Protein AF-A0A938EF85-F1 (afdb_monomer)

Sequence (510 aa):
PAGPTFGSVGAPASASTTLAVGAVDAWQAVPSAHVLLRTGLRVLFSGRQPLGGTGRPGDAVGLTVTAVGPAPKRRVTTRSGLDRLFDERGFSRVAGKAALLPPGPPTPETMRDLAQAGARAVLVDGPVPAGALGVDDSEQVPIIGVPTEAADEVRRVLRTGTAVTLGVGSADRESNAVAARPASFSSDGLAFDGTPKPDIAAPGVGVLTSAPGRGAGGKARYGSVSGSSAAAAVTAGAAALLAQARPDLDAAALRSALVSSARPVSAGPGTTYGVVDPAAAASLELVADPPTLGLGSILLQGSVLGRGFSLRNTSRRIVSAEIVPAGGSGGTSVSVYPTRVSIRPGQAASIGVSVAVKTLPAAPSAVAGAVIVKTKEGQELRVPWIVAVPVRNRPLLQRGVVEPAAFRPSDTSPAVLMFTAGRVDGTLDRPALLPLARLEVKLLRRGRLLGTLIVLRNVLPGRYAVGLTGRGPKGARLGPGPYWLRIVARSVTGDTQDVLTVPFRIAKPS

pLDDT: mean 82.26, std 13.72, range [29.69, 98.06]

Secondary structure (DSSP, 8-state):
--SSPTT---PPP--SSS--EEEE---SEEEEEEEEEEETTEEEEEEEEEBSSS---SS-EEEEEEEPPPPPS---TTTTTTGGGB-TTS-BSSTTSEEEPPSS---HHHHHHHHHTT-SEEEEEB---TTTT--GGGTT--EEEE-HHHHHHHHHHHHTT---EEEE---EEEE-TTTTSBPTTSPP---TTS----SEEEE-SSEEEEEEEE-GGGPEEEEEE-SHHHHHHHHHHHHHHHHHH-TT--HHHHHHHHHHTPEEP--STT---EE--HHHHHH-SEEEESSSEEEEE--STT-EEEEEEEEEE-SSS-EEEEEEEE---TTEEEEEE-SEEEE-TT-EEEEEEEEEESS--SSSEEEEEEEEEEETTS-EEEEEEEEEEPPPS--SEEEEEEESSEE---SSS-EEEEEEESEEEEETTEEEEE-EEEEEEEEEETTEEEEEEEEEEEEPSEEEEEEE-SB-TTSPBPPSEEEEEEEEEEETTSS-EEEEEEEEEEPPP-

Foldseek 3Di:
DFPDAPFDADAFDADPQDQQAFAAAADQKFKKWWKWKDFPPRTLDTDIWGFQELAFDQFKDKFWEDEQDDQDPDPDDDDRLQVSQADPVGQGPQARHEYEYDPGGDALVNLVSNVVSHHQEYEYEAHHHHLSNYDQVPNHYTYTYDYNSSSVVQVVCVVVVTIMMMIIGGIDMDGDPRHLHGDLNTHADDHLLQFGDNLAYEHFGQQKDWDPDADPPRHTTITTHHHSSVRVVVVVVLLVVLCVLCVLDDPQQSSQLQSFQAADRPDDFRDFTHYGDSVLSSPDQKGKVVLEAEQFADDDAFDKTKDKIKIFGQDQAWWKKAKDWFDWPPQKDKDKPPRIDIAHHGGIDIMMIMMHGNDADPDFGKIKTWIWIAIPVGRITTHIYIYGYDDPDDAQKDDWEWVVLEEAQAPVDFIKIKIWGWDWDDDPSDIDTWWFQKKWKFKDDPNDTLGTQDIDGRGTTDMDMDGDNCATNVRHHHAWDKMKIWIWTATSSRPDIHIDIYMGTYDHDD

Structure (mmCIF, N/CA/C/O backbone):
data_AF-A0A938EF85-F1
#
_entry.id   AF-A0A938EF85-F1
#
loop_
_atom_site.group_PDB
_atom_site.id
_atom_site.type_symbol
_atom_site.label_atom_id
_atom_site.label_alt_id
_atom_site.label_comp_id
_atom_site.label_asym_id
_atom_site.label_entity_id
_atom_site.label_seq_id
_atom_site.pdbx_PDB_ins_code
_atom_site.Cartn_x
_atom_site.Cartn_y
_atom_site.Cartn_z
_atom_site.occupancy
_atom_site.B_iso_or_equiv
_atom_site.auth_seq_id
_atom_site.auth_comp_id
_atom_site.auth_asym_id
_atom_site.auth_atom_id
_atom_site.pdbx_PDB_model_num
ATOM 1 N N . PRO A 1 1 ? -6.630 -16.554 6.072 1.00 29.69 1 PRO A N 1
ATOM 2 C CA . PRO A 1 1 ? -7.023 -15.234 6.619 1.00 29.69 1 PRO A CA 1
ATOM 3 C C . PRO A 1 1 ? -6.717 -14.132 5.598 1.00 29.69 1 PRO A C 1
ATOM 5 O O . PRO A 1 1 ? -5.550 -13.859 5.333 1.00 29.69 1 PRO A O 1
ATOM 8 N N . ALA A 1 2 ? -7.755 -13.572 4.970 1.00 33.81 2 ALA A N 1
ATOM 9 C CA . ALA A 1 2 ? -7.602 -12.337 4.206 1.00 33.81 2 ALA A CA 1
ATOM 10 C C . ALA A 1 2 ? -7.157 -11.222 5.168 1.00 33.81 2 ALA A C 1
ATOM 12 O O . ALA A 1 2 ? -7.537 -11.245 6.339 1.00 33.81 2 ALA A O 1
ATOM 13 N N . GLY A 1 3 ? -6.279 -10.343 4.690 1.00 42.25 3 GLY A N 1
ATOM 14 C CA . GLY A 1 3 ? -5.622 -9.284 5.446 1.00 42.25 3 GLY A CA 1
ATOM 15 C C . GLY A 1 3 ? -6.584 -8.192 5.933 1.00 42.25 3 GLY A C 1
ATOM 16 O O . GLY A 1 3 ? -7.741 -8.485 6.220 1.00 42.25 3 GLY A O 1
ATOM 17 N N . PRO A 1 4 ? -6.119 -6.941 6.085 1.00 42.03 4 PRO A N 1
ATOM 18 C CA . PRO A 1 4 ? -6.925 -5.874 6.672 1.00 42.03 4 PRO A CA 1
ATOM 19 C C . PRO A 1 4 ? -8.300 -5.764 5.987 1.00 42.03 4 PRO A C 1
ATOM 21 O O . PRO A 1 4 ? -8.382 -5.530 4.782 1.00 42.03 4 PRO A O 1
ATOM 24 N N . THR A 1 5 ? -9.380 -5.976 6.749 1.00 49.72 5 THR A N 1
ATOM 25 C CA . THR A 1 5 ? -10.762 -5.766 6.293 1.00 49.72 5 THR A CA 1
ATOM 26 C C . THR A 1 5 ? -11.053 -4.271 6.178 1.00 49.72 5 THR A C 1
ATOM 28 O O . THR A 1 5 ? -10.327 -3.443 6.737 1.00 49.72 5 THR A O 1
ATOM 31 N N . PHE A 1 6 ? -12.132 -3.906 5.484 1.00 43.91 6 PHE A N 1
ATOM 32 C CA . PHE A 1 6 ? -12.595 -2.520 5.418 1.00 43.91 6 PHE A CA 1
ATOM 33 C C . PHE A 1 6 ? -12.659 -1.896 6.830 1.00 43.91 6 PHE A C 1
ATOM 35 O O . PHE A 1 6 ? -13.244 -2.493 7.729 1.00 43.91 6 PHE A O 1
ATOM 42 N N . GLY A 1 7 ? -11.993 -0.748 7.022 1.00 42.75 7 GLY A N 1
ATOM 43 C CA . GLY A 1 7 ? -11.867 -0.013 8.294 1.00 42.75 7 GLY A CA 1
ATOM 44 C C . GLY A 1 7 ? -10.863 -0.569 9.323 1.00 42.75 7 GLY A C 1
ATOM 45 O O . GLY A 1 7 ? -10.970 -0.272 10.512 1.00 42.75 7 GLY A O 1
ATOM 46 N N . SER A 1 8 ? -9.869 -1.347 8.886 1.00 45.59 8 SER A N 1
ATOM 47 C CA . SER A 1 8 ? -8.685 -1.691 9.691 1.00 45.59 8 SER A CA 1
ATOM 48 C C . SER A 1 8 ? -7.483 -0.790 9.366 1.00 45.59 8 SER A C 1
ATOM 50 O O . SER A 1 8 ? -7.360 -0.274 8.258 1.00 45.59 8 SER A O 1
ATOM 52 N N . VAL A 1 9 ? -6.594 -0.589 10.346 1.00 47.06 9 VAL A N 1
ATOM 53 C CA . VAL A 1 9 ? -5.356 0.194 10.190 1.00 47.06 9 VAL A CA 1
ATOM 54 C C . VAL A 1 9 ? -4.201 -0.771 9.918 1.00 47.06 9 VAL A C 1
ATOM 56 O O . VAL A 1 9 ? -3.916 -1.635 10.747 1.00 47.06 9 VAL A O 1
ATOM 59 N N . GLY A 1 10 ? -3.548 -0.643 8.761 1.00 55.34 10 GLY A N 1
ATOM 60 C CA . GLY A 1 10 ? -2.397 -1.465 8.372 1.00 55.34 10 GLY A CA 1
ATOM 61 C C . GLY A 1 10 ? -1.079 -0.683 8.378 1.00 55.34 10 GLY A C 1
ATOM 62 O O . GLY A 1 10 ? -1.074 0.528 8.169 1.00 55.34 10 GLY A O 1
ATOM 63 N N . ALA A 1 11 ? 0.040 -1.377 8.597 1.00 60.44 11 ALA A N 1
ATOM 64 C CA . ALA A 1 11 ? 1.384 -0.812 8.473 1.00 60.44 11 ALA A CA 1
ATOM 65 C C . ALA A 1 11 ? 1.956 -1.052 7.059 1.00 60.44 11 ALA A C 1
ATOM 67 O O . ALA A 1 11 ? 1.645 -2.082 6.453 1.00 60.44 11 ALA A O 1
ATOM 68 N N . PRO A 1 12 ? 2.817 -0.155 6.540 1.00 70.12 12 PRO A N 1
ATOM 69 C CA . PRO A 1 12 ? 3.528 -0.390 5.289 1.00 70.12 12 PRO A CA 1
ATOM 70 C C . PRO A 1 12 ? 4.381 -1.658 5.360 1.00 70.12 12 PRO A C 1
ATOM 72 O O . PRO A 1 12 ? 4.897 -2.036 6.417 1.00 70.12 12 PRO A O 1
ATOM 75 N N . ALA A 1 13 ? 4.573 -2.301 4.209 1.00 74.81 13 ALA A N 1
ATOM 76 C CA . ALA A 1 13 ? 5.523 -3.398 4.094 1.00 74.81 13 ALA A CA 1
ATOM 77 C C . ALA A 1 13 ? 6.945 -2.910 4.415 1.00 74.81 13 ALA A C 1
ATOM 79 O O . ALA A 1 13 ? 7.331 -1.810 4.032 1.00 74.81 13 ALA A O 1
ATOM 80 N N . SER A 1 14 ? 7.733 -3.736 5.102 1.00 68.50 14 SER A N 1
ATOM 81 C CA . SER A 1 14 ? 9.091 -3.387 5.549 1.00 68.50 14 SER A CA 1
ATOM 82 C C . SER A 1 14 ? 10.188 -4.276 4.960 1.00 68.50 14 SER A C 1
ATOM 84 O O . SER A 1 14 ? 11.369 -3.999 5.143 1.00 68.50 14 SER A O 1
ATOM 86 N N . ALA A 1 15 ? 9.820 -5.344 4.246 1.00 75.44 15 ALA A N 1
ATOM 87 C CA . ALA A 1 15 ? 10.778 -6.237 3.610 1.00 75.44 15 ALA A CA 1
ATOM 88 C C . ALA A 1 15 ? 11.262 -5.658 2.269 1.00 75.44 15 ALA A C 1
ATOM 90 O O . ALA A 1 15 ? 10.472 -5.400 1.356 1.00 75.44 15 ALA A O 1
ATOM 91 N N . SER A 1 16 ? 12.577 -5.482 2.136 1.00 69.12 16 SER A N 1
ATOM 92 C CA . SER A 1 16 ? 13.219 -4.894 0.951 1.00 69.12 16 SER A CA 1
ATOM 93 C C . SER A 1 16 ? 13.224 -5.828 -0.268 1.00 69.12 16 SER A C 1
ATOM 95 O O . SER A 1 16 ? 13.163 -5.365 -1.412 1.00 69.12 16 SER A O 1
ATOM 97 N N . THR A 1 17 ? 13.262 -7.141 -0.033 1.00 72.69 17 THR A N 1
ATOM 98 C CA . THR A 1 17 ? 13.343 -8.182 -1.073 1.00 72.69 17 THR A CA 1
ATOM 99 C C . THR A 1 17 ? 11.992 -8.788 -1.443 1.00 72.69 17 THR A C 1
ATOM 101 O O . THR A 1 17 ? 11.877 -9.436 -2.479 1.00 72.69 17 THR A O 1
ATOM 104 N N . THR A 1 18 ? 10.953 -8.566 -0.636 1.00 81.38 18 THR A N 1
ATOM 105 C CA . THR A 1 18 ? 9.600 -9.055 -0.916 1.00 81.38 18 THR A CA 1
ATOM 106 C C . THR A 1 18 ? 8.845 -8.064 -1.796 1.00 81.38 18 THR A C 1
ATOM 108 O O . THR A 1 18 ? 8.913 -6.851 -1.577 1.00 81.38 18 THR A O 1
ATOM 111 N N . LEU A 1 19 ? 8.095 -8.588 -2.767 1.00 89.00 19 LEU A N 1
ATOM 112 C CA . LEU A 1 19 ? 7.145 -7.813 -3.558 1.00 89.00 19 LEU A CA 1
ATOM 113 C C . LEU A 1 19 ? 5.905 -7.506 -2.703 1.00 89.00 19 LEU A C 1
ATOM 115 O O . LEU A 1 19 ? 5.081 -8.379 -2.441 1.00 89.00 19 LEU A O 1
ATOM 119 N N . ALA A 1 20 ? 5.795 -6.268 -2.239 1.00 89.94 20 ALA A N 1
ATOM 120 C CA . ALA A 1 20 ? 4.650 -5.756 -1.506 1.00 89.94 20 ALA A CA 1
ATOM 121 C C . ALA A 1 20 ? 3.569 -5.284 -2.477 1.00 89.94 20 ALA A C 1
ATOM 123 O O . ALA A 1 20 ? 3.852 -4.542 -3.420 1.00 89.94 20 ALA A O 1
ATOM 124 N N . VAL A 1 21 ? 2.327 -5.682 -2.205 1.00 91.44 21 VAL A N 1
ATOM 125 C CA . VAL A 1 21 ? 1.190 -5.451 -3.098 1.00 91.44 21 VAL A CA 1
ATOM 126 C C . VAL A 1 21 ? 0.129 -4.598 -2.403 1.00 91.44 21 VAL A C 1
ATOM 128 O O . VAL A 1 21 ? -0.404 -4.984 -1.361 1.00 91.44 21 VAL A O 1
ATOM 131 N N . GLY A 1 22 ? -0.174 -3.442 -2.988 1.00 87.06 22 GLY A N 1
ATOM 132 C CA . GLY A 1 22 ? -1.311 -2.596 -2.633 1.00 87.06 22 GLY A CA 1
ATOM 133 C C . GLY A 1 22 ? -2.605 -3.064 -3.300 1.00 87.06 22 GLY A C 1
ATOM 134 O O . GLY A 1 22 ? -2.587 -3.763 -4.313 1.00 87.06 22 GLY A O 1
ATOM 135 N N . ALA A 1 23 ? -3.744 -2.665 -2.743 1.00 84.62 23 ALA A N 1
ATOM 136 C CA . ALA A 1 23 ? -5.052 -2.950 -3.323 1.00 84.62 23 ALA A CA 1
ATOM 137 C C . ALA A 1 23 ? -5.596 -1.720 -4.053 1.00 84.62 23 ALA A C 1
ATOM 139 O O . ALA A 1 23 ? -5.599 -0.621 -3.499 1.00 84.62 23 ALA A O 1
ATOM 140 N N . VAL A 1 24 ? -6.109 -1.921 -5.265 1.00 84.00 24 VAL A N 1
ATOM 141 C CA . VAL A 1 24 ? -6.899 -0.921 -6.000 1.00 84.00 24 VAL A CA 1
ATOM 142 C C . VAL A 1 24 ? -8.316 -1.423 -6.238 1.00 84.00 24 VAL A C 1
ATOM 144 O O . VAL A 1 24 ? -8.561 -2.636 -6.292 1.00 84.00 24 VAL A O 1
ATOM 147 N N . ASP A 1 25 ? -9.239 -0.482 -6.411 1.00 79.75 25 ASP A N 1
ATOM 148 C CA . ASP A 1 25 ? -10.543 -0.781 -6.989 1.00 79.75 25 ASP A CA 1
ATOM 149 C C . ASP A 1 25 ? -10.415 -0.860 -8.515 1.00 79.75 25 ASP A C 1
ATOM 151 O O . ASP A 1 25 ? -10.115 0.129 -9.179 1.00 79.75 25 ASP A O 1
ATOM 155 N N . ALA A 1 26 ? -10.595 -2.053 -9.077 1.00 77.31 26 ALA A N 1
ATOM 156 C CA . ALA A 1 26 ? -10.465 -2.291 -10.513 1.00 77.31 26 ALA A CA 1
ATOM 157 C C . ALA A 1 26 ? -11.805 -2.246 -11.265 1.00 77.31 26 ALA A C 1
ATOM 159 O O . ALA A 1 26 ? -11.828 -2.410 -12.486 1.00 77.31 26 ALA A O 1
ATOM 160 N N . TRP A 1 27 ? -12.927 -2.045 -10.568 1.00 75.50 27 TRP A N 1
ATOM 161 C CA . TRP A 1 27 ? -14.240 -2.015 -11.201 1.00 75.50 27 TRP A CA 1
ATOM 162 C C . TRP A 1 27 ? -14.400 -0.710 -11.974 1.00 75.50 27 TRP A C 1
ATO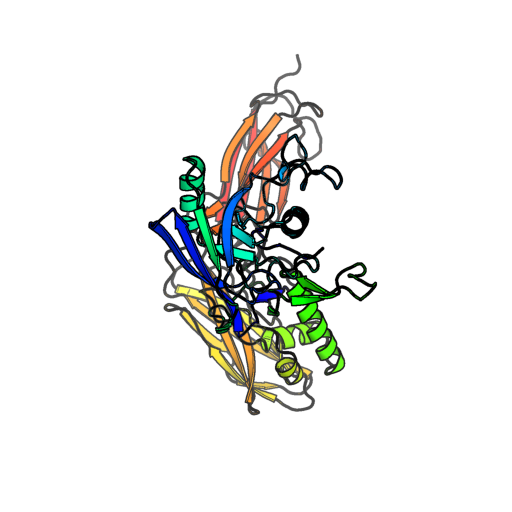M 164 O O . TRP A 1 27 ? -14.414 0.357 -11.375 1.00 75.50 27 TRP A O 1
ATOM 174 N N . GLN A 1 28 ? -14.570 -0.779 -13.296 1.00 77.44 28 GLN A N 1
ATOM 175 C CA . GLN A 1 28 ? -14.878 0.409 -14.109 1.00 77.44 28 GLN A CA 1
ATOM 176 C C . GLN A 1 28 ? -16.306 0.913 -13.881 1.00 77.44 28 GLN A C 1
ATOM 178 O O . GLN A 1 28 ? -16.569 2.108 -13.988 1.00 77.44 28 GLN A O 1
ATOM 183 N N . ALA A 1 29 ? -17.224 0.004 -13.544 1.00 78.25 29 ALA A N 1
ATOM 184 C CA . ALA A 1 29 ? -18.602 0.333 -13.226 1.00 78.25 29 ALA A CA 1
ATOM 185 C C . ALA A 1 29 ? -19.107 -0.493 -12.046 1.00 78.25 29 ALA A C 1
ATOM 187 O O . ALA A 1 29 ? -18.947 -1.720 -12.035 1.00 78.25 29 ALA A O 1
ATOM 188 N N . VAL A 1 30 ? -19.768 0.165 -11.099 1.00 77.19 30 VAL A N 1
ATOM 189 C CA . VAL A 1 30 ? -20.261 -0.427 -9.851 1.00 77.19 30 VAL A CA 1
ATOM 190 C C . VAL A 1 30 ? -21.789 -0.408 -9.786 1.00 77.19 30 VAL A C 1
ATOM 192 O O . VAL A 1 30 ? -22.411 0.475 -10.378 1.00 77.19 30 VAL A O 1
ATOM 195 N N . PRO A 1 31 ? -22.415 -1.390 -9.111 1.00 78.75 31 PRO A N 1
ATOM 196 C CA . PRO A 1 31 ? -23.838 -1.329 -8.809 1.00 78.75 31 PRO A CA 1
ATOM 197 C C . PRO A 1 31 ? -24.116 -0.219 -7.786 1.00 78.75 31 PRO A C 1
ATOM 199 O O . PRO A 1 31 ? -23.507 -0.195 -6.715 1.00 78.75 31 PRO A O 1
ATOM 202 N N . SER A 1 32 ? -25.066 0.656 -8.103 1.00 84.88 32 SER A N 1
ATOM 203 C CA . SER A 1 32 ? -25.486 1.785 -7.272 1.00 84.88 32 SER A CA 1
ATOM 204 C C . SER A 1 32 ? -27.007 1.886 -7.234 1.00 84.88 32 SER A C 1
ATOM 206 O O . SER A 1 32 ? -27.677 1.564 -8.213 1.00 84.88 32 SER A O 1
ATOM 208 N N . ALA A 1 33 ? -27.552 2.384 -6.127 1.00 88.44 33 ALA A N 1
ATOM 209 C CA . ALA A 1 33 ? -28.976 2.679 -5.987 1.00 88.44 33 ALA A CA 1
ATOM 210 C C . ALA A 1 33 ? -29.179 4.087 -5.416 1.00 88.44 33 ALA A C 1
ATOM 212 O O . ALA A 1 33 ? -28.361 4.580 -4.634 1.00 88.44 33 ALA A O 1
ATOM 213 N N . HIS A 1 34 ? -30.278 4.746 -5.792 1.00 91.50 34 HIS A N 1
ATOM 214 C CA . HIS A 1 34 ? -30.673 5.996 -5.146 1.00 91.50 34 HIS A CA 1
ATOM 215 C C . HIS A 1 34 ? -31.239 5.706 -3.753 1.00 91.50 34 HIS A C 1
ATOM 217 O O . HIS A 1 34 ? -32.135 4.876 -3.599 1.00 91.50 34 HIS A O 1
ATOM 223 N N . VAL A 1 35 ? -30.719 6.400 -2.748 1.00 93.12 35 VAL A N 1
ATOM 224 C CA . VAL A 1 35 ? -31.050 6.214 -1.337 1.00 93.12 35 VAL A CA 1
ATOM 225 C C . VAL A 1 35 ? -31.694 7.483 -0.808 1.00 93.12 35 VAL A C 1
ATOM 227 O O . VAL A 1 35 ? -31.143 8.570 -0.960 1.00 93.12 35 VAL A O 1
ATOM 230 N N . LEU A 1 36 ? -32.846 7.333 -0.158 1.00 94.69 36 LEU A N 1
ATOM 231 C CA . LEU A 1 36 ? -33.577 8.404 0.509 1.00 94.69 36 LEU A CA 1
ATOM 232 C C . LEU A 1 36 ? -33.808 8.030 1.975 1.00 94.69 36 LEU A C 1
ATOM 234 O O . LEU A 1 36 ? -34.524 7.079 2.268 1.00 94.69 36 LEU A O 1
ATOM 238 N N . LEU A 1 37 ? -33.251 8.801 2.902 1.00 95.69 37 LEU A N 1
ATOM 239 C CA . LEU A 1 37 ? -33.554 8.714 4.330 1.00 95.69 37 LEU A CA 1
ATOM 240 C C . LEU A 1 37 ? -34.418 9.905 4.725 1.00 95.69 37 LEU A C 1
ATOM 242 O O . LEU A 1 37 ? -34.052 11.052 4.465 1.00 95.69 37 LEU A O 1
ATOM 246 N N . ARG A 1 38 ? -35.554 9.653 5.377 1.00 95.94 38 ARG A N 1
ATOM 247 C CA . ARG A 1 38 ? -36.472 10.715 5.813 1.00 95.94 38 ARG A CA 1
ATOM 248 C C . ARG A 1 38 ? -37.181 10.399 7.122 1.00 95.94 38 ARG A C 1
ATOM 250 O O . ARG A 1 38 ? -37.376 9.238 7.473 1.00 95.94 38 ARG A O 1
ATOM 257 N N . THR A 1 39 ? -37.627 11.449 7.797 1.00 95.06 39 THR A N 1
ATOM 258 C CA . THR A 1 39 ? -38.562 11.394 8.926 1.00 95.06 39 THR A CA 1
ATOM 259 C C . THR A 1 39 ? -39.760 12.283 8.610 1.00 95.06 39 THR A C 1
ATOM 261 O O . THR A 1 39 ? -39.605 13.478 8.355 1.00 95.06 39 THR A O 1
ATOM 264 N N . GLY A 1 40 ? -40.954 11.693 8.510 1.00 89.62 40 GLY A N 1
ATOM 265 C CA . GLY A 1 40 ? -42.113 12.384 7.938 1.00 89.62 40 GLY A CA 1
ATOM 266 C C . GLY A 1 40 ? -41.788 12.965 6.552 1.00 89.62 40 GLY A C 1
ATOM 267 O O . GLY A 1 40 ? -41.410 12.223 5.641 1.00 89.62 40 GLY A O 1
ATOM 268 N N . LEU A 1 41 ? -41.904 14.290 6.419 1.00 88.56 41 LEU A N 1
ATOM 269 C CA . LEU A 1 41 ? -41.567 15.055 5.208 1.00 88.56 41 LEU A CA 1
ATOM 270 C C . LEU A 1 41 ? -40.124 15.592 5.192 1.00 88.56 41 LEU A C 1
ATOM 272 O O . LEU A 1 41 ? -39.661 16.081 4.165 1.00 88.56 41 LEU A O 1
ATOM 276 N N . ARG A 1 42 ? -39.394 15.509 6.310 1.00 94.69 42 ARG A N 1
ATOM 277 C CA . ARG A 1 42 ? -38.020 16.010 6.406 1.00 94.69 42 ARG A CA 1
ATOM 278 C C . ARG A 1 42 ? -37.049 14.989 5.822 1.00 94.69 42 ARG A C 1
ATOM 280 O O . ARG A 1 42 ? -36.915 13.879 6.343 1.00 94.69 42 ARG A O 1
ATOM 287 N N . VAL A 1 43 ? -36.335 15.387 4.773 1.00 95.88 43 VAL A N 1
ATOM 288 C CA . VAL A 1 43 ? -35.241 14.605 4.185 1.00 95.88 43 VAL A CA 1
ATOM 289 C C . VAL A 1 43 ? -34.007 14.718 5.079 1.00 95.88 43 VAL A C 1
ATOM 291 O O . VAL A 1 43 ? -33.559 15.816 5.395 1.00 95.88 43 VAL A O 1
ATOM 294 N N . LEU A 1 44 ? -33.482 13.571 5.505 1.00 93.81 44 LEU A N 1
ATOM 295 C CA . LEU A 1 44 ? -32.232 13.461 6.260 1.00 93.81 44 LEU A CA 1
ATOM 296 C C . LEU A 1 44 ? -31.046 13.239 5.317 1.00 93.81 44 LEU A C 1
ATOM 298 O O . LEU A 1 44 ? -29.955 13.736 5.569 1.00 93.81 44 LEU A O 1
ATOM 302 N N . PHE A 1 45 ? -31.267 12.500 4.227 1.00 95.75 45 PHE A N 1
ATOM 303 C CA . PHE A 1 45 ? -30.280 12.267 3.178 1.00 95.75 45 PHE A CA 1
ATOM 304 C C . PHE A 1 45 ? -30.970 11.844 1.879 1.00 95.75 45 PHE A C 1
ATOM 306 O O . PHE A 1 45 ? -31.935 11.084 1.920 1.00 95.75 45 PHE A O 1
ATOM 313 N N . SER A 1 46 ? -30.462 12.305 0.737 1.00 94.62 46 SER A N 1
ATOM 314 C CA . SER A 1 46 ? -30.889 11.858 -0.589 1.00 94.62 46 SER A CA 1
ATOM 315 C C . SER A 1 46 ? -29.687 11.833 -1.521 1.00 94.62 46 SER A C 1
ATOM 317 O O . SER A 1 46 ? -29.024 12.854 -1.691 1.00 94.62 46 SER A O 1
ATOM 319 N N . GLY A 1 47 ? -29.403 10.690 -2.132 1.00 90.56 47 GLY A N 1
ATOM 320 C CA . GLY A 1 47 ? -28.307 10.582 -3.086 1.00 90.56 47 GLY A CA 1
ATOM 321 C C . GLY A 1 47 ? -28.060 9.158 -3.556 1.00 90.56 47 GLY A C 1
ATOM 322 O O . GLY A 1 47 ? -28.552 8.193 -2.974 1.00 90.56 47 GLY A O 1
ATOM 323 N N . ARG A 1 48 ? -27.274 9.018 -4.623 1.00 88.00 48 ARG A N 1
ATOM 324 C CA . ARG A 1 48 ? -26.865 7.706 -5.135 1.00 88.00 48 ARG A CA 1
ATOM 325 C C . ARG A 1 48 ? -25.736 7.132 -4.291 1.00 88.00 48 ARG A C 1
ATOM 327 O O . ARG A 1 48 ? -24.801 7.855 -3.951 1.00 88.00 48 ARG A O 1
ATOM 334 N N . GLN A 1 49 ? -25.849 5.856 -3.933 1.00 86.62 49 GLN A N 1
ATOM 335 C CA . GLN A 1 49 ? -24.867 5.143 -3.121 1.00 86.62 49 GLN A CA 1
ATOM 336 C C . GLN A 1 49 ? -24.465 3.820 -3.783 1.00 86.62 49 GLN A C 1
ATOM 338 O O . GLN A 1 49 ? -25.342 3.105 -4.284 1.00 86.62 49 GLN A O 1
ATOM 343 N N . PRO A 1 50 ? -23.166 3.470 -3.771 1.00 80.06 50 PRO A N 1
ATOM 344 C CA . PRO A 1 50 ? -22.707 2.158 -4.206 1.00 80.06 50 PRO A CA 1
ATOM 345 C C . PRO A 1 50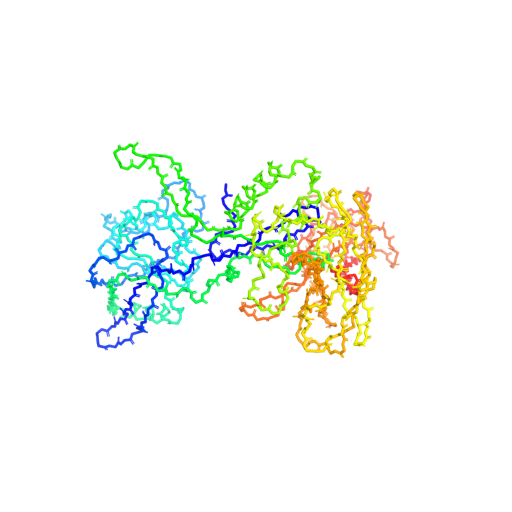 ? -23.236 1.061 -3.274 1.00 80.06 50 PRO A C 1
ATOM 347 O O . PRO A 1 50 ? -23.332 1.236 -2.056 1.00 80.06 50 PRO A O 1
ATOM 350 N N . LEU A 1 51 ? -23.555 -0.098 -3.849 1.00 79.44 51 LEU A N 1
ATOM 351 C CA . LEU A 1 51 ? -24.010 -1.268 -3.102 1.00 79.44 51 LEU A CA 1
ATOM 352 C C . LEU A 1 51 ? -22.809 -2.098 -2.635 1.00 79.44 51 LEU A C 1
ATOM 354 O O . LEU A 1 51 ? -22.108 -2.725 -3.428 1.00 79.44 51 LEU A O 1
ATOM 358 N N . GLY A 1 52 ? -22.581 -2.124 -1.322 1.00 70.44 52 GLY A N 1
ATOM 359 C CA . GLY A 1 52 ? -21.447 -2.796 -0.681 1.00 70.44 52 GLY A CA 1
ATOM 360 C C . GLY A 1 52 ? -21.508 -4.328 -0.690 1.00 70.44 52 GLY A C 1
ATOM 361 O O . GLY A 1 52 ? -20.509 -4.980 -0.384 1.00 70.44 52 GLY A O 1
ATOM 362 N N . GLY A 1 53 ? -22.657 -4.908 -1.041 1.00 68.44 53 GLY A N 1
ATOM 363 C CA . GLY A 1 53 ? -22.889 -6.351 -1.131 1.00 68.44 53 GLY A CA 1
ATOM 364 C C . GLY A 1 53 ? -23.323 -6.797 -2.529 1.00 68.44 53 GLY A C 1
ATOM 365 O O . GLY A 1 53 ? -23.444 -5.992 -3.450 1.00 68.44 53 GLY A O 1
ATOM 366 N N . THR A 1 54 ? -23.568 -8.098 -2.689 1.00 62.03 54 THR A N 1
ATOM 367 C CA . THR A 1 54 ? -24.090 -8.686 -3.936 1.00 62.03 54 THR A CA 1
ATOM 368 C C . THR A 1 54 ? -25.601 -8.498 -4.097 1.00 62.03 54 THR A C 1
ATOM 370 O O . THR A 1 54 ? -26.085 -8.531 -5.227 1.00 62.03 54 THR A O 1
ATOM 373 N N . GLY A 1 55 ? -26.330 -8.251 -3.001 1.00 65.12 55 GLY A N 1
ATOM 374 C CA . GLY A 1 55 ? -27.773 -8.019 -3.012 1.00 65.12 55 GLY A CA 1
ATOM 375 C C . GLY A 1 55 ? -28.158 -6.721 -3.716 1.00 65.12 55 GLY A C 1
ATOM 376 O O . GLY A 1 55 ? -27.693 -5.638 -3.351 1.00 65.12 55 GLY A O 1
ATOM 377 N N . ARG A 1 56 ? -29.021 -6.838 -4.731 1.00 70.31 56 ARG A N 1
ATOM 378 C CA . ARG A 1 56 ? -29.502 -5.725 -5.560 1.00 70.31 56 ARG A CA 1
ATOM 379 C C . ARG A 1 56 ? -31.023 -5.612 -5.447 1.00 70.31 56 ARG A C 1
ATOM 381 O O . ARG A 1 56 ? -31.702 -6.601 -5.718 1.00 70.31 56 ARG A O 1
ATOM 388 N N . PRO A 1 57 ? -31.571 -4.441 -5.080 1.00 66.94 57 PRO A N 1
ATOM 389 C CA . PRO A 1 57 ? -33.007 -4.213 -5.165 1.00 66.94 57 PRO A CA 1
ATOM 390 C C . PRO A 1 57 ? -33.454 -4.293 -6.631 1.00 66.94 57 PRO A C 1
ATOM 392 O O . PRO A 1 57 ? -32.935 -3.555 -7.471 1.00 66.94 57 PRO A O 1
ATOM 395 N N . GLY A 1 58 ? -34.387 -5.202 -6.928 1.00 64.94 58 GLY A N 1
ATOM 396 C CA . GLY A 1 58 ? -35.062 -5.263 -8.230 1.00 64.94 58 GLY A CA 1
ATOM 397 C C . GLY A 1 58 ? -36.102 -4.151 -8.387 1.00 64.94 58 GLY A C 1
ATOM 398 O O . GLY A 1 58 ? -36.146 -3.506 -9.426 1.00 64.94 58 GLY A O 1
ATOM 399 N N . ASP A 1 59 ? -36.840 -3.866 -7.310 1.00 69.62 59 ASP A N 1
ATOM 400 C CA . ASP A 1 59 ? -37.848 -2.807 -7.225 1.00 69.62 59 ASP A CA 1
ATOM 401 C C . ASP A 1 59 ? -37.507 -1.807 -6.118 1.00 69.62 59 ASP A C 1
ATOM 403 O O . ASP A 1 59 ? -36.714 -2.097 -5.215 1.00 69.62 59 ASP A O 1
ATOM 407 N N . ALA A 1 60 ? -38.140 -0.632 -6.157 1.00 73.50 60 ALA A N 1
ATOM 408 C CA . ALA A 1 60 ? -38.006 0.349 -5.092 1.00 73.50 60 ALA A CA 1
ATOM 409 C C . ALA A 1 60 ? -38.603 -0.182 -3.774 1.00 73.50 60 ALA A C 1
ATOM 411 O O . ALA A 1 60 ? -39.760 -0.600 -3.730 1.00 73.50 60 ALA A O 1
ATOM 412 N N . VAL A 1 61 ? -37.835 -0.136 -2.680 1.00 80.56 61 VAL A N 1
ATOM 413 C CA . VAL A 1 61 ? -38.262 -0.648 -1.365 1.00 80.56 61 VAL A CA 1
ATOM 414 C C . VAL A 1 61 ? -38.265 0.467 -0.323 1.00 80.56 61 VAL A C 1
ATOM 416 O O . VAL A 1 61 ? -37.282 1.194 -0.176 1.00 80.56 61 VAL A O 1
ATOM 419 N N . GLY A 1 62 ? -39.366 0.573 0.430 1.00 85.75 62 GLY A N 1
ATOM 420 C CA . GLY A 1 62 ? -39.490 1.410 1.623 1.00 85.75 62 GLY A CA 1
ATOM 421 C C . GLY A 1 62 ? -39.358 0.582 2.904 1.00 85.75 62 GLY A C 1
ATOM 422 O O . GLY A 1 62 ? -40.117 -0.364 3.096 1.00 85.75 62 GLY A O 1
ATOM 423 N N . LEU A 1 63 ? -38.419 0.926 3.787 1.00 91.31 63 LEU A N 1
ATOM 424 C CA . LEU A 1 63 ? -38.142 0.203 5.034 1.00 91.31 63 LEU A CA 1
ATOM 425 C C . LEU A 1 63 ? -38.081 1.159 6.225 1.00 91.31 63 LEU A C 1
ATOM 427 O O . LEU A 1 63 ? -37.489 2.233 6.138 1.00 91.31 63 LEU A O 1
ATOM 431 N N . THR A 1 64 ? -38.614 0.757 7.376 1.00 94.88 64 THR A N 1
ATOM 432 C CA . THR A 1 64 ? -38.340 1.471 8.631 1.00 94.88 64 THR A CA 1
ATOM 433 C C . THR A 1 64 ? -36.902 1.207 9.067 1.00 94.88 64 THR A C 1
ATOM 435 O O . THR A 1 64 ? -36.434 0.069 9.019 1.00 94.88 64 THR A O 1
ATOM 438 N N . VAL A 1 65 ? -36.200 2.248 9.508 1.00 95.31 65 VAL A N 1
ATOM 439 C CA . VAL A 1 65 ? -34.820 2.147 9.991 1.00 95.31 65 VAL A CA 1
ATOM 440 C C . VAL A 1 65 ? -34.804 1.865 11.490 1.00 95.31 65 VAL A C 1
ATOM 442 O O . VAL A 1 65 ? -35.549 2.468 12.260 1.00 95.31 65 VAL A O 1
ATOM 445 N N . THR A 1 66 ? -33.922 0.966 11.917 1.00 94.12 66 THR A N 1
ATOM 446 C CA . THR A 1 66 ? -33.630 0.705 13.328 1.00 94.12 66 THR A CA 1
ATOM 447 C C . THR A 1 66 ? -32.124 0.736 13.569 1.00 94.12 66 THR A C 1
ATOM 449 O O . THR A 1 66 ? -31.354 0.265 12.736 1.00 94.12 66 THR A O 1
ATOM 452 N N . ALA A 1 67 ? -31.688 1.315 14.687 1.00 90.56 67 ALA A N 1
ATOM 453 C CA . ALA A 1 67 ? -30.274 1.376 15.041 1.00 90.56 67 ALA A CA 1
ATOM 454 C C . ALA A 1 67 ? -29.864 0.140 15.851 1.00 90.56 67 ALA A C 1
ATOM 456 O O . ALA A 1 67 ? -30.540 -0.242 16.806 1.00 90.56 67 ALA A O 1
ATOM 457 N N . VAL A 1 68 ? -28.727 -0.453 15.492 1.00 86.62 68 VAL A N 1
ATOM 458 C CA . VAL A 1 68 ? -28.136 -1.597 16.192 1.00 86.62 68 VAL A CA 1
ATOM 459 C C . VAL A 1 68 ? -27.040 -1.099 17.139 1.00 86.62 68 VAL A C 1
ATOM 461 O O . VAL A 1 68 ? -26.200 -0.284 16.761 1.00 86.62 68 VAL A O 1
ATOM 464 N N . GLY A 1 69 ? -27.030 -1.585 18.383 1.00 75.88 69 GLY A N 1
ATOM 465 C CA . GLY A 1 69 ? -25.983 -1.256 19.359 1.00 75.88 69 GLY A CA 1
ATOM 466 C C . GLY A 1 69 ? -24.622 -1.903 19.035 1.00 75.88 69 GLY A C 1
ATOM 467 O O . GLY A 1 69 ? -24.565 -2.864 18.263 1.00 75.88 69 GLY A O 1
ATOM 468 N N . PRO A 1 70 ? -23.508 -1.425 19.625 1.00 65.38 70 PRO A N 1
ATOM 469 C CA . PRO A 1 70 ? -22.181 -2.022 19.446 1.00 65.38 70 PRO A CA 1
ATOM 470 C C . PRO A 1 70 ? -22.140 -3.496 19.870 1.00 65.38 70 PRO A C 1
ATOM 472 O O . PRO A 1 70 ? -22.821 -3.907 20.808 1.00 65.38 70 PRO A O 1
ATOM 475 N N . ALA A 1 71 ? -21.337 -4.306 19.172 1.00 59.88 71 ALA A N 1
ATOM 476 C CA . ALA A 1 71 ? -21.131 -5.705 19.543 1.00 59.88 71 ALA A CA 1
ATOM 477 C C . ALA A 1 71 ? -20.335 -5.800 20.864 1.00 59.88 71 ALA A C 1
ATOM 479 O O . ALA A 1 71 ? -19.411 -5.004 21.076 1.00 59.88 71 ALA A O 1
ATOM 480 N N . PRO A 1 72 ? -20.644 -6.754 21.763 1.00 55.75 72 PRO A N 1
ATOM 481 C CA . PRO A 1 72 ? -19.886 -6.936 22.997 1.00 55.75 72 PRO A CA 1
ATOM 482 C C . PRO A 1 72 ? -18.423 -7.309 22.694 1.00 55.75 72 PRO A C 1
ATOM 484 O O . PRO A 1 72 ? -18.146 -8.180 21.875 1.00 55.75 72 PRO A O 1
ATOM 487 N N . LYS A 1 73 ? -17.460 -6.685 23.391 1.00 49.25 73 LYS A N 1
ATOM 488 C CA . LYS A 1 73 ? -16.002 -6.854 23.163 1.00 49.25 73 LYS A CA 1
ATOM 489 C C . LYS A 1 73 ? -15.446 -8.258 23.481 1.00 49.25 73 LYS A C 1
ATOM 491 O O . LYS A 1 73 ? -14.238 -8.471 23.393 1.00 49.25 73 LYS A O 1
ATOM 496 N N . ARG A 1 74 ? -16.280 -9.220 23.887 1.00 42.50 74 ARG 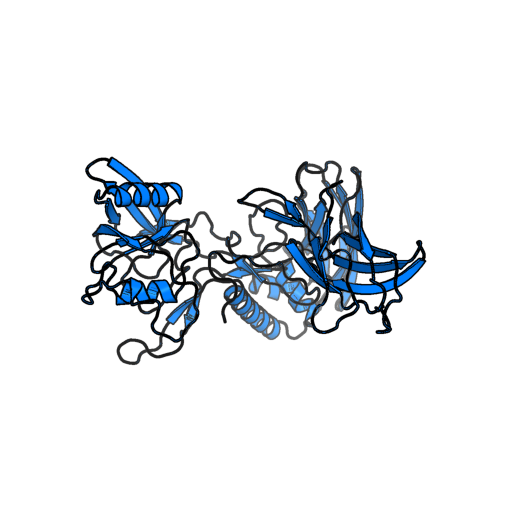A N 1
ATOM 497 C CA . ARG A 1 74 ? -15.844 -10.543 24.355 1.00 42.50 74 ARG A CA 1
ATOM 498 C C . ARG A 1 74 ? -15.883 -11.555 23.204 1.00 42.50 74 ARG A C 1
ATOM 500 O O . ARG A 1 74 ? -16.955 -11.982 22.789 1.00 42.50 74 ARG A O 1
ATOM 507 N N . ARG A 1 75 ? -14.706 -11.977 22.720 1.00 43.50 75 ARG A N 1
ATOM 508 C CA . ARG A 1 75 ? -14.557 -13.200 21.910 1.00 43.50 75 ARG A CA 1
ATOM 509 C C . ARG A 1 75 ? -14.903 -14.401 22.791 1.00 43.50 75 ARG A C 1
ATOM 511 O O . ARG A 1 75 ? -14.067 -14.843 23.571 1.00 43.50 75 ARG A O 1
ATOM 518 N N . VAL A 1 76 ? -16.125 -14.907 22.678 1.00 38.16 76 VAL A N 1
ATOM 519 C CA . VAL A 1 76 ? -16.523 -16.218 23.203 1.00 38.16 76 VAL A CA 1
ATOM 520 C C . VAL A 1 76 ? -17.354 -16.917 22.125 1.00 38.16 76 VAL A C 1
ATOM 522 O O . VAL A 1 76 ? -18.188 -16.293 21.477 1.00 38.16 76 VAL A O 1
ATOM 525 N N . THR A 1 77 ? -17.017 -18.185 21.900 1.00 40.47 77 THR A N 1
ATOM 526 C CA . THR A 1 77 ? -17.646 -19.214 21.054 1.00 40.47 77 THR A CA 1
ATOM 527 C C . THR A 1 77 ? -18.999 -18.859 20.412 1.00 40.47 77 THR A C 1
ATOM 529 O O . THR A 1 77 ? -20.016 -18.809 21.094 1.00 40.47 77 THR A O 1
ATOM 532 N N . THR A 1 78 ? -18.982 -18.658 19.088 1.00 43.50 78 THR A N 1
ATOM 533 C CA . THR A 1 78 ? -20.015 -18.985 18.071 1.00 43.50 78 THR A CA 1
ATOM 534 C C . THR A 1 78 ? -21.496 -18.593 18.258 1.00 43.50 78 THR A C 1
ATOM 536 O O . THR A 1 78 ? -22.263 -18.850 17.337 1.00 43.50 78 THR A O 1
ATOM 539 N N . ARG A 1 79 ? -21.932 -17.960 19.358 1.00 48.03 79 ARG A N 1
ATOM 540 C CA . ARG A 1 79 ? -23.354 -17.609 19.600 1.00 48.03 79 ARG A CA 1
ATOM 541 C C . ARG A 1 79 ? -23.643 -16.142 19.960 1.00 48.03 79 ARG A C 1
ATOM 543 O O . ARG A 1 79 ? -24.785 -15.729 19.868 1.00 48.03 79 ARG A O 1
ATOM 550 N N . SER A 1 80 ? -22.647 -15.323 20.310 1.00 56.19 80 SER A N 1
ATOM 551 C CA . SER A 1 80 ? -22.906 -14.040 21.000 1.00 56.19 80 SER A CA 1
ATOM 552 C C . SER A 1 80 ? -23.280 -12.830 20.121 1.00 56.19 80 SER A C 1
ATOM 554 O O . SER A 1 80 ? -23.637 -11.781 20.659 1.00 56.19 80 SER A O 1
ATOM 556 N N . GLY A 1 81 ? -23.184 -12.930 18.790 1.00 62.00 81 GLY A N 1
ATOM 557 C CA . GLY A 1 81 ? -23.470 -11.818 17.868 1.00 62.00 81 GLY A CA 1
ATOM 558 C C . GLY A 1 81 ? -24.949 -11.662 17.502 1.00 62.00 81 GLY A C 1
ATOM 559 O O . GLY A 1 81 ? -25.425 -10.531 17.369 1.00 62.00 81 GLY A O 1
ATOM 560 N N . LEU A 1 82 ? -25.663 -12.788 17.406 1.00 73.94 82 LEU A N 1
ATOM 561 C CA . LEU A 1 82 ? -27.077 -12.880 17.035 1.00 73.94 82 LEU A CA 1
ATOM 562 C C . LEU A 1 82 ? -28.013 -12.475 18.173 1.00 73.94 82 LEU A C 1
ATOM 564 O O . LEU A 1 82 ? -28.952 -11.731 17.919 1.00 73.94 82 LEU A O 1
ATOM 568 N N . ASP A 1 83 ? -27.735 -12.877 19.416 1.00 75.56 83 ASP A N 1
ATOM 569 C CA . ASP A 1 83 ? -28.636 -12.663 20.563 1.00 75.56 83 ASP A CA 1
ATOM 570 C C . ASP A 1 83 ? -29.031 -11.187 20.755 1.00 75.56 83 ASP A C 1
ATOM 572 O O . ASP A 1 83 ? -30.174 -10.873 21.079 1.00 75.56 83 ASP A O 1
ATOM 576 N N . ARG A 1 84 ? -28.119 -10.244 20.466 1.00 80.50 84 ARG A N 1
ATOM 577 C CA . ARG A 1 84 ? -28.388 -8.793 20.573 1.00 80.50 84 ARG A CA 1
ATOM 578 C C . ARG A 1 84 ? -29.429 -8.277 19.571 1.00 80.50 84 ARG A C 1
ATOM 580 O O . ARG A 1 84 ? -29.913 -7.154 19.715 1.00 80.50 84 ARG A O 1
ATOM 587 N N . LEU A 1 85 ? -29.693 -9.041 18.512 1.00 86.75 85 LEU A N 1
ATOM 588 C CA . LEU A 1 85 ? -30.653 -8.703 17.465 1.00 86.75 85 LEU A CA 1
ATOM 589 C C . LEU A 1 85 ? -32.071 -9.157 17.825 1.00 86.75 85 LEU A C 1
ATOM 591 O O . LEU A 1 85 ? -33.003 -8.773 17.122 1.00 86.75 85 LEU A O 1
ATOM 595 N N . PHE A 1 86 ? -32.248 -9.903 18.918 1.00 87.38 86 PHE A N 1
ATOM 596 C CA . PHE A 1 86 ? -33.540 -10.378 19.405 1.00 87.38 86 PHE A CA 1
ATOM 597 C C . PHE A 1 86 ? -33.921 -9.686 20.727 1.00 87.38 86 PHE A C 1
ATOM 599 O O . PHE A 1 86 ? -33.076 -9.153 21.448 1.00 87.38 86 PHE A O 1
ATOM 606 N N . ASP A 1 87 ? -35.217 -9.573 21.014 1.00 85.25 87 ASP A N 1
ATOM 607 C CA . ASP A 1 87 ? -35.715 -9.140 22.321 1.00 85.25 87 ASP A CA 1
ATOM 608 C C . ASP A 1 87 ? -35.720 -10.296 23.340 1.00 85.25 87 ASP A C 1
ATOM 610 O O . ASP A 1 87 ? -35.416 -11.439 23.005 1.00 85.25 87 ASP A O 1
ATOM 614 N N . GLU A 1 88 ? -36.054 -10.004 24.600 1.00 83.00 88 GLU A N 1
ATOM 615 C CA . GLU A 1 88 ? -36.079 -11.001 25.688 1.00 83.00 88 GLU A CA 1
ATOM 616 C C . GLU A 1 88 ? -37.083 -12.141 25.447 1.00 83.00 88 GLU A C 1
ATOM 618 O O . GLU A 1 88 ? -37.000 -13.189 26.080 1.00 83.00 88 GLU A O 1
ATOM 623 N N . ARG A 1 89 ? -38.021 -11.949 24.514 1.00 84.38 89 ARG A N 1
ATOM 624 C CA . ARG A 1 89 ? -39.026 -12.936 24.109 1.00 84.38 89 ARG A CA 1
ATOM 625 C C . ARG A 1 89 ? -38.623 -13.681 22.830 1.00 84.38 89 ARG A C 1
ATOM 627 O O . ARG A 1 89 ? -39.396 -14.499 22.342 1.00 84.38 89 ARG A O 1
ATOM 634 N N . GLY A 1 90 ? -37.436 -13.407 22.283 1.00 81.62 90 GLY A N 1
ATOM 635 C CA . GLY A 1 90 ? -36.913 -14.046 21.078 1.00 81.62 90 GLY A CA 1
ATOM 636 C C . GLY A 1 90 ? -37.426 -13.456 19.761 1.00 81.62 90 GLY A C 1
ATOM 637 O O . GLY A 1 90 ? -37.219 -14.066 18.714 1.00 81.62 90 GLY A O 1
ATOM 638 N N . PHE A 1 91 ? -38.070 -12.283 19.760 1.00 86.75 91 PHE A N 1
ATOM 639 C CA . PHE A 1 91 ? -38.474 -11.605 18.524 1.00 86.75 91 PHE A CA 1
ATOM 640 C C . PHE A 1 91 ? -37.331 -10.781 17.941 1.00 86.75 91 PHE A C 1
ATOM 642 O O . PHE A 1 91 ? -36.682 -10.007 18.645 1.00 86.75 91 PHE A O 1
ATOM 649 N N . SER A 1 92 ? -37.109 -10.894 16.630 1.00 89.94 92 SER A N 1
ATOM 650 C CA . SER A 1 92 ? -36.088 -10.094 15.952 1.00 89.94 92 SER A CA 1
ATOM 651 C C . SER A 1 92 ? -36.451 -8.609 15.957 1.00 89.94 92 SER A C 1
ATOM 653 O O . SER A 1 92 ? -37.528 -8.192 15.527 1.00 89.94 92 SER A O 1
ATOM 655 N N . ARG A 1 93 ? -35.499 -7.784 16.389 1.00 90.19 93 ARG A N 1
ATOM 656 C CA . ARG A 1 93 ? -35.597 -6.321 16.406 1.00 90.19 93 ARG A CA 1
ATOM 657 C C . ARG A 1 93 ? -35.442 -5.716 15.009 1.00 90.19 93 ARG A C 1
ATOM 659 O O . ARG A 1 93 ? -35.924 -4.603 14.773 1.00 90.19 93 ARG A O 1
ATOM 666 N N . VAL A 1 94 ? -34.791 -6.445 14.097 1.00 91.88 94 VAL A N 1
ATOM 667 C CA . VAL A 1 94 ? -34.409 -5.996 12.746 1.00 91.88 94 VAL A CA 1
ATOM 668 C C . VAL A 1 94 ? -35.231 -6.640 11.625 1.00 91.88 94 VAL A C 1
ATOM 670 O O . VAL A 1 94 ? -35.104 -6.218 10.477 1.00 91.88 94 VAL A O 1
ATOM 673 N N . ALA A 1 95 ? -36.089 -7.617 11.935 1.00 91.94 95 ALA A N 1
ATOM 674 C CA . ALA A 1 95 ? -36.904 -8.311 10.941 1.00 91.94 95 ALA A CA 1
ATOM 675 C C . ALA A 1 95 ? -37.749 -7.335 10.104 1.00 91.94 95 ALA A C 1
ATOM 677 O O . ALA A 1 95 ? -38.484 -6.507 10.645 1.00 91.94 95 ALA A O 1
ATOM 678 N N . GLY A 1 96 ? -37.614 -7.422 8.776 1.00 89.81 96 GLY A N 1
ATOM 679 C CA . GLY A 1 96 ? -38.324 -6.577 7.811 1.00 89.81 96 GLY A CA 1
ATOM 680 C C . GLY A 1 96 ? -37.883 -5.108 7.785 1.00 89.81 96 GLY A C 1
ATOM 681 O O . GLY A 1 96 ? -38.501 -4.304 7.092 1.00 89.81 96 GLY A O 1
ATOM 682 N N . LYS A 1 97 ? -36.830 -4.738 8.523 1.00 93.12 97 LYS A N 1
ATOM 683 C CA . LYS A 1 97 ? -36.355 -3.356 8.678 1.00 93.12 97 LYS A CA 1
ATOM 684 C C . LYS A 1 97 ? -34.993 -3.145 8.023 1.00 93.12 97 LYS A C 1
ATOM 686 O O . LYS A 1 97 ? -34.292 -4.096 7.672 1.00 93.12 97 LYS A O 1
ATOM 691 N N . ALA A 1 98 ? -34.612 -1.878 7.890 1.00 93.69 98 ALA A N 1
ATOM 692 C CA . ALA A 1 98 ? -33.251 -1.473 7.573 1.00 93.69 98 ALA A CA 1
ATOM 693 C C . ALA A 1 98 ? -32.445 -1.302 8.869 1.00 93.69 98 ALA A C 1
ATOM 695 O O . ALA A 1 98 ? -32.805 -0.493 9.725 1.00 93.69 98 ALA A O 1
ATOM 696 N N . ALA A 1 99 ? -31.360 -2.056 9.027 1.00 93.69 99 ALA A N 1
ATOM 697 C CA . ALA A 1 99 ? -30.517 -2.004 10.216 1.00 93.69 99 ALA A CA 1
ATOM 698 C C . ALA A 1 99 ? -29.363 -1.008 10.027 1.00 93.69 99 ALA A C 1
ATOM 700 O O . ALA A 1 99 ? -28.503 -1.218 9.175 1.00 93.69 99 ALA A O 1
ATOM 701 N N . LEU A 1 100 ? -29.320 0.059 10.829 1.00 93.75 100 LEU A N 1
ATOM 702 C CA . LEU A 1 100 ? -28.197 0.995 10.889 1.00 93.75 100 LEU A CA 1
ATOM 703 C C . LEU A 1 100 ? -27.148 0.499 11.880 1.00 93.75 100 LEU A C 1
ATOM 705 O O . LEU A 1 100 ? -27.420 0.366 13.076 1.00 93.75 100 LEU A O 1
ATOM 709 N N . LEU A 1 101 ? -25.943 0.249 11.376 1.00 89.88 101 LEU A N 1
ATOM 710 C CA . LEU A 1 101 ? -24.816 -0.188 12.185 1.00 89.88 101 LEU A CA 1
ATOM 711 C C . LEU A 1 101 ? -24.276 0.931 13.094 1.00 89.88 101 LEU A C 1
ATOM 713 O O . LEU A 1 101 ? -24.395 2.122 12.780 1.00 89.88 101 LEU A O 1
ATOM 717 N N . PRO A 1 102 ? -23.655 0.566 14.228 1.00 85.19 102 PRO A N 1
ATOM 718 C CA . PRO A 1 102 ? -22.868 1.504 15.020 1.00 85.19 102 PRO A CA 1
ATOM 719 C C . PRO A 1 102 ? -21.637 1.988 14.225 1.00 85.19 102 PRO A C 1
ATOM 721 O O . PRO A 1 102 ? -21.221 1.302 13.288 1.00 85.19 102 PRO A O 1
ATOM 724 N N . PRO A 1 103 ? -21.024 3.125 14.607 1.00 79.06 103 PRO A N 1
ATOM 725 C CA . PRO A 1 103 ? -19.779 3.578 13.994 1.00 79.06 103 PRO A CA 1
ATOM 726 C C . PRO A 1 103 ? -18.690 2.506 14.095 1.00 79.06 103 PRO A C 1
ATOM 728 O O . PRO A 1 103 ? -18.482 1.917 15.161 1.00 79.06 103 PRO A O 1
ATOM 731 N N . GLY A 1 104 ? -17.981 2.276 12.992 1.00 67.38 104 GLY A N 1
ATOM 732 C CA . GLY A 1 104 ? -16.882 1.319 12.918 1.00 67.38 104 GLY A CA 1
ATOM 733 C C . GLY A 1 104 ? -16.971 0.373 11.718 1.00 67.38 104 GLY A C 1
ATOM 734 O O . GLY A 1 104 ? -17.966 0.364 10.994 1.00 67.38 104 GLY A O 1
ATOM 735 N N . PRO A 1 105 ? -15.917 -0.428 11.493 1.00 64.31 105 PRO A N 1
ATOM 736 C CA . PRO A 1 105 ? -15.838 -1.320 10.348 1.00 64.31 105 PRO A CA 1
ATOM 737 C C . PRO A 1 105 ? -16.911 -2.421 10.399 1.00 64.31 105 PRO A C 1
ATOM 739 O O . PRO A 1 105 ? -16.951 -3.181 11.373 1.00 64.31 105 PRO A O 1
ATOM 742 N N . PRO A 1 106 ? -17.750 -2.574 9.360 1.00 71.50 106 PRO A N 1
ATOM 743 C CA . PRO A 1 106 ? -18.605 -3.746 9.223 1.00 71.50 106 PRO A CA 1
ATOM 744 C C . PRO A 1 106 ? -17.783 -5.037 9.094 1.00 71.50 106 PRO A C 1
ATOM 746 O O . PRO A 1 106 ? -16.750 -5.064 8.425 1.00 71.50 106 PRO A O 1
ATOM 749 N N . THR A 1 107 ? -18.276 -6.131 9.683 1.00 71.50 107 THR A N 1
ATOM 750 C CA . THR A 1 107 ? -17.668 -7.466 9.546 1.00 71.50 107 THR A CA 1
ATOM 751 C C . THR A 1 107 ? -18.575 -8.427 8.772 1.00 71.50 107 THR A C 1
ATOM 753 O O . THR A 1 107 ? -19.802 -8.330 8.891 1.00 71.50 107 THR A O 1
ATOM 756 N N . PRO A 1 108 ? -18.010 -9.398 8.028 1.00 70.31 108 PRO A N 1
ATOM 757 C CA . PRO A 1 108 ? -18.776 -10.469 7.385 1.00 70.31 108 PRO A CA 1
ATOM 758 C C . PRO A 1 108 ? -19.697 -11.237 8.344 1.00 70.31 108 PRO A C 1
ATOM 760 O O . PRO A 1 108 ? -20.774 -11.687 7.960 1.00 70.31 108 PRO A O 1
ATOM 763 N N . GLU A 1 109 ? -19.286 -11.407 9.601 1.00 72.56 109 GLU A N 1
ATOM 764 C CA . GLU A 1 109 ? -20.092 -12.049 10.645 1.00 72.56 109 GLU A CA 1
ATOM 765 C C . GLU A 1 109 ? -21.312 -11.192 10.991 1.00 72.56 109 GLU A C 1
ATOM 767 O O . GLU A 1 109 ? -22.428 -11.694 10.995 1.00 72.56 109 GLU A O 1
ATOM 772 N N . THR A 1 110 ? -21.124 -9.880 11.166 1.00 79.06 110 THR A N 1
ATOM 773 C CA . THR A 1 110 ? -22.227 -8.954 11.465 1.00 79.06 110 THR A CA 1
ATOM 774 C C . THR A 1 110 ? -23.267 -8.939 10.344 1.00 79.06 110 THR A C 1
ATOM 776 O O . THR A 1 110 ? -24.463 -8.874 10.618 1.00 79.06 110 THR A O 1
ATOM 779 N N . MET A 1 111 ? -22.826 -9.016 9.085 1.00 79.50 111 MET A N 1
ATOM 780 C CA . MET A 1 111 ? -23.736 -9.065 7.935 1.00 79.50 111 MET A CA 1
ATOM 781 C C . MET A 1 111 ? -24.546 -10.360 7.900 1.00 79.50 111 MET A C 1
ATOM 783 O O . MET A 1 111 ? -25.753 -10.317 7.668 1.00 79.50 111 MET A O 1
ATOM 787 N N . ARG A 1 112 ? -23.901 -11.499 8.184 1.00 76.94 112 ARG A N 1
ATOM 788 C CA . ARG A 1 112 ? -24.583 -12.795 8.299 1.00 76.94 112 ARG A CA 1
ATOM 789 C C . ARG A 1 112 ? -25.615 -12.792 9.419 1.00 76.94 112 ARG A C 1
ATOM 791 O O . ARG A 1 112 ? -26.748 -13.190 9.174 1.00 76.94 112 ARG A O 1
ATOM 798 N N . ASP A 1 113 ? -25.254 -12.287 10.595 1.00 82.31 113 ASP A N 1
ATOM 799 C CA . ASP A 1 113 ? -26.156 -12.212 11.747 1.00 82.31 113 ASP A CA 1
ATOM 800 C C . ASP A 1 113 ? -27.392 -11.348 11.435 1.00 82.31 113 ASP A C 1
ATOM 802 O O . ASP A 1 113 ? -28.517 -11.730 11.748 1.00 82.31 113 ASP A O 1
ATOM 806 N N . LEU A 1 114 ? -27.205 -10.200 10.770 1.00 86.31 114 LEU A N 1
ATOM 807 C CA . LEU A 1 114 ? -28.305 -9.313 10.374 1.00 86.31 114 LEU A CA 1
ATOM 808 C C . LEU A 1 114 ? -29.225 -9.940 9.326 1.00 86.31 114 LEU A C 1
ATOM 810 O O . LEU A 1 114 ? -30.446 -9.827 9.447 1.00 86.31 114 LEU A O 1
ATOM 814 N N . ALA A 1 115 ? -28.653 -10.608 8.323 1.00 82.12 115 ALA A N 1
ATOM 815 C CA . ALA A 1 115 ? -29.426 -11.329 7.320 1.00 82.12 115 ALA A CA 1
ATOM 816 C C . ALA A 1 115 ? -30.232 -12.473 7.962 1.00 82.12 115 ALA A C 1
ATOM 818 O O . ALA A 1 115 ? -31.431 -12.587 7.719 1.00 82.12 115 ALA A O 1
ATOM 819 N N . GLN A 1 116 ? -29.615 -13.260 8.851 1.00 83.25 116 GLN A N 1
ATOM 820 C CA . GLN A 1 116 ? -30.286 -14.336 9.593 1.00 83.25 116 GLN A CA 1
ATOM 821 C C . GLN A 1 116 ? -31.375 -13.818 10.540 1.00 83.25 116 GLN A C 1
ATOM 823 O O . GLN A 1 116 ? -32.407 -14.464 10.701 1.00 83.25 116 GLN A O 1
ATOM 828 N N . ALA A 1 117 ? -31.194 -12.632 11.123 1.00 87.31 117 ALA A N 1
ATOM 829 C CA . ALA A 1 117 ? -32.218 -11.962 11.919 1.00 87.31 117 ALA A CA 1
ATOM 830 C C . ALA A 1 117 ? -33.337 -11.320 11.065 1.00 87.31 117 ALA A C 1
ATOM 832 O O . ALA A 1 117 ? -34.256 -10.710 11.615 1.00 87.31 117 ALA A O 1
ATOM 833 N N . GLY A 1 118 ? -33.295 -11.444 9.735 1.00 88.06 118 GLY A N 1
ATOM 834 C CA . GLY A 1 118 ? -34.354 -11.001 8.826 1.00 88.06 118 GLY A CA 1
ATOM 835 C C . GLY A 1 118 ? -34.296 -9.522 8.438 1.00 88.06 118 GLY A C 1
ATOM 836 O O . GLY A 1 118 ? -35.315 -8.968 8.017 1.00 88.06 118 GLY A O 1
ATOM 837 N N . ALA A 1 119 ? -33.145 -8.858 8.592 1.00 89.50 119 ALA A N 1
ATOM 838 C CA . ALA A 1 119 ? -32.964 -7.501 8.081 1.00 89.50 119 ALA A CA 1
ATOM 839 C C . ALA A 1 119 ? -33.152 -7.471 6.556 1.00 89.50 119 ALA A C 1
ATOM 841 O O . ALA A 1 119 ? -32.650 -8.337 5.843 1.00 89.50 119 ALA A O 1
ATOM 842 N N . ARG A 1 120 ? -33.854 -6.451 6.049 1.00 88.69 120 ARG A N 1
ATOM 843 C CA . ARG A 1 120 ? -34.141 -6.288 4.611 1.00 88.69 120 ARG A CA 1
ATOM 844 C C . ARG A 1 120 ? -33.253 -5.245 3.929 1.00 88.69 120 ARG A C 1
ATOM 846 O O . ARG A 1 120 ? -33.274 -5.137 2.712 1.00 88.69 120 ARG A O 1
ATOM 853 N N . ALA A 1 121 ? -32.460 -4.509 4.706 1.00 89.88 121 ALA A N 1
ATOM 854 C CA . ALA A 1 121 ? -31.327 -3.704 4.252 1.00 89.88 121 ALA A CA 1
ATOM 855 C C . ALA A 1 121 ? -30.356 -3.464 5.419 1.00 89.88 121 ALA A C 1
ATOM 857 O O . ALA A 1 121 ? -30.763 -3.498 6.585 1.00 89.88 121 ALA A O 1
ATOM 858 N N . VAL A 1 122 ? -29.094 -3.164 5.116 1.00 90.31 122 VAL A N 1
ATOM 859 C CA . VAL A 1 122 ? -28.093 -2.757 6.112 1.00 90.31 122 VAL A CA 1
ATOM 860 C C . VAL A 1 122 ? -27.495 -1.411 5.721 1.00 90.31 122 VAL A C 1
ATOM 862 O O . VAL A 1 122 ? -26.994 -1.249 4.611 1.00 90.31 122 VAL A O 1
ATOM 865 N N . LEU A 1 123 ? -27.531 -0.455 6.648 1.00 91.38 123 LEU A N 1
ATOM 866 C CA . LEU A 1 123 ? -26.902 0.854 6.516 1.00 91.38 123 LEU A C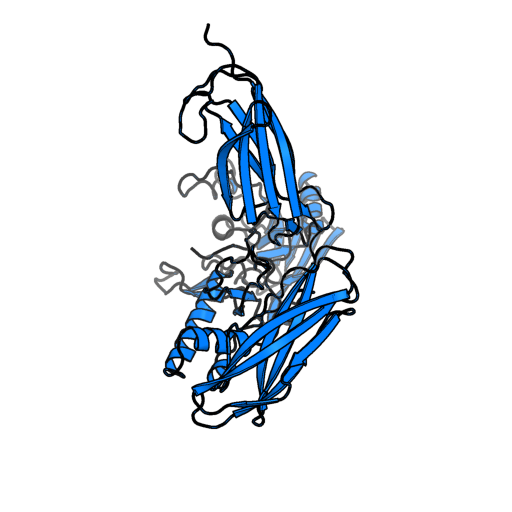A 1
ATOM 867 C C . LEU A 1 123 ? -25.575 0.853 7.279 1.00 91.38 123 LEU A C 1
ATOM 869 O O . LEU A 1 123 ? -25.537 0.593 8.486 1.00 91.38 123 LEU A O 1
ATOM 873 N N . VAL A 1 124 ? -24.492 1.143 6.567 1.00 88.31 124 VAL A N 1
ATOM 874 C CA . VAL A 1 124 ? -23.142 1.276 7.114 1.00 88.31 124 VAL A CA 1
ATOM 875 C C . VAL A 1 124 ? -22.821 2.755 7.270 1.00 88.31 124 VAL A C 1
ATOM 877 O O . VAL A 1 124 ? -23.068 3.551 6.369 1.00 88.31 124 VAL A O 1
ATOM 880 N N . ASP A 1 125 ? -22.265 3.110 8.420 1.00 85.44 125 ASP A N 1
ATOM 881 C CA . ASP A 1 125 ? -21.751 4.448 8.680 1.00 85.44 125 ASP A CA 1
ATOM 882 C C . ASP A 1 125 ? -20.425 4.659 7.945 1.00 85.44 125 ASP A C 1
ATOM 884 O O . ASP A 1 125 ? -19.419 4.017 8.260 1.00 85.44 125 ASP A O 1
ATOM 888 N N . GLY A 1 126 ? -20.452 5.536 6.947 1.00 77.75 126 GLY A N 1
ATOM 889 C CA . GLY A 1 126 ? -19.329 5.853 6.083 1.00 77.75 126 GLY A CA 1
ATOM 890 C C . GLY A 1 126 ? -19.434 5.226 4.687 1.00 77.75 126 GLY A C 1
ATOM 891 O O . GLY A 1 126 ? -20.291 4.378 4.412 1.00 77.75 126 GLY A O 1
ATOM 892 N N . PRO A 1 127 ? -18.556 5.656 3.765 1.00 72.50 127 PRO A N 1
ATOM 893 C CA . PRO A 1 127 ? -18.554 5.172 2.390 1.00 72.50 127 PRO A CA 1
ATOM 894 C C . PRO A 1 127 ? -18.162 3.694 2.334 1.00 72.50 127 PRO A C 1
ATOM 896 O O . PRO A 1 127 ? -17.171 3.299 2.933 1.00 72.50 127 PRO A O 1
ATOM 899 N N . VAL A 1 128 ? -18.883 2.881 1.561 1.00 72.50 128 VAL A N 1
ATOM 900 C CA . VAL A 1 128 ? -18.567 1.457 1.362 1.00 72.50 128 VAL A CA 1
ATOM 901 C C . VAL A 1 128 ? -18.311 1.205 -0.123 1.00 72.50 128 VAL A C 1
ATOM 903 O O . VAL A 1 128 ? -19.213 1.445 -0.925 1.00 72.50 128 VAL A O 1
ATOM 906 N N . PRO A 1 129 ? -17.121 0.719 -0.528 1.00 66.62 129 PRO A N 1
ATOM 907 C CA . PRO A 1 129 ? -16.881 0.345 -1.916 1.00 66.62 129 PRO A CA 1
ATOM 908 C C . PRO A 1 129 ? -17.811 -0.791 -2.343 1.00 66.62 129 PRO A C 1
ATOM 910 O O .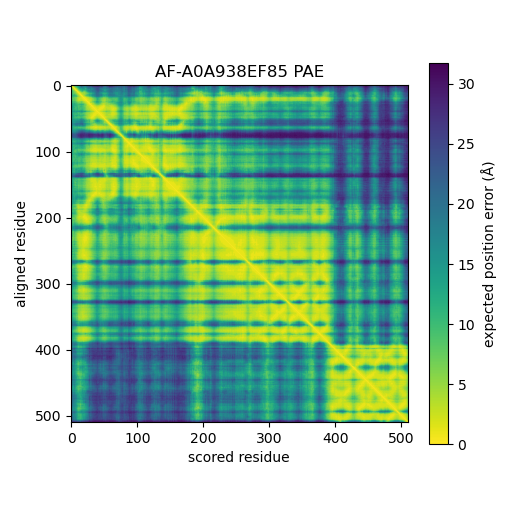 PRO A 1 129 ? -18.162 -1.661 -1.539 1.00 66.62 129 PRO A O 1
ATOM 913 N N . ALA A 1 130 ? -18.199 -0.809 -3.614 1.00 64.38 130 ALA A N 1
ATOM 914 C CA . ALA A 1 130 ? -19.141 -1.809 -4.084 1.00 64.38 130 ALA A CA 1
ATOM 915 C C . ALA A 1 130 ? -18.579 -3.233 -3.959 1.00 64.38 130 ALA A C 1
ATOM 917 O O . ALA A 1 130 ? -17.399 -3.481 -4.209 1.00 64.38 130 ALA A O 1
ATOM 918 N N . GLY A 1 131 ? -19.424 -4.175 -3.534 1.00 62.88 131 GLY A N 1
ATOM 919 C CA . GLY A 1 131 ? -19.031 -5.573 -3.326 1.00 62.88 131 GLY A CA 1
ATOM 920 C C . GLY A 1 131 ? -17.987 -5.810 -2.222 1.00 62.88 131 GLY A C 1
ATOM 921 O O . GLY A 1 131 ? -17.502 -6.938 -2.092 1.00 62.88 131 GLY A O 1
ATOM 922 N N . ALA A 1 132 ? -17.638 -4.792 -1.421 1.00 61.78 132 ALA A N 1
ATOM 923 C CA . ALA A 1 132 ? -16.577 -4.891 -0.422 1.00 61.78 132 ALA A CA 1
ATOM 924 C C . ALA A 1 132 ? -16.886 -5.840 0.748 1.00 61.78 132 ALA A C 1
ATOM 926 O O . ALA A 1 132 ? -15.960 -6.278 1.432 1.00 61.78 132 ALA A O 1
ATOM 927 N N . LEU A 1 133 ? -18.164 -6.155 0.975 1.00 65.75 133 LEU A N 1
ATOM 928 C CA . LEU A 1 133 ? -18.663 -6.860 2.160 1.00 65.75 133 LEU A CA 1
ATOM 929 C C . LEU A 1 133 ? -19.413 -8.155 1.813 1.00 65.75 133 LEU A C 1
ATOM 931 O O . LEU A 1 133 ? -20.205 -8.644 2.616 1.00 65.75 133 LEU A O 1
ATOM 935 N N . GLY A 1 134 ? -19.183 -8.703 0.616 1.00 56.59 134 GLY A N 1
ATOM 936 C CA . GLY A 1 134 ? -19.952 -9.829 0.088 1.00 56.59 134 GLY A CA 1
ATOM 937 C C . GLY A 1 134 ? -19.777 -11.123 0.882 1.00 56.59 134 GLY A C 1
ATOM 938 O O . GLY A 1 134 ? -18.728 -11.764 0.831 1.00 56.59 134 GLY A O 1
ATOM 939 N N . VAL A 1 135 ? -20.849 -11.548 1.553 1.00 51.06 135 VAL A N 1
ATOM 940 C CA . VAL A 1 135 ? -20.994 -12.900 2.096 1.00 51.06 135 VAL A CA 1
ATOM 941 C C . VAL A 1 135 ? -22.135 -13.592 1.367 1.00 51.06 135 VAL A C 1
ATOM 943 O O . VAL A 1 135 ? -23.232 -13.056 1.284 1.00 51.06 135 VAL A O 1
ATOM 946 N N . ASP A 1 136 ? -21.866 -14.792 0.863 1.00 51.44 136 ASP A N 1
ATOM 947 C CA . ASP A 1 136 ? -22.739 -15.531 -0.065 1.00 51.44 136 ASP A CA 1
ATOM 948 C C . ASP A 1 136 ? -24.153 -15.861 0.465 1.00 51.44 136 ASP A C 1
ATOM 950 O O . ASP A 1 136 ? -25.030 -16.225 -0.298 1.00 51.44 136 ASP A O 1
ATOM 954 N N . ASP A 1 137 ? -24.421 -15.716 1.769 1.00 48.62 137 ASP A N 1
ATOM 955 C CA . ASP A 1 137 ? -25.751 -16.028 2.329 1.00 48.62 137 ASP A CA 1
ATOM 956 C C . ASP A 1 137 ? -26.679 -14.794 2.396 1.00 48.62 137 ASP A C 1
ATOM 958 O O . ASP A 1 137 ? -27.820 -14.901 2.841 1.00 48.62 137 ASP A O 1
ATOM 962 N N . SER A 1 138 ? -26.210 -13.610 1.974 1.00 50.72 138 SER A N 1
ATOM 963 C CA . SER A 1 138 ? -26.976 -12.354 1.998 1.00 50.72 138 SER A CA 1
ATOM 964 C C . SER A 1 138 ? -27.375 -11.857 0.606 1.00 50.72 138 SER A C 1
ATOM 966 O O . SER A 1 138 ? -27.556 -10.652 0.430 1.00 50.72 138 SER A O 1
ATOM 968 N N . GLU A 1 139 ? -27.513 -12.751 -0.381 1.00 52.06 139 GLU A N 1
ATOM 969 C CA . GLU A 1 139 ? -27.836 -12.431 -1.789 1.00 52.06 139 GLU A CA 1
ATOM 970 C C . GLU A 1 139 ? -29.064 -11.513 -1.979 1.00 52.06 139 GLU A C 1
ATOM 972 O O . GLU A 1 139 ? -29.243 -10.948 -3.053 1.00 52.06 139 GLU A O 1
ATOM 977 N N . GLN A 1 140 ? -29.888 -11.302 -0.946 1.00 60.72 140 GLN A N 1
ATOM 978 C CA . GLN A 1 140 ? -31.086 -10.456 -0.996 1.00 60.72 140 GLN A CA 1
ATOM 979 C C . GLN A 1 140 ? -31.026 -9.185 -0.134 1.00 60.72 140 GLN A C 1
ATOM 981 O O . GLN A 1 140 ? -31.924 -8.352 -0.243 1.00 60.72 140 GLN A O 1
ATOM 986 N N . VAL A 1 141 ? -30.009 -9.004 0.719 1.00 79.56 141 VAL A N 1
ATOM 987 C CA . VAL A 1 141 ? -29.957 -7.856 1.642 1.00 79.56 141 VAL A CA 1
ATOM 988 C C . VAL A 1 141 ? -28.993 -6.794 1.102 1.00 79.56 141 VAL A C 1
ATOM 990 O O . VAL A 1 141 ? -27.777 -6.995 1.155 1.00 79.56 141 VAL A O 1
ATOM 993 N N . PRO A 1 142 ? -29.487 -5.654 0.583 1.00 82.38 142 PRO A N 1
ATOM 994 C CA . PRO A 1 142 ? -28.629 -4.573 0.119 1.00 82.38 142 PRO A CA 1
ATOM 995 C C . PRO A 1 142 ? -27.855 -3.961 1.292 1.00 82.38 142 PRO A C 1
ATOM 997 O O . PRO A 1 142 ? -28.434 -3.583 2.315 1.00 82.38 142 PRO A O 1
ATOM 1000 N N . ILE A 1 143 ? -26.538 -3.845 1.115 1.00 84.62 143 ILE A N 1
ATOM 1001 C CA . ILE A 1 143 ? -25.635 -3.155 2.040 1.00 84.62 143 ILE A CA 1
ATOM 1002 C C . ILE A 1 143 ? -25.305 -1.796 1.437 1.00 84.62 143 ILE A C 1
ATOM 1004 O O . ILE A 1 143 ? -24.807 -1.720 0.315 1.00 84.62 143 ILE A O 1
ATOM 1008 N N . ILE A 1 144 ? -25.584 -0.731 2.177 1.00 87.56 144 ILE A N 1
ATOM 1009 C CA . ILE A 1 144 ? -25.538 0.642 1.680 1.00 87.56 144 ILE A CA 1
ATOM 1010 C C . ILE A 1 144 ? -24.673 1.464 2.633 1.00 87.56 144 ILE A C 1
ATOM 1012 O O . ILE A 1 144 ? -24.997 1.585 3.815 1.00 87.56 144 ILE A O 1
ATOM 1016 N N . GLY A 1 145 ? -23.578 2.029 2.124 1.00 86.31 145 GLY A N 1
ATOM 1017 C CA . GLY A 1 145 ? -22.846 3.071 2.842 1.00 86.31 145 GLY A CA 1
ATOM 1018 C C . GLY A 1 145 ? -23.647 4.369 2.838 1.00 86.31 145 GLY A C 1
ATOM 1019 O O . GLY A 1 145 ? -24.239 4.722 1.822 1.00 86.31 145 GLY A O 1
ATOM 1020 N N . VAL A 1 146 ? -23.695 5.069 3.967 1.00 89.44 146 VAL A N 1
ATOM 1021 C CA . VAL A 1 146 ? -24.275 6.415 4.067 1.00 89.44 146 VAL A CA 1
ATOM 1022 C C . VAL A 1 146 ? -23.251 7.368 4.683 1.00 89.44 146 VAL A C 1
ATOM 1024 O O . VAL A 1 146 ? -22.465 6.931 5.525 1.00 89.44 146 VAL A O 1
ATOM 1027 N N . PRO A 1 147 ? -23.231 8.660 4.300 1.00 89.12 147 PRO A N 1
ATOM 1028 C CA . PRO A 1 147 ? -22.341 9.639 4.923 1.00 89.12 147 PRO A CA 1
ATOM 1029 C C . PRO A 1 147 ? -22.502 9.663 6.446 1.00 89.12 147 PRO A C 1
ATOM 1031 O O . PRO A 1 147 ? -23.620 9.527 6.955 1.00 89.12 147 PRO A O 1
ATOM 1034 N N . THR A 1 148 ? -21.401 9.845 7.173 1.00 88.00 148 THR A N 1
ATOM 1035 C CA . THR A 1 148 ? -21.394 9.800 8.643 1.00 88.00 148 THR A CA 1
ATOM 1036 C C . THR A 1 148 ? -22.320 10.853 9.245 1.00 88.00 148 THR A C 1
ATOM 1038 O O . THR A 1 148 ? -23.049 10.568 10.192 1.00 88.00 148 THR A O 1
ATOM 1041 N N . GLU A 1 149 ? -22.410 12.028 8.626 1.00 90.19 149 GLU A N 1
ATOM 1042 C CA . GLU A 1 149 ? -23.317 13.100 9.036 1.00 90.19 149 GLU A CA 1
ATOM 1043 C C . GLU A 1 149 ? -24.784 12.651 8.961 1.00 90.19 149 GLU A C 1
ATOM 1045 O O . GLU A 1 149 ? -25.577 12.917 9.867 1.00 90.19 149 GLU A O 1
ATOM 1050 N N . ALA A 1 150 ? -25.142 11.915 7.903 1.00 93.19 150 ALA A N 1
ATOM 1051 C CA . ALA A 1 150 ? -26.479 11.357 7.734 1.00 93.19 150 ALA A CA 1
ATOM 1052 C C . ALA A 1 150 ? -26.751 10.232 8.743 1.00 93.19 150 ALA A C 1
ATOM 1054 O O . ALA A 1 150 ? -27.835 10.178 9.327 1.00 93.19 150 ALA A O 1
ATOM 1055 N N . ALA A 1 151 ? -25.777 9.349 8.985 1.00 92.69 151 ALA A N 1
ATOM 1056 C CA . ALA A 1 151 ? -25.897 8.288 9.985 1.00 92.69 151 ALA A CA 1
ATOM 1057 C C . ALA A 1 151 ? -26.115 8.861 11.398 1.00 92.69 151 ALA A C 1
ATOM 1059 O O . ALA A 1 151 ? -26.985 8.390 12.137 1.00 92.69 151 ALA A O 1
ATOM 1060 N N . ASP A 1 152 ? -25.380 9.912 11.757 1.00 93.31 152 ASP A N 1
ATOM 1061 C CA . ASP A 1 152 ? -25.502 10.592 13.046 1.00 93.31 152 ASP A CA 1
ATOM 1062 C C . ASP A 1 152 ? -26.835 11.322 13.207 1.00 93.31 152 ASP A C 1
ATOM 1064 O O . ASP A 1 152 ? -27.453 11.259 14.278 1.00 93.31 152 ASP A O 1
ATOM 1068 N N . GLU A 1 153 ? -27.326 11.959 12.142 1.00 94.06 153 GLU A N 1
ATOM 1069 C CA . GLU A 1 153 ? -28.667 12.542 12.107 1.00 94.06 153 GLU A CA 1
ATOM 1070 C C . GLU A 1 153 ? -29.739 11.476 12.357 1.00 94.06 153 GLU A C 1
ATOM 1072 O O . GLU A 1 153 ? -30.584 11.644 13.240 1.00 94.06 153 GLU A O 1
ATOM 1077 N N . VAL A 1 154 ? -29.673 10.343 11.646 1.00 95.12 154 VAL A N 1
ATOM 1078 C CA . VAL A 1 154 ? -30.615 9.227 11.817 1.00 95.12 154 VAL A CA 1
ATOM 1079 C C . VAL A 1 154 ? -30.601 8.716 13.256 1.00 95.12 154 VAL A C 1
ATOM 1081 O O . VAL A 1 154 ? -31.662 8.566 13.861 1.00 95.12 154 VAL A O 1
ATOM 1084 N N . ARG A 1 155 ? -29.424 8.505 13.860 1.00 94.06 155 ARG A N 1
ATOM 1085 C CA . ARG A 1 155 ? -29.320 8.079 15.270 1.00 94.06 155 ARG A CA 1
ATOM 1086 C C . ARG A 1 155 ? -29.920 9.100 16.229 1.00 94.06 155 ARG A C 1
ATOM 1088 O O . ARG A 1 155 ? -30.521 8.718 17.232 1.00 94.06 155 ARG A O 1
ATOM 1095 N N . ARG A 1 156 ? -29.745 10.397 15.966 1.00 93.44 156 ARG A N 1
ATOM 1096 C CA . ARG A 1 156 ? -30.309 11.462 16.804 1.00 93.44 156 ARG A CA 1
ATOM 1097 C C . ARG A 1 156 ? -31.833 11.480 16.735 1.00 93.44 156 ARG A C 1
ATOM 1099 O O . ARG A 1 156 ? -32.456 11.563 17.785 1.00 93.44 156 ARG A O 1
ATOM 1106 N N . VAL A 1 157 ? -32.409 11.319 15.544 1.00 94.94 157 VAL A N 1
ATOM 1107 C CA . VAL A 1 157 ? -33.865 11.229 15.340 1.00 94.94 157 VAL A CA 1
ATOM 1108 C C . VAL A 1 157 ? -34.447 9.960 15.972 1.00 94.94 157 VAL A C 1
ATOM 1110 O O . VAL A 1 157 ? -35.456 10.022 16.664 1.00 94.94 157 VAL A O 1
ATOM 1113 N N . LEU A 1 158 ? -33.792 8.807 15.821 1.00 94.00 158 LEU A N 1
ATOM 1114 C CA . LEU A 1 158 ? -34.270 7.560 16.430 1.00 94.00 158 LEU A CA 1
ATOM 1115 C C . LEU A 1 158 ? -34.283 7.624 17.968 1.00 94.00 158 LEU A C 1
ATOM 1117 O O . LEU A 1 158 ? -35.175 7.059 18.597 1.00 94.00 158 LEU A O 1
ATOM 1121 N N . ARG A 1 159 ? -33.339 8.349 18.591 1.00 93.31 159 ARG A N 1
ATOM 1122 C CA . ARG A 1 159 ? -33.305 8.552 20.053 1.00 93.31 159 ARG A CA 1
ATOM 1123 C C . ARG A 1 159 ? -34.478 9.370 20.593 1.00 93.31 159 ARG A C 1
ATOM 1125 O O . ARG A 1 159 ? -34.778 9.242 21.774 1.00 93.31 159 ARG A O 1
ATOM 1132 N N . THR A 1 160 ? -35.142 10.182 19.769 1.00 93.50 160 THR A N 1
ATOM 1133 C CA . THR A 1 160 ? -36.345 10.925 20.183 1.00 93.50 160 THR A CA 1
ATOM 1134 C C . THR A 1 160 ? -37.627 10.100 20.032 1.00 93.50 160 THR A C 1
ATOM 1136 O O . THR A 1 160 ? -38.717 10.630 20.218 1.00 93.50 160 THR A O 1
ATOM 1139 N N . GLY A 1 161 ? -37.522 8.817 19.661 1.00 91.00 161 GLY A N 1
ATOM 1140 C CA . GLY A 1 161 ? -38.671 7.950 19.386 1.00 91.00 161 GLY A CA 1
ATOM 1141 C C . GLY A 1 161 ? -39.329 8.210 18.028 1.00 91.00 161 GLY A C 1
ATOM 1142 O O . GLY A 1 161 ? -40.373 7.635 17.732 1.00 91.00 161 GLY A O 1
ATOM 1143 N N . THR A 1 162 ? -38.732 9.057 17.183 1.00 93.88 162 THR A N 1
ATOM 1144 C CA . THR A 1 162 ? -39.289 9.387 15.869 1.00 93.88 162 THR A CA 1
ATOM 1145 C C . THR A 1 162 ? -38.852 8.361 14.822 1.00 93.88 162 THR A C 1
ATOM 1147 O O . THR A 1 162 ? -37.667 8.049 14.696 1.00 93.88 162 THR A O 1
ATOM 1150 N N . ALA A 1 163 ? -39.801 7.853 14.033 1.00 93.69 163 ALA A N 1
ATOM 1151 C CA . ALA A 1 163 ? -39.520 6.872 12.990 1.00 93.69 163 ALA A CA 1
ATOM 1152 C C . ALA A 1 163 ? -38.742 7.480 11.810 1.00 93.69 163 ALA A C 1
ATOM 1154 O O . ALA A 1 163 ? -39.049 8.572 11.326 1.00 93.69 163 ALA A O 1
ATOM 1155 N N . VAL A 1 164 ? -37.764 6.728 11.304 1.00 96.56 164 VAL A N 1
ATOM 1156 C CA . VAL A 1 164 ? -37.022 7.042 10.076 1.00 96.56 164 VAL A CA 1
ATOM 1157 C C . VAL A 1 164 ? -37.352 5.991 9.023 1.00 96.56 164 VAL A C 1
ATOM 1159 O O . VAL A 1 164 ? -37.432 4.802 9.329 1.00 96.56 164 VAL A O 1
ATOM 1162 N N . THR A 1 165 ? -37.541 6.428 7.780 1.00 95.56 165 THR A N 1
ATOM 1163 C CA . THR A 1 165 ? -37.808 5.557 6.630 1.00 95.56 165 THR A CA 1
ATOM 1164 C C . THR A 1 165 ? -36.653 5.640 5.638 1.00 95.56 165 THR A C 1
ATOM 1166 O O . THR A 1 165 ? -36.184 6.734 5.326 1.00 95.56 165 THR A O 1
ATOM 1169 N N . LEU A 1 166 ? -36.225 4.484 5.143 1.00 94.69 166 LEU A N 1
ATOM 1170 C CA . LEU A 1 166 ? -35.292 4.296 4.042 1.00 94.69 166 LEU A CA 1
ATOM 1171 C C . LEU A 1 166 ? -36.086 3.970 2.775 1.00 94.69 166 LEU A C 1
ATOM 1173 O O . LEU A 1 166 ? -36.835 3.000 2.763 1.00 94.69 166 LEU A O 1
ATOM 1177 N N . GLY A 1 167 ? -35.898 4.748 1.717 1.00 92.12 167 GLY A N 1
ATOM 1178 C CA . GLY A 1 167 ? -36.245 4.383 0.349 1.00 92.12 167 GLY A CA 1
ATOM 1179 C C . GLY A 1 167 ? -34.983 3.984 -0.407 1.00 92.12 167 GLY A C 1
ATOM 1180 O O . GLY A 1 167 ? -34.010 4.738 -0.400 1.00 92.12 167 GLY A O 1
ATOM 1181 N N . VAL A 1 168 ? -34.997 2.823 -1.054 1.00 88.75 168 VAL A N 1
ATOM 1182 C CA . VAL A 1 168 ? -33.925 2.374 -1.954 1.00 88.75 168 VAL A CA 1
ATOM 1183 C C . VAL A 1 168 ? -34.530 2.158 -3.331 1.00 88.75 168 VAL A C 1
ATOM 1185 O O . VAL A 1 168 ? -35.494 1.409 -3.442 1.00 88.75 168 VAL A O 1
ATOM 1188 N N . GLY A 1 169 ? -34.004 2.830 -4.354 1.00 86.50 169 GLY A N 1
ATOM 1189 C CA . GLY A 1 169 ? -34.399 2.617 -5.749 1.00 86.50 169 GLY A CA 1
ATOM 1190 C C . GLY A 1 169 ? -33.838 1.319 -6.339 1.00 86.50 169 GLY A C 1
ATOM 1191 O O . GLY A 1 169 ? -33.080 0.603 -5.681 1.00 86.50 169 GLY A O 1
ATOM 1192 N N . SER A 1 170 ? -34.179 1.042 -7.599 1.00 84.31 170 SER A N 1
ATOM 1193 C CA . SER A 1 170 ? -33.583 -0.055 -8.367 1.00 84.31 170 SER A CA 1
ATOM 1194 C C . SER A 1 170 ? -32.067 0.116 -8.499 1.00 84.31 170 SER A C 1
ATOM 1196 O O . SER A 1 170 ? -31.545 1.237 -8.525 1.00 84.31 170 SER A O 1
ATOM 1198 N N . ALA A 1 171 ? -31.349 -1.005 -8.558 1.00 82.31 171 ALA A N 1
ATOM 1199 C CA . ALA A 1 171 ? -29.911 -0.985 -8.791 1.00 82.31 171 ALA A CA 1
ATOM 1200 C C . ALA A 1 171 ? -29.585 -0.770 -10.275 1.00 82.31 171 ALA A C 1
ATOM 1202 O O . ALA A 1 171 ? -29.969 -1.585 -11.110 1.00 82.31 171 ALA A O 1
ATOM 1203 N N . ASP A 1 172 ? -28.758 0.233 -10.567 1.00 82.06 172 ASP A N 1
ATOM 1204 C CA . ASP A 1 172 ? -28.171 0.456 -11.892 1.00 82.06 172 ASP A CA 1
ATOM 1205 C C . ASP A 1 172 ? -26.646 0.343 -11.836 1.00 82.06 172 ASP A C 1
ATOM 1207 O O . ASP A 1 172 ? -26.036 0.400 -10.764 1.00 82.06 172 ASP A O 1
ATOM 1211 N N . ARG A 1 173 ? -26.005 0.205 -13.001 1.00 81.50 173 ARG A N 1
ATOM 1212 C CA . ARG A 1 173 ? -24.544 0.301 -13.107 1.00 81.50 173 ARG A CA 1
ATOM 1213 C C . ARG A 1 173 ? -24.136 1.723 -13.443 1.00 81.50 173 ARG A C 1
ATOM 1215 O O . ARG A 1 173 ? -24.598 2.283 -14.428 1.00 81.50 173 ARG A O 1
ATOM 1222 N N . GLU A 1 174 ? -23.201 2.257 -12.672 1.00 79.38 174 GLU A N 1
ATOM 1223 C CA . GLU A 1 174 ? -22.625 3.578 -12.913 1.00 79.38 174 GLU A CA 1
ATOM 1224 C C . GLU A 1 174 ? -21.113 3.517 -13.004 1.00 79.38 174 GLU A C 1
ATOM 1226 O O . GLU A 1 174 ? -20.482 2.622 -12.439 1.00 79.38 174 GLU A O 1
ATOM 1231 N N . SER A 1 175 ? -20.537 4.499 -13.698 1.00 77.44 175 SER A N 1
ATOM 1232 C CA . SER A 1 175 ? -19.091 4.687 -13.754 1.00 77.44 175 SER A CA 1
ATOM 1233 C C . SER A 1 175 ? -18.523 4.822 -12.345 1.00 77.44 175 SER A C 1
ATOM 1235 O O . SER A 1 175 ? -18.985 5.632 -11.539 1.00 77.44 175 SER A O 1
ATOM 1237 N N . ASN A 1 176 ? -17.488 4.046 -12.050 1.00 72.56 176 ASN A N 1
ATOM 1238 C CA . ASN A 1 176 ? -16.840 4.085 -10.754 1.00 72.56 176 ASN A CA 1
ATOM 1239 C C . ASN A 1 176 ? -15.835 5.241 -10.704 1.00 72.56 176 ASN A C 1
ATOM 1241 O O . ASN A 1 176 ? -14.733 5.154 -11.244 1.00 72.56 176 ASN A O 1
ATOM 1245 N N . ALA A 1 177 ? -16.202 6.328 -10.026 1.00 66.38 177 ALA A N 1
ATOM 1246 C CA . ALA A 1 177 ? -15.356 7.515 -9.890 1.00 66.38 177 ALA A CA 1
ATOM 1247 C C . ALA A 1 177 ? -14.026 7.254 -9.151 1.00 66.38 177 ALA A C 1
ATOM 1249 O O . ALA A 1 177 ? -13.104 8.070 -9.230 1.00 66.38 177 ALA A O 1
ATOM 1250 N N . VAL A 1 178 ? -13.916 6.131 -8.430 1.00 64.56 178 VAL A N 1
ATOM 1251 C CA . VAL A 1 178 ? -12.689 5.712 -7.738 1.00 64.56 178 VAL A CA 1
ATOM 1252 C C . VAL A 1 178 ? -11.981 4.537 -8.419 1.00 64.56 178 VAL A C 1
ATOM 1254 O O . VAL A 1 178 ? -11.049 3.977 -7.843 1.00 64.56 178 VAL A O 1
ATOM 1257 N N . ALA A 1 179 ? -12.361 4.197 -9.656 1.00 69.62 179 ALA A N 1
ATOM 1258 C CA . ALA A 1 179 ? -11.672 3.182 -10.444 1.00 69.62 179 ALA A CA 1
ATOM 1259 C C . ALA A 1 179 ? -10.173 3.485 -10.567 1.00 69.62 179 ALA A C 1
ATOM 1261 O O . ALA A 1 179 ? -9.752 4.631 -10.740 1.00 69.62 179 ALA A O 1
ATOM 1262 N N . ALA A 1 180 ? -9.373 2.426 -10.476 1.00 65.50 180 ALA A N 1
ATOM 1263 C CA . ALA A 1 180 ? -7.919 2.444 -10.491 1.00 65.50 180 ALA A CA 1
ATOM 1264 C C . ALA A 1 180 ? -7.273 3.333 -9.413 1.00 65.50 180 ALA A C 1
ATOM 1266 O O . ALA A 1 180 ? -6.083 3.617 -9.518 1.00 65.50 180 ALA A O 1
ATOM 1267 N N . ARG A 1 181 ? -8.005 3.747 -8.366 1.00 74.75 181 ARG A N 1
ATOM 1268 C CA . ARG A 1 181 ? -7.428 4.416 -7.191 1.00 74.75 181 ARG A CA 1
ATOM 1269 C C . ARG A 1 181 ? -7.059 3.399 -6.105 1.00 74.75 181 ARG A C 1
ATOM 1271 O O . ARG A 1 181 ? -7.690 2.339 -6.025 1.00 74.75 181 ARG A O 1
ATOM 1278 N N . PRO A 1 182 ? -6.065 3.702 -5.248 1.00 78.50 182 PRO A N 1
ATOM 1279 C CA . PRO A 1 182 ? -5.762 2.871 -4.092 1.00 78.50 182 PRO A CA 1
ATOM 1280 C C . PRO A 1 182 ? -6.990 2.765 -3.186 1.00 78.50 182 PRO A C 1
ATOM 1282 O O . PRO A 1 182 ? -7.675 3.758 -2.933 1.00 78.50 182 PRO A O 1
ATOM 1285 N N . ALA A 1 183 ? -7.276 1.557 -2.706 1.00 73.94 183 ALA A N 1
ATOM 1286 C CA . ALA A 1 183 ? -8.365 1.327 -1.768 1.00 73.94 183 ALA A CA 1
ATOM 1287 C C . ALA A 1 183 ? -8.072 2.025 -0.431 1.00 73.94 183 ALA A C 1
ATOM 1289 O O . ALA A 1 183 ? -6.925 2.059 0.009 1.00 73.94 183 ALA A O 1
ATOM 1290 N N . SER A 1 184 ? -9.101 2.516 0.264 1.00 69.44 184 SER A N 1
ATOM 1291 C CA . SER A 1 184 ? -8.934 3.245 1.534 1.00 69.44 184 SER A CA 1
ATOM 1292 C C . SER A 1 184 ? -8.274 2.423 2.649 1.00 69.44 184 SER A C 1
ATOM 1294 O O . SER A 1 184 ? -7.621 2.984 3.521 1.00 69.44 184 SER A O 1
ATOM 1296 N N . PHE A 1 185 ? -8.423 1.095 2.620 1.00 67.31 185 PHE A N 1
ATOM 1297 C CA . PHE A 1 185 ? -7.762 0.170 3.547 1.00 67.31 185 PHE A CA 1
ATOM 1298 C C . PHE A 1 185 ? -6.350 -0.238 3.094 1.00 67.31 185 PHE A C 1
ATOM 1300 O O . PHE A 1 185 ? -5.650 -0.940 3.826 1.00 67.31 185 PHE A O 1
ATOM 1307 N N . SER A 1 186 ? -5.945 0.109 1.867 1.00 72.75 186 SER A N 1
ATOM 1308 C CA . SER A 1 186 ? -4.624 -0.241 1.358 1.00 72.75 186 SER A CA 1
ATOM 1309 C C . SER A 1 186 ? -3.586 0.594 2.090 1.00 72.75 186 SER A C 1
ATOM 1311 O O . SER A 1 186 ? -3.588 1.818 1.995 1.00 72.75 186 SER A O 1
ATOM 1313 N N . SER A 1 187 ? -2.681 -0.069 2.807 1.00 74.88 187 SER A N 1
ATOM 1314 C CA . SER A 1 187 ? -1.546 0.612 3.421 1.00 74.88 187 SER A CA 1
ATOM 1315 C C . SER A 1 187 ? -0.690 1.276 2.350 1.00 74.88 187 SER A C 1
ATOM 1317 O O . SER A 1 187 ? -0.347 0.648 1.345 1.00 74.88 187 SER A O 1
ATOM 1319 N N . ASP A 1 188 ? -0.335 2.529 2.602 1.00 73.31 188 ASP A N 1
ATOM 1320 C CA . ASP A 1 188 ? 0.609 3.280 1.789 1.00 73.31 188 ASP A CA 1
ATOM 1321 C C . ASP A 1 188 ? 1.974 3.346 2.480 1.00 73.31 188 ASP A C 1
ATOM 1323 O O . ASP A 1 188 ? 2.110 3.035 3.668 1.00 73.31 188 ASP A O 1
ATOM 1327 N N . GLY A 1 189 ? 2.991 3.711 1.713 1.00 72.69 189 GLY A N 1
ATOM 1328 C CA . GLY A 1 189 ? 4.348 3.910 2.192 1.00 72.69 189 GLY A CA 1
ATOM 1329 C C . GLY A 1 189 ? 4.548 5.220 2.956 1.00 72.69 189 GLY A C 1
ATOM 1330 O O . GLY A 1 189 ? 3.629 5.996 3.194 1.00 72.69 189 GLY A O 1
ATOM 1331 N N . LEU A 1 190 ? 5.782 5.531 3.341 1.00 76.56 190 LEU A N 1
ATOM 1332 C CA . LEU A 1 190 ? 7.013 4.769 3.087 1.00 76.56 190 LEU A CA 1
ATOM 1333 C C . LEU A 1 190 ? 7.200 3.613 4.079 1.00 76.56 190 LEU A C 1
ATOM 1335 O O . LEU A 1 190 ? 6.638 3.619 5.172 1.00 76.56 190 LEU A O 1
ATOM 1339 N N . ALA A 1 191 ? 8.036 2.638 3.723 1.00 75.12 191 ALA A N 1
ATOM 1340 C CA . ALA A 1 191 ? 8.538 1.670 4.693 1.00 75.12 191 ALA A CA 1
ATOM 1341 C C . ALA A 1 191 ? 9.309 2.366 5.835 1.00 75.12 191 ALA A C 1
ATOM 1343 O O . ALA A 1 191 ? 9.749 3.512 5.714 1.00 75.12 191 ALA A O 1
ATOM 1344 N N . PHE A 1 192 ? 9.541 1.649 6.941 1.00 68.38 192 PHE A N 1
ATOM 1345 C CA . PHE A 1 192 ? 10.288 2.153 8.107 1.00 68.38 192 PHE A CA 1
ATOM 1346 C C . PHE A 1 192 ? 11.759 2.499 7.843 1.00 68.38 192 PHE A C 1
ATOM 1348 O O . PHE A 1 192 ? 12.445 2.911 8.767 1.00 68.38 192 PHE A O 1
ATOM 1355 N N . ASP A 1 193 ? 12.279 2.299 6.640 1.00 67.75 193 ASP A N 1
ATOM 1356 C CA . ASP A 1 193 ? 13.619 2.719 6.221 1.00 67.75 193 ASP A CA 1
ATOM 1357 C C . ASP A 1 193 ? 13.567 3.833 5.156 1.00 67.75 193 ASP A C 1
ATOM 1359 O O . ASP A 1 193 ? 14.589 4.198 4.581 1.00 67.75 193 ASP A O 1
ATOM 1363 N N . GLY A 1 194 ? 12.375 4.378 4.881 1.00 70.44 194 GLY A N 1
ATOM 1364 C CA . GLY A 1 194 ? 12.149 5.389 3.851 1.00 70.44 194 GLY A CA 1
ATOM 1365 C C . GLY A 1 194 ? 12.065 4.828 2.430 1.00 70.44 194 GLY A C 1
ATOM 1366 O O . GLY A 1 194 ? 12.000 5.609 1.480 1.00 70.44 194 GLY A O 1
ATOM 1367 N N . THR A 1 195 ? 12.061 3.502 2.246 1.00 74.44 195 THR A N 1
ATOM 1368 C CA . THR A 1 195 ? 11.889 2.912 0.914 1.00 74.44 195 THR A CA 1
ATOM 1369 C C . THR A 1 195 ? 10.433 2.999 0.431 1.00 74.44 195 THR A C 1
ATOM 1371 O O . THR A 1 195 ? 9.497 2.858 1.227 1.00 74.44 195 THR A O 1
ATOM 1374 N N . PRO A 1 196 ? 10.210 3.255 -0.874 1.00 78.44 196 PRO A N 1
ATOM 1375 C CA . PRO A 1 196 ? 8.871 3.271 -1.453 1.00 78.44 196 PRO A CA 1
ATOM 1376 C C . PRO A 1 196 ? 8.227 1.889 -1.369 1.00 78.44 196 PRO A C 1
ATOM 1378 O O . PRO A 1 196 ? 8.775 0.901 -1.859 1.00 78.44 196 PRO A O 1
ATOM 1381 N N . LYS A 1 197 ? 7.051 1.848 -0.743 1.00 84.00 197 LYS A N 1
ATOM 1382 C CA . LYS A 1 197 ? 6.165 0.689 -0.644 1.00 84.00 197 LYS A CA 1
ATOM 1383 C C . LYS A 1 197 ? 4.708 1.167 -0.739 1.00 84.00 197 LYS A C 1
ATOM 1385 O O . LYS A 1 197 ? 4.460 2.313 -0.380 1.00 84.00 197 LYS A O 1
ATOM 1390 N N . PRO A 1 198 ? 3.756 0.317 -1.159 1.00 87.31 198 PRO A N 1
ATOM 1391 C CA . PRO A 1 198 ? 3.969 -0.983 -1.807 1.00 87.31 198 PRO A CA 1
ATOM 1392 C C . PRO A 1 198 ? 4.754 -0.859 -3.127 1.00 87.31 198 PRO A C 1
ATOM 1394 O O . PRO A 1 198 ? 4.938 0.239 -3.642 1.00 87.31 198 PRO A O 1
ATOM 1397 N N . ASP A 1 199 ? 5.273 -1.975 -3.648 1.00 90.06 199 ASP A N 1
ATOM 1398 C CA . ASP A 1 199 ? 6.034 -1.972 -4.909 1.00 90.06 199 ASP A CA 1
ATOM 1399 C C . ASP A 1 199 ? 5.100 -1.921 -6.128 1.00 90.06 199 ASP A C 1
ATOM 1401 O O . ASP A 1 199 ? 5.418 -1.309 -7.143 1.00 90.06 199 ASP A O 1
ATOM 1405 N N . ILE A 1 200 ? 3.945 -2.580 -6.023 1.00 92.69 200 ILE A N 1
ATOM 1406 C CA . ILE A 1 200 ? 2.943 -2.718 -7.083 1.00 92.69 200 ILE A CA 1
ATOM 1407 C C . ILE A 1 200 ? 1.546 -2.746 -6.458 1.00 92.69 200 ILE A C 1
ATOM 1409 O O . ILE A 1 200 ? 1.403 -2.956 -5.255 1.00 92.69 200 ILE A O 1
ATOM 1413 N N . ALA A 1 201 ? 0.505 -2.570 -7.257 1.00 91.62 201 ALA A N 1
ATOM 1414 C CA . ALA A 1 201 ? -0.875 -2.771 -6.858 1.00 91.62 201 ALA A CA 1
ATOM 1415 C C . ALA A 1 201 ? -1.590 -3.764 -7.775 1.00 91.62 201 ALA A C 1
ATOM 1417 O O . ALA A 1 201 ? -1.182 -4.008 -8.908 1.00 91.62 201 ALA A O 1
ATOM 1418 N N . ALA A 1 202 ? -2.682 -4.331 -7.282 1.00 92.44 202 ALA A N 1
ATOM 1419 C CA . ALA A 1 202 ? -3.545 -5.215 -8.052 1.00 92.44 202 ALA A CA 1
ATOM 1420 C C . ALA A 1 202 ? -5.007 -5.080 -7.593 1.00 92.44 202 ALA A C 1
ATOM 1422 O O . ALA A 1 202 ? -5.262 -4.522 -6.516 1.00 92.44 202 ALA A O 1
ATOM 1423 N N . PRO A 1 203 ? -5.972 -5.570 -8.394 1.00 89.31 203 PRO A N 1
ATOM 1424 C CA . PRO A 1 203 ? -7.368 -5.657 -7.985 1.00 89.31 203 PRO A CA 1
ATOM 1425 C C . PRO A 1 203 ? -7.505 -6.315 -6.609 1.00 89.31 203 PRO A C 1
ATOM 1427 O O . PRO A 1 203 ? -7.110 -7.463 -6.415 1.00 89.31 203 PRO A O 1
ATOM 1430 N N . GLY A 1 204 ? -8.043 -5.570 -5.645 1.00 82.94 204 GLY A N 1
ATOM 1431 C CA . GLY A 1 204 ? -8.177 -6.036 -4.263 1.00 82.94 204 GLY A CA 1
ATOM 1432 C C . GLY A 1 204 ? -9.476 -5.618 -3.589 1.00 82.94 204 GLY A C 1
ATOM 1433 O O . GLY A 1 204 ? -9.619 -5.834 -2.390 1.00 82.94 204 GLY A O 1
ATOM 1434 N N . VAL A 1 205 ? -10.405 -5.010 -4.327 1.00 78.25 205 VAL A N 1
ATOM 1435 C CA . VAL A 1 205 ? -11.733 -4.618 -3.845 1.00 78.25 205 VAL A CA 1
ATOM 1436 C C . VAL A 1 205 ? -12.771 -5.468 -4.558 1.00 78.25 205 VAL A C 1
ATOM 1438 O O . VAL A 1 205 ? -12.804 -5.517 -5.787 1.00 78.25 205 VAL A O 1
ATOM 1441 N N . GLY A 1 206 ? -13.609 -6.145 -3.778 1.00 74.06 206 GLY A N 1
ATOM 1442 C CA . GLY A 1 206 ? -14.735 -6.898 -4.310 1.00 74.06 206 GLY A CA 1
ATOM 1443 C C . GLY A 1 206 ? -14.340 -8.037 -5.262 1.00 74.06 206 GLY A C 1
ATOM 1444 O O . GLY A 1 206 ? -14.984 -8.227 -6.292 1.00 74.06 206 GLY A O 1
ATOM 1445 N N . VAL A 1 207 ? -13.240 -8.745 -4.984 1.00 78.81 207 VAL A N 1
ATOM 1446 C CA . VAL A 1 207 ? -12.732 -9.822 -5.847 1.00 78.81 207 VAL A CA 1
ATOM 1447 C C . VAL A 1 207 ? -13.565 -11.083 -5.630 1.00 78.81 207 VAL A C 1
ATOM 1449 O O . VAL A 1 207 ? -13.598 -11.620 -4.522 1.00 78.81 207 VAL A O 1
ATOM 1452 N N . LEU A 1 208 ? -14.214 -11.574 -6.688 1.00 79.06 208 LEU A N 1
ATOM 1453 C CA . LEU A 1 208 ? -14.989 -12.815 -6.646 1.00 79.06 208 LEU A CA 1
ATOM 1454 C C . LEU A 1 208 ? -14.063 -14.028 -6.490 1.00 79.06 208 LEU A C 1
ATOM 1456 O O . LEU A 1 208 ? -13.067 -14.158 -7.200 1.00 79.06 208 LEU A O 1
ATOM 1460 N N . THR A 1 209 ? -14.385 -14.920 -5.559 1.00 79.00 209 THR A N 1
ATOM 1461 C CA . THR A 1 209 ? -13.576 -16.101 -5.238 1.00 79.00 209 THR A CA 1
ATOM 1462 C C . THR A 1 209 ? -14.439 -17.249 -4.724 1.00 79.00 209 THR A C 1
ATOM 1464 O O . THR A 1 209 ? -15.578 -17.044 -4.323 1.00 79.00 209 THR A O 1
ATOM 1467 N N . SER A 1 210 ? -13.914 -18.471 -4.705 1.00 81.69 210 SER A N 1
ATOM 1468 C CA . SER A 1 210 ? -14.571 -19.598 -4.036 1.00 81.69 210 SER A CA 1
ATOM 1469 C C . SER A 1 210 ? -14.612 -19.388 -2.520 1.00 81.69 210 SER A C 1
ATOM 1471 O O . SER A 1 210 ? -13.616 -18.973 -1.921 1.00 81.69 210 SER A O 1
ATOM 1473 N N . ALA A 1 211 ? -15.724 -19.742 -1.883 1.00 73.00 211 ALA A N 1
ATOM 1474 C CA . ALA A 1 211 ? -15.875 -19.727 -0.433 1.00 73.00 211 ALA A CA 1
ATOM 1475 C C . ALA A 1 211 ? -15.963 -21.161 0.132 1.00 73.00 211 ALA A C 1
ATOM 1477 O O . ALA A 1 211 ? -16.480 -22.054 -0.541 1.00 73.00 211 ALA A O 1
ATOM 1478 N N . PRO A 1 212 ? -15.481 -21.417 1.365 1.00 69.12 212 PRO A N 1
ATOM 1479 C CA . PRO A 1 212 ? -15.597 -22.735 1.986 1.00 69.12 212 PRO A CA 1
ATOM 1480 C C . PRO A 1 212 ? -17.055 -23.155 2.220 1.00 69.12 212 PRO A C 1
ATOM 1482 O O . PRO A 1 212 ? -17.889 -22.335 2.607 1.00 69.12 212 PRO A O 1
ATOM 1485 N N . GLY A 1 213 ? -17.333 -24.453 2.082 1.00 72.56 213 GLY A N 1
ATOM 1486 C CA . GLY A 1 213 ? -18.652 -25.048 2.321 1.00 72.56 213 GLY A CA 1
ATOM 1487 C C . GLY A 1 213 ? -19.464 -25.273 1.042 1.00 72.56 213 GLY A C 1
ATOM 1488 O O . GLY A 1 213 ? -18.952 -25.151 -0.068 1.00 72.56 213 GLY A O 1
ATOM 1489 N N . ARG A 1 214 ? -20.736 -25.645 1.211 1.00 72.38 214 ARG A N 1
ATOM 1490 C CA . ARG A 1 214 ? -21.703 -25.812 0.117 1.00 72.38 214 ARG A CA 1
ATOM 1491 C C . ARG A 1 214 ? -22.847 -24.819 0.291 1.00 72.38 214 ARG A C 1
ATOM 1493 O O . ARG A 1 214 ? -23.295 -24.604 1.415 1.00 72.38 214 ARG A O 1
ATOM 1500 N N . GLY A 1 215 ? -23.286 -24.221 -0.811 1.00 64.56 215 GLY A N 1
ATOM 1501 C CA . GLY A 1 215 ? -24.481 -23.384 -0.862 1.00 64.56 215 GLY A CA 1
ATOM 1502 C C . GLY A 1 215 ? -25.767 -24.214 -0.844 1.00 64.56 215 GLY A C 1
ATOM 1503 O O . GLY A 1 215 ? -25.740 -25.449 -0.759 1.00 64.56 215 GLY A O 1
ATOM 1504 N N . ALA A 1 216 ? -26.907 -23.530 -0.962 1.00 61.38 216 ALA A N 1
ATOM 1505 C CA . ALA A 1 216 ? -28.217 -24.170 -1.052 1.00 61.38 216 ALA A CA 1
ATOM 1506 C C . ALA A 1 216 ? -28.245 -25.233 -2.171 1.00 61.38 216 ALA A C 1
ATOM 1508 O O . ALA A 1 216 ? -27.740 -25.022 -3.276 1.00 61.38 216 ALA A O 1
ATOM 1509 N N . GLY A 1 217 ? -28.800 -26.410 -1.867 1.00 68.94 217 GLY A N 1
ATOM 1510 C CA . GLY A 1 217 ? -28.843 -27.535 -2.809 1.00 68.94 217 GLY A CA 1
ATOM 1511 C C . GLY A 1 217 ? -27.485 -28.197 -3.086 1.00 68.94 217 GLY A C 1
ATOM 1512 O O . GLY A 1 217 ? -27.344 -28.898 -4.082 1.00 68.94 217 GLY A O 1
ATOM 1513 N N . GLY A 1 218 ? -26.471 -27.977 -2.239 1.00 75.19 218 GLY A N 1
ATOM 1514 C CA . GLY A 1 218 ? -25.182 -28.671 -2.329 1.00 75.19 218 GLY A CA 1
ATOM 1515 C C . GLY A 1 218 ? -24.205 -28.108 -3.369 1.00 75.19 218 GLY A C 1
ATOM 1516 O O . GLY A 1 218 ? -23.177 -28.747 -3.621 1.00 75.19 218 GLY A O 1
ATOM 1517 N N . LYS A 1 219 ? -24.507 -26.941 -3.956 1.00 76.25 219 LYS A N 1
ATOM 1518 C CA . LYS A 1 219 ? -23.688 -26.263 -4.975 1.00 76.25 219 LYS A CA 1
ATOM 1519 C C . LYS A 1 219 ? -22.403 -25.662 -4.393 1.00 76.25 219 LYS A C 1
ATOM 1521 O O . LYS A 1 219 ? -22.308 -25.420 -3.188 1.00 76.25 219 LYS A O 1
ATOM 1526 N N . ALA A 1 220 ? -21.416 -25.424 -5.259 1.00 75.44 220 ALA A N 1
ATOM 1527 C CA . ALA A 1 220 ? -20.210 -24.681 -4.903 1.00 75.44 220 ALA A CA 1
ATOM 1528 C C . ALA A 1 220 ? -20.570 -23.260 -4.441 1.00 75.44 220 ALA A C 1
ATOM 1530 O O . ALA A 1 220 ? -21.492 -22.648 -4.977 1.00 75.44 220 ALA A O 1
ATOM 1531 N N . ARG A 1 221 ? -19.846 -22.772 -3.432 1.00 73.69 221 ARG A N 1
ATOM 1532 C CA . ARG A 1 221 ? -20.068 -21.474 -2.791 1.00 73.69 221 ARG A CA 1
ATOM 1533 C C . ARG A 1 221 ? -19.052 -20.454 -3.321 1.00 73.69 221 ARG A C 1
ATOM 1535 O O . ARG A 1 221 ? -17.870 -20.787 -3.445 1.00 73.69 221 ARG A O 1
ATOM 1542 N N . TYR A 1 222 ? -19.478 -19.225 -3.596 1.00 72.88 222 TYR A N 1
ATOM 1543 C CA . TYR A 1 222 ? -18.640 -18.153 -4.140 1.00 72.88 222 TYR A CA 1
ATOM 1544 C C . TYR A 1 222 ? -18.833 -16.853 -3.354 1.00 72.88 222 TYR A C 1
ATOM 1546 O O . TYR A 1 222 ? -19.929 -16.382 -3.149 1.00 72.88 222 TYR A O 1
ATOM 1554 N N . GLY A 1 223 ? -17.763 -16.219 -2.900 1.00 71.00 223 GLY A N 1
ATOM 1555 C CA . GLY A 1 223 ? -17.832 -14.955 -2.172 1.00 71.00 223 GLY A CA 1
ATOM 1556 C C . GLY A 1 223 ? -17.178 -13.811 -2.923 1.00 71.00 223 GLY A C 1
ATOM 1557 O O . GLY A 1 223 ? -16.525 -14.000 -3.946 1.00 71.00 223 GLY A O 1
ATOM 1558 N N . SER A 1 224 ? -17.289 -12.622 -2.342 1.00 73.25 224 SER A N 1
ATOM 1559 C CA . SER A 1 224 ? -16.476 -11.470 -2.711 1.00 73.25 224 SER A CA 1
ATOM 1560 C C . SER A 1 224 ? -15.546 -11.134 -1.551 1.00 73.25 224 SER A C 1
ATOM 1562 O O . SER A 1 224 ? -15.985 -11.064 -0.403 1.00 73.25 224 SER A O 1
ATOM 1564 N N . VAL A 1 225 ? -14.259 -10.933 -1.823 1.00 73.88 225 VAL A N 1
ATOM 1565 C CA . VAL A 1 225 ? -13.267 -10.571 -0.805 1.00 73.88 225 VAL A CA 1
ATOM 1566 C C . VAL A 1 225 ? -12.60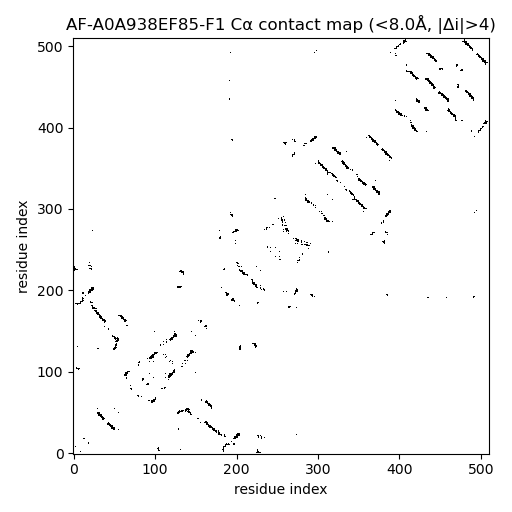3 -9.243 -1.135 1.00 73.88 225 VAL A C 1
ATOM 1568 O O . VAL A 1 225 ? -12.297 -8.946 -2.288 1.00 73.88 225 VAL A O 1
ATOM 1571 N N . SER A 1 226 ? -12.340 -8.454 -0.096 1.00 74.19 226 SER A N 1
ATOM 1572 C CA . SER A 1 226 ? -11.554 -7.224 -0.195 1.00 74.19 226 SER A CA 1
ATOM 1573 C C . SER A 1 226 ? -10.340 -7.295 0.717 1.00 74.19 226 SER A C 1
ATOM 1575 O O . SER A 1 226 ? -10.431 -7.791 1.839 1.00 74.19 226 SER A O 1
ATOM 1577 N N . GLY A 1 227 ? -9.204 -6.800 0.238 1.00 74.06 227 GLY A N 1
ATOM 1578 C CA . GLY A 1 227 ? -7.968 -6.723 1.003 1.00 74.06 227 GLY A CA 1
ATOM 1579 C C . GLY A 1 227 ? -6.725 -6.795 0.122 1.00 74.06 227 GLY A C 1
ATOM 1580 O O . GLY A 1 227 ? -6.745 -7.349 -0.979 1.00 74.06 227 GLY A O 1
ATOM 1581 N N . SER A 1 228 ? -5.597 -6.319 0.652 1.00 79.69 228 SER A N 1
ATOM 1582 C CA . SER A 1 228 ? -4.282 -6.505 0.018 1.00 79.69 228 SER A CA 1
ATOM 1583 C C . SER A 1 228 ? -3.908 -7.983 -0.151 1.00 79.69 228 SER A C 1
ATOM 1585 O O . SER A 1 228 ? -3.137 -8.312 -1.043 1.00 79.69 228 SER A O 1
ATOM 1587 N N . SER A 1 229 ? -4.500 -8.904 0.623 1.00 83.94 229 SER A N 1
ATOM 1588 C CA . SER A 1 229 ? -4.351 -10.350 0.393 1.00 83.94 229 SER A CA 1
ATOM 1589 C C . SER A 1 229 ? -4.980 -10.830 -0.914 1.00 83.94 229 SER A C 1
ATOM 1591 O O . SER A 1 229 ? -4.414 -11.709 -1.556 1.00 83.94 229 SER A O 1
ATOM 1593 N N . ALA A 1 230 ? -6.124 -10.265 -1.317 1.00 85.06 230 ALA A N 1
ATOM 1594 C CA . ALA A 1 230 ?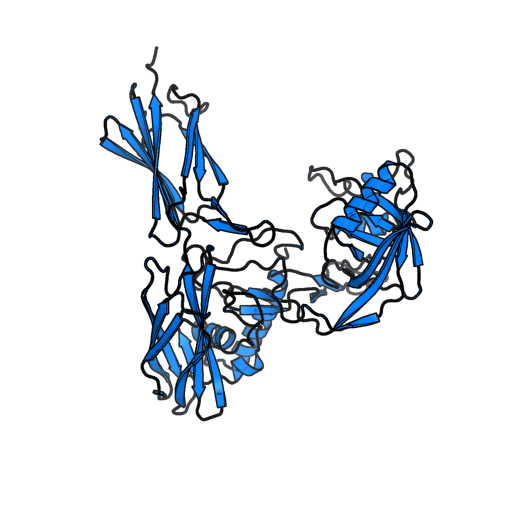 -6.733 -10.584 -2.607 1.00 85.06 230 ALA A CA 1
ATOM 1595 C C . ALA A 1 230 ? -5.862 -10.040 -3.747 1.00 85.06 230 ALA A C 1
ATOM 1597 O O . ALA A 1 230 ? -5.523 -10.779 -4.668 1.00 85.06 230 ALA A O 1
ATOM 1598 N N . ALA A 1 231 ? -5.391 -8.797 -3.611 1.00 89.25 231 ALA A N 1
ATOM 1599 C CA . ALA A 1 231 ? -4.440 -8.200 -4.546 1.00 89.25 231 ALA A CA 1
ATOM 1600 C C . ALA A 1 231 ? -3.143 -9.025 -4.658 1.00 89.25 231 ALA A C 1
ATOM 1602 O O . ALA A 1 231 ? -2.671 -9.293 -5.758 1.00 89.25 231 ALA A O 1
ATOM 1603 N N . ALA A 1 232 ? -2.595 -9.501 -3.535 1.00 91.94 232 ALA A N 1
ATOM 1604 C CA . ALA A 1 232 ? -1.413 -10.358 -3.523 1.00 91.94 232 ALA A CA 1
ATOM 1605 C C . ALA A 1 232 ? -1.639 -11.683 -4.268 1.00 91.94 232 ALA A C 1
ATOM 1607 O O . ALA A 1 232 ? -0.755 -12.111 -5.005 1.00 91.94 232 ALA A O 1
ATOM 1608 N N . ALA A 1 233 ? -2.814 -12.309 -4.126 1.00 92.81 233 ALA A N 1
ATOM 1609 C CA . ALA A 1 233 ? -3.159 -13.521 -4.870 1.00 92.81 233 ALA A CA 1
ATOM 1610 C C . ALA A 1 233 ? -3.235 -13.263 -6.386 1.00 92.81 233 ALA A C 1
ATOM 1612 O O . ALA A 1 233 ? -2.698 -14.049 -7.166 1.00 92.81 233 ALA A O 1
ATOM 1613 N N . VAL A 1 234 ? -3.827 -12.137 -6.804 1.00 94.62 234 VAL A N 1
ATOM 1614 C CA . VAL A 1 234 ? -3.862 -11.724 -8.219 1.00 94.62 234 VAL A CA 1
ATOM 1615 C C . VAL A 1 234 ? -2.447 -11.505 -8.761 1.00 94.62 234 VAL A C 1
ATOM 1617 O O . VAL A 1 234 ? -2.097 -12.045 -9.810 1.00 94.62 234 VAL A O 1
ATOM 1620 N N . THR A 1 235 ? -1.598 -10.781 -8.027 1.00 96.31 235 THR A N 1
ATOM 1621 C CA . THR A 1 235 ? -0.196 -10.564 -8.412 1.00 96.31 235 THR A CA 1
ATOM 1622 C C . THR A 1 235 ? 0.600 -11.867 -8.454 1.00 96.31 235 THR A C 1
ATOM 1624 O O . THR A 1 235 ? 1.427 -12.034 -9.344 1.00 96.31 235 THR A O 1
ATOM 1627 N N . ALA A 1 236 ? 0.351 -12.813 -7.543 1.00 95.44 236 ALA A N 1
ATOM 1628 C CA . ALA A 1 236 ? 1.000 -14.124 -7.565 1.00 95.44 236 ALA A CA 1
ATOM 1629 C C . ALA A 1 236 ? 0.622 -14.928 -8.820 1.00 95.44 236 ALA A C 1
ATOM 1631 O O . ALA A 1 236 ? 1.495 -15.530 -9.442 1.00 95.44 236 ALA A O 1
ATOM 1632 N N . GLY A 1 237 ? -0.648 -14.884 -9.240 1.00 96.12 237 GLY A N 1
ATOM 1633 C CA . GLY A 1 237 ? -1.086 -15.465 -10.512 1.00 96.12 237 GLY A CA 1
ATOM 1634 C C . GLY A 1 237 ? -0.403 -14.809 -11.716 1.00 96.12 237 GLY A C 1
ATOM 1635 O O . GLY A 1 237 ? 0.124 -15.505 -12.580 1.00 96.12 237 GLY A O 1
ATOM 1636 N N . ALA A 1 238 ? -0.327 -13.474 -11.740 1.00 96.56 238 ALA A N 1
ATOM 1637 C CA . ALA A 1 238 ? 0.397 -12.736 -12.777 1.00 96.56 238 ALA A CA 1
ATOM 1638 C C . ALA A 1 238 ? 1.895 -13.094 -12.813 1.00 96.56 238 ALA A C 1
ATOM 1640 O O . ALA A 1 238 ? 2.457 -13.292 -13.888 1.00 96.56 238 ALA A O 1
ATOM 1641 N N . ALA A 1 239 ? 2.532 -13.232 -11.648 1.00 96.12 239 ALA A N 1
ATOM 1642 C CA . ALA A 1 239 ? 3.923 -13.651 -11.526 1.00 96.12 239 ALA A CA 1
ATOM 1643 C C . ALA A 1 239 ? 4.144 -15.083 -12.037 1.00 96.12 239 ALA A C 1
ATOM 1645 O O . ALA A 1 239 ? 5.133 -15.331 -12.719 1.00 96.12 239 ALA A O 1
ATOM 1646 N N . ALA A 1 240 ? 3.222 -16.009 -11.758 1.00 96.81 240 ALA A N 1
ATOM 1647 C CA . ALA A 1 240 ? 3.289 -17.379 -12.263 1.00 96.81 240 ALA A CA 1
ATOM 1648 C C . ALA A 1 240 ? 3.157 -17.435 -13.795 1.00 96.81 240 ALA A C 1
ATOM 1650 O O . ALA A 1 240 ? 3.950 -18.107 -14.452 1.00 96.81 240 ALA A O 1
ATOM 1651 N N . LEU A 1 241 ? 2.213 -16.679 -14.370 1.00 97.00 241 LEU A N 1
ATOM 1652 C CA . LEU A 1 241 ? 2.068 -16.554 -15.825 1.00 97.00 241 LEU A CA 1
ATOM 1653 C C . LEU A 1 241 ? 3.322 -15.954 -16.467 1.00 97.00 241 LEU A C 1
ATOM 1655 O O . LEU A 1 241 ? 3.781 -16.438 -17.499 1.00 97.00 241 LEU A O 1
ATOM 1659 N N . LEU A 1 242 ? 3.908 -14.932 -15.839 1.00 96.69 242 LEU A N 1
ATOM 1660 C CA . LEU A 1 242 ? 5.152 -14.336 -16.311 1.00 96.69 242 LEU A CA 1
ATOM 1661 C C . LEU A 1 242 ? 6.324 -15.322 -16.228 1.00 96.69 242 LEU A C 1
ATOM 1663 O O . LEU A 1 242 ? 7.078 -15.423 -17.187 1.00 96.69 242 LEU A O 1
ATOM 1667 N N . ALA A 1 243 ? 6.452 -16.086 -15.139 1.00 96.56 243 ALA A N 1
ATOM 1668 C CA . ALA A 1 243 ? 7.480 -17.121 -15.001 1.00 96.56 243 ALA A CA 1
ATOM 1669 C C . ALA A 1 243 ? 7.351 -18.205 -16.082 1.00 96.56 243 ALA A C 1
ATOM 1671 O O . ALA A 1 243 ? 8.355 -18.681 -16.606 1.00 96.56 243 ALA A O 1
ATOM 1672 N N . GLN A 1 244 ? 6.117 -18.571 -16.443 1.00 96.62 244 GLN A N 1
ATOM 1673 C CA . GLN A 1 244 ? 5.853 -19.514 -17.526 1.00 96.62 244 GLN A CA 1
ATOM 1674 C C . GLN A 1 244 ? 6.212 -18.928 -18.899 1.00 96.62 244 GLN A C 1
ATOM 1676 O O . GLN A 1 244 ? 6.804 -19.620 -19.724 1.00 96.62 244 GLN A O 1
ATOM 1681 N N . ALA A 1 245 ? 5.855 -17.667 -19.155 1.00 95.94 245 ALA A N 1
ATOM 1682 C CA . ALA A 1 245 ? 6.120 -17.000 -20.430 1.00 95.94 245 ALA A CA 1
ATOM 1683 C C . ALA A 1 245 ? 7.601 -16.628 -20.622 1.00 95.94 245 ALA A C 1
ATOM 1685 O O . ALA A 1 245 ? 8.080 -16.546 -21.753 1.00 95.94 245 ALA A O 1
ATOM 1686 N N . ARG A 1 246 ? 8.319 -16.383 -19.523 1.00 95.12 246 ARG A N 1
ATOM 1687 C CA . ARG A 1 246 ? 9.706 -15.906 -19.486 1.00 95.12 246 ARG A CA 1
ATOM 1688 C C . ARG A 1 246 ? 10.553 -16.743 -18.515 1.00 95.12 246 ARG A C 1
ATOM 1690 O O . ARG A 1 246 ? 11.013 -16.225 -17.495 1.00 95.12 246 ARG A O 1
ATOM 1697 N N . PRO A 1 247 ? 10.779 -18.037 -18.820 1.00 95.00 247 PRO A N 1
ATOM 1698 C CA . PRO A 1 247 ? 11.529 -18.946 -17.947 1.00 95.00 247 PRO A CA 1
ATOM 1699 C C . PRO A 1 247 ? 13.021 -18.587 -17.834 1.00 95.00 247 PRO A C 1
ATOM 1701 O O . PRO A 1 247 ? 13.729 -19.142 -16.999 1.00 95.00 247 PRO A O 1
ATOM 1704 N N . ASP A 1 248 ? 13.505 -17.671 -18.676 1.00 90.88 248 ASP A N 1
ATOM 1705 C CA . ASP A 1 248 ? 14.851 -17.100 -18.647 1.00 90.88 248 ASP A CA 1
ATOM 1706 C C . ASP A 1 248 ? 15.073 -16.098 -17.502 1.00 90.88 248 ASP A C 1
ATOM 1708 O O . ASP A 1 248 ? 16.221 -15.796 -17.168 1.00 90.88 248 ASP A O 1
ATOM 1712 N N . LEU A 1 249 ? 14.003 -15.564 -16.904 1.00 94.38 249 LEU A N 1
ATOM 1713 C CA . LEU A 1 249 ? 14.109 -14.546 -15.863 1.00 94.38 249 LEU A CA 1
ATOM 1714 C C . LEU A 1 249 ? 14.326 -15.165 -14.481 1.00 94.38 249 LEU A C 1
ATOM 1716 O O . LEU A 1 249 ? 13.551 -15.996 -14.011 1.00 94.38 249 LEU A O 1
ATOM 1720 N N . ASP A 1 250 ? 15.346 -14.674 -13.777 1.00 92.88 250 ASP A N 1
ATOM 1721 C CA . ASP A 1 250 ? 15.487 -14.902 -12.340 1.00 92.88 250 ASP A CA 1
ATOM 1722 C C . ASP A 1 250 ? 14.413 -14.135 -11.536 1.00 92.88 250 ASP A C 1
ATOM 1724 O O . ASP A 1 250 ? 13.710 -13.256 -12.044 1.00 92.88 250 ASP A O 1
ATOM 1728 N N . ALA A 1 251 ? 14.284 -14.448 -10.242 1.00 91.56 251 ALA A N 1
ATOM 1729 C CA . ALA A 1 251 ? 13.269 -13.838 -9.380 1.00 91.56 251 ALA A CA 1
ATOM 1730 C C . ALA A 1 251 ? 13.375 -12.299 -9.297 1.00 91.56 251 ALA A C 1
ATOM 1732 O O . ALA A 1 251 ? 12.356 -11.615 -9.172 1.00 91.56 251 ALA A O 1
ATOM 1733 N N . ALA A 1 252 ? 14.590 -11.743 -9.380 1.00 91.62 252 ALA A N 1
ATOM 1734 C CA . ALA A 1 252 ? 14.815 -10.300 -9.339 1.00 91.62 252 ALA A CA 1
ATOM 1735 C C . ALA A 1 252 ? 14.360 -9.622 -10.641 1.00 91.62 252 ALA A C 1
ATOM 1737 O O . ALA A 1 252 ? 13.654 -8.613 -10.586 1.00 91.62 252 ALA A O 1
ATOM 1738 N N . ALA A 1 253 ? 14.681 -10.201 -11.802 1.00 94.62 253 ALA A N 1
ATOM 1739 C CA . ALA A 1 253 ? 14.169 -9.752 -13.093 1.00 94.62 253 ALA A CA 1
ATOM 1740 C C . ALA A 1 253 ? 12.654 -9.877 -13.186 1.00 94.62 253 ALA A C 1
ATOM 1742 O O . ALA A 1 253 ? 12.014 -8.961 -13.689 1.00 94.62 253 ALA A O 1
ATOM 1743 N N . LEU A 1 254 ? 12.073 -10.970 -12.691 1.00 95.25 254 LEU A N 1
ATOM 1744 C CA . LEU A 1 254 ? 10.627 -11.164 -12.714 1.00 95.25 254 LEU A CA 1
ATOM 1745 C C . LEU A 1 254 ? 9.918 -10.096 -11.870 1.00 95.25 254 LEU A C 1
ATOM 1747 O O . LEU A 1 254 ? 8.977 -9.455 -12.340 1.00 95.25 254 LEU A O 1
ATOM 1751 N N . ARG A 1 255 ? 10.416 -9.835 -10.651 1.00 94.81 255 ARG A N 1
ATOM 1752 C CA . ARG A 1 255 ? 9.948 -8.718 -9.812 1.00 94.81 255 ARG A CA 1
ATOM 1753 C C . ARG A 1 255 ? 10.071 -7.388 -10.552 1.00 94.81 255 ARG A C 1
ATOM 1755 O O . ARG A 1 255 ? 9.137 -6.591 -10.524 1.00 94.81 255 ARG A O 1
ATOM 1762 N N . SER A 1 256 ? 11.217 -7.151 -11.179 1.00 95.56 256 SER A N 1
ATOM 1763 C CA . SER A 1 256 ? 11.490 -5.916 -11.904 1.00 95.56 256 SER A CA 1
ATOM 1764 C C . SER A 1 256 ? 10.526 -5.719 -13.068 1.00 95.56 256 SER A C 1
ATOM 1766 O O . SER A 1 256 ? 9.876 -4.683 -13.144 1.00 95.56 256 SER A O 1
ATOM 1768 N N . ALA A 1 257 ? 10.333 -6.742 -13.900 1.00 96.38 257 ALA A N 1
ATOM 1769 C CA . ALA A 1 257 ? 9.416 -6.701 -15.027 1.00 96.38 257 ALA A CA 1
ATOM 1770 C C . ALA A 1 257 ? 7.981 -6.381 -14.585 1.00 96.38 257 ALA A C 1
ATOM 1772 O O . ALA A 1 257 ? 7.337 -5.538 -15.202 1.00 96.38 257 ALA A O 1
ATOM 1773 N N . LEU A 1 258 ? 7.494 -6.975 -13.488 1.00 96.50 258 LEU A N 1
ATOM 1774 C CA . LEU A 1 258 ? 6.165 -6.668 -12.942 1.00 96.50 258 LEU A CA 1
ATOM 1775 C C . LEU A 1 258 ? 6.051 -5.222 -12.444 1.00 96.50 258 LEU A C 1
ATOM 1777 O O . LEU A 1 258 ? 5.090 -4.534 -12.773 1.00 96.50 258 LEU A O 1
ATOM 1781 N N . VAL A 1 259 ? 7.011 -4.761 -11.639 1.00 95.44 259 VAL A N 1
ATOM 1782 C CA . VAL A 1 259 ? 6.972 -3.419 -11.031 1.00 95.44 259 VAL A CA 1
ATOM 1783 C C . VAL A 1 259 ? 7.133 -2.332 -12.089 1.00 95.44 259 VAL A C 1
ATOM 1785 O O . VAL A 1 259 ? 6.407 -1.340 -12.083 1.00 95.44 259 VAL A O 1
ATOM 1788 N N . SER A 1 260 ? 8.069 -2.524 -13.012 1.00 95.12 260 SER A N 1
ATOM 1789 C CA . SER A 1 260 ? 8.453 -1.508 -13.981 1.00 95.12 260 SER A CA 1
ATOM 1790 C C . SER A 1 260 ? 7.524 -1.390 -15.187 1.00 95.12 260 SER A C 1
ATOM 1792 O O . SER A 1 260 ? 7.546 -0.357 -15.854 1.00 95.12 260 SER A O 1
ATOM 1794 N N . SER A 1 261 ? 6.706 -2.408 -15.462 1.00 95.12 261 SER A N 1
ATOM 1795 C CA . SER A 1 261 ? 5.650 -2.358 -16.488 1.00 95.12 261 SER A CA 1
ATOM 1796 C C . SER A 1 261 ? 4.284 -1.944 -15.931 1.00 95.12 261 SER A C 1
ATOM 1798 O O . SER A 1 261 ? 3.324 -1.797 -16.687 1.00 95.12 261 SER A O 1
ATOM 1800 N N . ALA A 1 262 ? 4.171 -1.778 -14.609 1.00 94.06 262 ALA A N 1
ATOM 1801 C CA . ALA A 1 262 ? 2.899 -1.523 -13.955 1.00 94.06 262 ALA A CA 1
ATOM 1802 C C . ALA A 1 262 ? 2.264 -0.209 -14.435 1.00 94.06 262 ALA A C 1
ATOM 1804 O O . ALA A 1 262 ? 2.911 0.842 -14.489 1.00 94.06 262 ALA A O 1
ATOM 1805 N N . ARG A 1 263 ? 0.958 -0.250 -14.717 1.00 91.25 263 ARG A N 1
ATOM 1806 C CA . ARG A 1 263 ? 0.194 0.917 -15.176 1.00 91.25 263 ARG A CA 1
ATOM 1807 C C . ARG A 1 263 ? 0.067 1.932 -14.042 1.00 91.25 263 ARG A C 1
ATOM 1809 O O . ARG A 1 263 ? -0.478 1.574 -12.998 1.00 91.25 263 ARG A O 1
ATOM 1816 N N . PRO A 1 264 ? 0.529 3.183 -14.202 1.00 86.56 264 PRO A N 1
ATOM 1817 C CA . PRO A 1 264 ? 0.486 4.163 -13.126 1.00 86.56 264 PRO A CA 1
ATOM 1818 C C . PRO A 1 264 ? -0.924 4.353 -12.566 1.00 86.56 264 PRO A C 1
ATOM 1820 O O . PRO A 1 264 ? -1.896 4.475 -13.308 1.00 86.56 264 PRO A O 1
ATOM 1823 N N . VAL A 1 265 ? -1.018 4.406 -11.242 1.00 77.94 265 VAL A N 1
ATOM 1824 C CA . VAL A 1 265 ? -2.252 4.745 -10.537 1.00 77.94 265 VAL A CA 1
ATOM 1825 C C . VAL A 1 265 ? -2.307 6.260 -10.355 1.00 77.94 265 VAL A C 1
ATOM 1827 O O . VAL A 1 265 ? -1.363 6.861 -9.841 1.00 77.94 265 VAL A O 1
ATOM 1830 N N . SER A 1 266 ? -3.413 6.895 -10.747 1.00 66.62 266 SER A N 1
ATOM 1831 C CA . SER A 1 266 ? -3.654 8.307 -10.434 1.00 66.62 266 SER A CA 1
ATOM 1832 C C . SER A 1 266 ? -4.059 8.453 -8.967 1.00 66.62 266 SER A C 1
ATOM 1834 O O . SER A 1 266 ? -5.236 8.365 -8.615 1.00 66.62 266 SER A O 1
ATOM 1836 N N . ALA A 1 267 ? -3.070 8.681 -8.108 1.00 61.66 267 ALA A N 1
ATOM 1837 C CA . ALA A 1 267 ? -3.252 8.947 -6.685 1.00 61.66 267 ALA A CA 1
ATOM 1838 C C . ALA A 1 267 ? -2.487 10.206 -6.249 1.00 61.66 267 ALA A C 1
ATOM 1840 O O . ALA A 1 267 ? -1.815 10.852 -7.052 1.00 61.66 267 ALA A O 1
ATOM 1841 N N . GLY A 1 268 ? -2.684 10.607 -4.990 1.00 59.81 268 GLY A N 1
ATOM 1842 C CA . GLY A 1 268 ? -2.118 11.834 -4.429 1.00 59.81 268 GLY A CA 1
ATOM 1843 C C . GLY A 1 268 ? -0.578 11.875 -4.410 1.00 59.81 268 GLY A C 1
ATOM 1844 O O . GLY A 1 268 ? 0.094 10.946 -4.858 1.00 59.81 268 GLY A O 1
ATOM 1845 N N . PRO A 1 269 ? 0.007 12.962 -3.876 1.00 53.56 269 PRO A N 1
ATOM 1846 C CA . PRO A 1 269 ? 1.458 13.111 -3.771 1.00 53.56 269 PRO A CA 1
ATOM 1847 C C . PRO A 1 269 ? 2.100 11.922 -3.038 1.00 53.56 269 PRO A C 1
ATOM 1849 O O . PRO A 1 269 ? 1.651 11.569 -1.951 1.00 53.56 269 PRO A O 1
ATOM 1852 N N . GLY A 1 270 ? 3.147 11.322 -3.616 1.00 62.56 270 GLY A N 1
ATOM 1853 C CA . GLY A 1 270 ? 3.906 10.224 -2.996 1.00 62.56 270 GLY A CA 1
ATOM 1854 C C . GLY A 1 270 ? 3.590 8.815 -3.517 1.00 62.56 270 GLY A C 1
ATOM 1855 O O . GLY A 1 270 ? 4.382 7.903 -3.281 1.00 62.56 270 GLY A O 1
ATOM 1856 N N . THR A 1 271 ? 2.512 8.618 -4.285 1.00 74.25 271 THR A N 1
ATOM 1857 C CA . THR A 1 271 ? 2.239 7.311 -4.902 1.00 74.25 271 THR A CA 1
ATOM 1858 C C . THR A 1 271 ? 3.230 7.019 -6.029 1.00 74.25 271 THR A C 1
ATOM 1860 O O . THR A 1 271 ? 3.326 7.749 -7.016 1.00 74.25 271 THR A O 1
ATOM 1863 N N . THR A 1 272 ? 3.981 5.929 -5.880 1.00 80.44 272 THR A N 1
ATOM 1864 C CA . THR A 1 272 ? 5.051 5.532 -6.811 1.00 80.44 272 THR A CA 1
ATOM 1865 C C . THR A 1 272 ? 4.744 4.260 -7.593 1.00 80.44 272 THR A C 1
ATOM 1867 O O . THR A 1 272 ? 5.328 4.050 -8.654 1.00 80.44 272 THR A O 1
ATOM 1870 N N . TYR A 1 273 ? 3.805 3.446 -7.121 1.00 86.81 273 TYR A N 1
ATOM 1871 C CA . TYR A 1 273 ? 3.446 2.154 -7.699 1.00 86.81 273 TYR A CA 1
ATOM 1872 C C . TYR A 1 273 ? 2.332 2.258 -8.754 1.00 86.81 273 TYR A C 1
ATOM 1874 O O . TYR A 1 273 ? 1.665 3.284 -8.899 1.00 86.81 273 TYR A O 1
ATOM 1882 N N . GLY A 1 274 ? 2.144 1.172 -9.504 1.00 90.31 274 GLY A N 1
ATOM 1883 C CA . GLY A 1 274 ? 1.103 1.026 -10.521 1.00 90.31 274 GLY A CA 1
ATOM 1884 C C . GLY A 1 274 ? 0.340 -0.292 -10.391 1.00 90.31 274 GLY A C 1
ATOM 1885 O O . GLY A 1 274 ? 0.726 -1.156 -9.606 1.00 90.31 274 GLY A O 1
ATOM 1886 N N . VAL A 1 275 ? -0.729 -0.456 -11.168 1.00 92.81 275 VAL A N 1
ATOM 1887 C CA . VAL A 1 275 ? -1.492 -1.706 -11.277 1.00 92.81 275 VAL A CA 1
ATOM 1888 C C . VAL A 1 275 ? -0.733 -2.706 -12.146 1.00 92.81 275 VAL A C 1
ATOM 1890 O O . VAL A 1 275 ? -0.249 -2.350 -13.220 1.00 92.81 275 VAL A O 1
ATOM 1893 N N . VAL A 1 276 ? -0.647 -3.955 -11.691 1.00 95.19 276 VAL A N 1
ATOM 1894 C CA . VAL A 1 276 ? -0.006 -5.059 -12.414 1.00 95.19 276 VAL A CA 1
ATOM 1895 C C . VAL A 1 276 ? -0.550 -5.217 -13.838 1.00 95.19 276 VAL A C 1
ATOM 1897 O O . VAL A 1 276 ? -1.761 -5.227 -14.055 1.00 95.19 276 VAL A O 1
ATOM 1900 N N . ASP A 1 277 ? 0.363 -5.369 -14.800 1.00 94.69 277 ASP A N 1
ATOM 1901 C CA . ASP A 1 277 ? 0.064 -5.651 -16.206 1.00 94.69 277 ASP A CA 1
ATOM 1902 C C . ASP A 1 277 ? 0.971 -6.792 -16.707 1.00 94.69 277 ASP A C 1
ATOM 1904 O O . ASP A 1 277 ? 2.110 -6.551 -17.112 1.00 94.69 277 ASP A O 1
ATOM 1908 N N . PRO A 1 278 ? 0.508 -8.056 -16.655 1.00 93.75 278 PRO A N 1
ATOM 1909 C CA . PRO A 1 278 ? 1.335 -9.197 -17.038 1.00 93.75 278 PRO A CA 1
ATOM 1910 C C . PRO A 1 278 ? 1.691 -9.206 -18.529 1.00 93.75 278 PRO A C 1
ATOM 1912 O O . PRO A 1 278 ? 2.740 -9.736 -18.890 1.00 93.75 278 PRO A O 1
ATOM 1915 N N . ALA A 1 279 ? 0.858 -8.615 -19.394 1.00 93.75 279 ALA A N 1
ATOM 1916 C CA . ALA A 1 279 ? 1.129 -8.557 -20.827 1.00 93.75 279 ALA A CA 1
ATOM 1917 C C . ALA A 1 279 ? 2.281 -7.587 -21.120 1.00 93.75 279 ALA A C 1
ATOM 1919 O O . ALA A 1 279 ? 3.229 -7.945 -21.822 1.00 93.75 279 ALA A O 1
ATOM 1920 N N . ALA A 1 280 ? 2.242 -6.396 -20.514 1.00 94.31 280 ALA A N 1
ATOM 1921 C CA . ALA A 1 280 ? 3.349 -5.450 -20.598 1.00 94.31 280 ALA A CA 1
ATOM 1922 C C . ALA A 1 280 ? 4.631 -6.048 -19.991 1.00 94.31 280 ALA A C 1
ATOM 1924 O O . ALA A 1 280 ? 5.683 -6.010 -20.633 1.00 94.31 280 ALA A O 1
ATOM 1925 N N . ALA A 1 281 ? 4.538 -6.694 -18.822 1.00 95.88 281 ALA A N 1
ATOM 1926 C CA . ALA A 1 281 ? 5.678 -7.329 -18.158 1.00 95.88 281 ALA A CA 1
ATOM 1927 C C . ALA A 1 281 ? 6.349 -8.414 -19.016 1.00 95.88 281 ALA A C 1
ATOM 1929 O O . ALA A 1 281 ? 7.575 -8.460 -19.093 1.00 95.88 281 ALA A O 1
ATOM 1930 N N . ALA A 1 282 ? 5.563 -9.266 -19.683 1.00 95.19 282 ALA A N 1
ATOM 1931 C CA . ALA A 1 282 ? 6.084 -10.335 -20.536 1.00 95.19 282 ALA A CA 1
ATOM 1932 C C . ALA A 1 282 ? 6.869 -9.802 -21.742 1.00 95.19 282 ALA A C 1
ATOM 1934 O O . ALA A 1 282 ? 7.826 -10.442 -22.188 1.00 95.19 282 ALA A O 1
ATOM 1935 N N . SER A 1 283 ? 6.486 -8.623 -22.240 1.00 92.75 283 SER A N 1
ATOM 1936 C CA . SER A 1 283 ? 7.123 -8.002 -23.399 1.00 92.75 283 SER A CA 1
ATOM 1937 C C . SER A 1 283 ? 8.464 -7.336 -23.088 1.00 92.75 283 SER A C 1
ATOM 1939 O O . SER A 1 283 ? 9.270 -7.194 -24.001 1.00 92.75 283 SER A O 1
ATOM 1941 N N . LEU A 1 284 ? 8.741 -6.963 -21.831 1.00 94.44 284 LEU A N 1
ATOM 1942 C CA . LEU A 1 284 ? 9.930 -6.180 -21.489 1.00 94.44 284 LEU A CA 1
ATOM 1943 C C . LEU A 1 284 ? 11.240 -6.902 -21.835 1.00 94.44 284 LEU A C 1
ATOM 1945 O O . LEU A 1 284 ? 11.515 -8.016 -21.381 1.00 94.44 284 LEU A O 1
ATOM 1949 N N . GLU A 1 285 ? 12.091 -6.216 -22.596 1.00 95.25 285 GLU A N 1
ATOM 1950 C CA . GLU A 1 285 ? 13.447 -6.674 -22.917 1.00 95.25 285 GLU A CA 1
ATOM 1951 C C . GLU A 1 285 ? 14.486 -6.217 -21.885 1.00 95.25 285 GLU A C 1
ATOM 1953 O O . GLU A 1 285 ? 15.525 -6.860 -21.708 1.00 95.25 285 GLU A O 1
ATOM 1958 N N . LEU A 1 286 ? 14.198 -5.124 -21.177 1.00 97.00 286 LEU A N 1
ATOM 1959 C CA . LEU A 1 286 ? 15.057 -4.549 -20.148 1.00 97.00 286 LEU A CA 1
ATOM 1960 C C . LEU A 1 286 ? 14.416 -4.678 -18.768 1.00 97.00 286 LEU A C 1
ATOM 1962 O O . LEU A 1 286 ? 13.205 -4.530 -18.620 1.00 97.00 286 LEU A O 1
ATOM 1966 N N . VAL A 1 287 ? 15.247 -4.894 -17.751 1.00 96.69 287 VAL A N 1
ATOM 1967 C CA . VAL A 1 287 ? 14.835 -4.929 -16.340 1.00 96.69 287 VAL A CA 1
ATOM 1968 C C . VAL A 1 287 ? 15.750 -4.042 -15.498 1.00 96.69 287 VAL A C 1
ATOM 1970 O O . VAL A 1 287 ? 16.955 -3.979 -15.742 1.00 96.69 287 VAL A O 1
ATOM 1973 N N . ALA A 1 288 ? 15.179 -3.353 -14.513 1.00 96.50 288 ALA A N 1
ATOM 1974 C CA . ALA A 1 288 ? 15.885 -2.474 -13.582 1.00 96.50 288 ALA A CA 1
ATOM 1975 C C . ALA A 1 288 ? 16.117 -3.137 -12.212 1.00 96.50 288 ALA A C 1
ATOM 1977 O O . ALA A 1 288 ? 15.193 -3.720 -11.640 1.00 96.50 288 ALA A O 1
ATOM 1978 N N . ASP A 1 289 ? 17.319 -3.000 -11.656 1.00 94.06 289 ASP A N 1
ATOM 1979 C CA . ASP A 1 289 ? 17.663 -3.454 -10.306 1.00 94.06 289 ASP A CA 1
ATOM 1980 C C . ASP A 1 289 ? 18.372 -2.345 -9.492 1.00 94.06 289 ASP A C 1
ATOM 1982 O O . ASP A 1 289 ? 19.477 -1.930 -9.857 1.00 94.06 289 ASP A O 1
ATOM 1986 N N . PRO A 1 290 ? 17.766 -1.828 -8.404 1.00 92.25 290 PRO A N 1
ATOM 1987 C CA . PRO A 1 290 ? 16.403 -2.117 -7.957 1.00 92.25 290 PRO A CA 1
ATOM 1988 C C . PRO A 1 290 ? 15.350 -1.495 -8.901 1.00 92.25 290 PRO A C 1
ATOM 1990 O O . PRO A 1 290 ? 15.622 -0.471 -9.531 1.00 92.25 290 PRO A O 1
ATOM 1993 N N . PRO A 1 291 ? 14.120 -2.042 -8.961 1.00 92.12 291 PRO A N 1
ATOM 1994 C CA . PRO A 1 291 ? 13.056 -1.508 -9.821 1.00 92.12 291 PRO A CA 1
ATOM 1995 C C . PRO A 1 291 ? 12.397 -0.230 -9.281 1.00 92.12 291 PRO A C 1
ATOM 1997 O O . PRO A 1 291 ? 11.636 0.423 -9.992 1.00 92.12 291 PRO A O 1
ATOM 2000 N N . THR A 1 292 ? 12.708 0.146 -8.038 1.00 89.94 292 THR A N 1
ATOM 2001 C CA . THR A 1 292 ? 12.219 1.361 -7.380 1.00 89.94 292 THR A CA 1
ATOM 2002 C C . THR A 1 292 ? 13.340 1.986 -6.552 1.00 89.94 292 THR A C 1
ATOM 2004 O O . THR A 1 292 ? 14.097 1.280 -5.880 1.00 89.94 292 THR A O 1
ATOM 2007 N N . LEU A 1 293 ? 13.439 3.315 -6.556 1.00 88.38 293 LEU A N 1
ATOM 2008 C CA . LEU A 1 293 ? 14.505 4.064 -5.893 1.00 88.38 293 LEU A CA 1
ATOM 2009 C C . LEU A 1 293 ? 13.996 4.833 -4.670 1.00 88.38 293 LEU A C 1
ATOM 2011 O O . LEU A 1 293 ? 13.290 5.832 -4.782 1.00 88.38 293 LEU A O 1
ATOM 2015 N N . GLY A 1 294 ? 14.430 4.416 -3.481 1.00 86.56 294 GLY A N 1
ATOM 2016 C CA . GLY A 1 294 ? 14.427 5.281 -2.300 1.00 86.56 294 GLY A CA 1
ATOM 2017 C C . GLY A 1 294 ? 15.697 6.128 -2.280 1.00 86.56 294 GLY A C 1
ATOM 2018 O O . GLY A 1 294 ? 16.790 5.574 -2.126 1.00 86.56 294 GLY A O 1
ATOM 2019 N N . LEU A 1 295 ? 15.566 7.446 -2.446 1.00 83.38 295 LEU A N 1
ATOM 2020 C CA . LEU A 1 295 ? 16.697 8.388 -2.467 1.00 83.38 295 LEU A CA 1
ATOM 2021 C C . LEU A 1 295 ? 17.095 8.885 -1.069 1.00 83.38 295 LEU A C 1
ATOM 2023 O O . LEU A 1 295 ? 18.108 9.563 -0.923 1.00 83.38 295 LEU A O 1
ATOM 2027 N N . GLY A 1 296 ? 16.316 8.525 -0.047 1.00 76.94 296 GLY A N 1
ATOM 2028 C CA . GLY A 1 296 ? 16.512 8.951 1.334 1.00 76.94 296 GLY A CA 1
ATOM 2029 C C . GLY A 1 296 ? 15.645 10.151 1.705 1.00 76.94 296 GLY A C 1
ATOM 2030 O O . GLY A 1 296 ? 14.632 10.438 1.061 1.00 76.94 296 GLY A O 1
ATOM 2031 N N . SER A 1 297 ? 16.029 10.821 2.784 1.00 73.81 297 SER A N 1
ATOM 2032 C CA . SER A 1 297 ? 15.374 12.008 3.325 1.00 73.81 297 SER A CA 1
ATOM 2033 C C . SER A 1 297 ? 16.118 13.272 2.930 1.00 73.81 297 SER A C 1
ATOM 2035 O O . SER A 1 297 ? 17.346 13.296 2.844 1.00 73.81 297 SER A O 1
ATOM 2037 N N . ILE A 1 298 ? 15.373 14.357 2.731 1.00 70.62 298 ILE A N 1
ATOM 2038 C CA . ILE A 1 298 ? 15.985 15.663 2.523 1.00 70.62 298 ILE A CA 1
ATOM 2039 C C . ILE A 1 298 ? 16.029 16.499 3.805 1.00 70.62 298 ILE A C 1
ATOM 2041 O O . ILE A 1 298 ? 15.019 16.713 4.479 1.00 70.62 298 ILE A O 1
ATOM 2045 N N . LEU A 1 299 ? 17.223 17.014 4.113 1.00 62.03 299 LEU A N 1
ATOM 2046 C CA . LEU A 1 299 ? 17.517 17.737 5.353 1.00 62.03 299 LEU A CA 1
ATOM 2047 C C . LEU A 1 299 ? 17.729 19.226 5.193 1.00 62.03 299 LEU A C 1
ATOM 2049 O O . LEU A 1 299 ? 17.614 19.961 6.171 1.00 62.03 299 LEU A O 1
ATOM 2053 N N . LEU A 1 300 ? 17.991 19.715 3.990 1.00 64.38 300 LEU A N 1
ATOM 2054 C CA . LEU A 1 300 ? 18.145 21.135 3.708 1.00 64.38 300 LEU A CA 1
ATOM 2055 C C . LEU A 1 300 ? 17.505 21.434 2.356 1.00 64.38 300 LEU A C 1
ATOM 2057 O O . LEU A 1 300 ? 17.520 20.609 1.444 1.00 64.38 300 LEU A O 1
ATOM 2061 N N . GLN A 1 301 ? 16.900 22.611 2.240 1.00 69.25 301 GLN A N 1
ATOM 2062 C CA . GLN A 1 301 ? 16.431 23.090 0.947 1.00 69.25 301 GLN A CA 1
ATOM 2063 C C . GLN A 1 301 ? 17.634 23.208 0.000 1.00 69.25 301 GLN A C 1
ATOM 2065 O O . GLN A 1 301 ? 18.696 23.672 0.411 1.00 69.25 301 GLN A O 1
ATOM 2070 N N . GLY A 1 302 ? 17.483 22.757 -1.246 1.00 69.19 302 GLY A N 1
ATOM 2071 C CA . GLY A 1 302 ? 18.568 22.767 -2.228 1.00 69.19 302 GLY A CA 1
ATOM 2072 C C . GLY A 1 302 ? 19.528 21.576 -2.153 1.00 69.19 302 GLY A C 1
ATOM 2073 O O . GLY A 1 302 ? 20.445 21.511 -2.968 1.00 69.19 302 GLY A O 1
ATOM 2074 N N . SER A 1 303 ? 19.331 20.608 -1.245 1.00 77.69 303 SER A N 1
ATOM 2075 C CA . SER A 1 303 ? 20.105 19.360 -1.291 1.00 77.69 303 SER A CA 1
ATOM 2076 C C . SER A 1 303 ? 19.800 18.557 -2.558 1.00 77.69 303 SER A C 1
ATOM 2078 O O . SER A 1 303 ? 18.656 18.495 -3.021 1.00 77.69 303 SER A O 1
ATOM 2080 N N . VAL A 1 304 ? 20.840 17.906 -3.077 1.00 83.75 304 VAL A N 1
ATOM 2081 C CA . VAL A 1 304 ? 20.764 16.955 -4.187 1.00 83.75 304 VAL A CA 1
ATOM 2082 C C . VAL A 1 304 ? 20.966 15.554 -3.625 1.00 83.75 304 VAL A C 1
ATOM 2084 O O . VAL A 1 304 ? 21.978 15.287 -2.982 1.00 83.75 304 VAL A O 1
ATOM 2087 N N . LEU A 1 305 ? 20.002 14.670 -3.857 1.00 85.75 305 LEU A N 1
ATOM 2088 C CA . LEU A 1 305 ? 20.077 13.261 -3.478 1.00 85.75 305 LEU A CA 1
ATOM 2089 C C . LEU A 1 305 ? 20.261 12.418 -4.731 1.00 85.75 305 LEU A C 1
ATOM 2091 O O . LEU A 1 305 ? 19.560 12.630 -5.717 1.00 85.75 305 LEU A O 1
ATOM 2095 N N . GLY A 1 306 ? 21.190 11.467 -4.689 1.00 86.75 306 GLY A N 1
ATOM 2096 C CA . GLY A 1 306 ? 21.528 10.633 -5.834 1.00 86.75 306 GLY A CA 1
ATOM 2097 C C . GLY A 1 306 ? 21.512 9.150 -5.498 1.00 86.75 306 GLY A C 1
ATOM 2098 O O . GLY A 1 306 ? 22.005 8.737 -4.450 1.00 86.75 306 GLY A O 1
ATOM 2099 N N . ARG A 1 307 ? 20.968 8.336 -6.403 1.00 90.88 307 ARG A N 1
ATOM 2100 C CA . ARG A 1 307 ? 21.067 6.874 -6.361 1.00 90.88 307 ARG A CA 1
ATOM 2101 C C . ARG A 1 307 ? 21.024 6.317 -7.775 1.00 90.88 307 ARG A C 1
ATOM 2103 O O . ARG A 1 307 ? 20.383 6.893 -8.646 1.00 90.88 307 ARG A O 1
ATOM 2110 N N . GLY A 1 308 ? 21.698 5.196 -8.000 1.00 92.75 308 GLY A N 1
ATOM 2111 C CA . GLY A 1 308 ? 21.655 4.504 -9.281 1.00 92.75 308 GLY A CA 1
ATOM 2112 C C . GLY A 1 308 ? 20.853 3.209 -9.251 1.00 92.75 308 GLY A C 1
ATOM 2113 O O . GLY A 1 308 ? 20.579 2.661 -8.181 1.00 92.75 308 GLY A O 1
ATOM 2114 N N . PHE A 1 309 ? 20.527 2.722 -10.443 1.00 95.44 309 PHE A N 1
ATOM 2115 C CA . PHE A 1 309 ? 20.042 1.368 -10.695 1.00 95.44 309 PHE A CA 1
ATOM 2116 C C . PHE A 1 309 ? 20.807 0.748 -11.868 1.00 95.44 309 PHE A C 1
ATOM 2118 O O . PHE A 1 309 ? 21.361 1.451 -12.717 1.00 95.44 309 PHE A O 1
ATOM 2125 N N . SER A 1 310 ? 20.848 -0.578 -11.903 1.00 97.44 310 SER A N 1
ATOM 2126 C CA . SER A 1 310 ? 21.368 -1.352 -13.023 1.00 97.44 310 SER A CA 1
ATOM 2127 C C . SER A 1 310 ? 20.238 -1.655 -13.999 1.00 97.44 310 SER A C 1
ATOM 2129 O O . SER A 1 310 ? 19.179 -2.124 -13.593 1.00 97.44 310 SER A O 1
ATOM 2131 N N . LEU A 1 311 ? 20.452 -1.388 -15.282 1.00 97.62 311 LEU A N 1
ATOM 2132 C CA . LEU A 1 311 ? 19.533 -1.720 -16.363 1.00 97.62 311 LEU A CA 1
ATOM 2133 C C . LEU A 1 311 ? 20.107 -2.912 -17.129 1.00 97.62 311 LEU A C 1
ATOM 2135 O O . LEU A 1 311 ? 21.110 -2.767 -17.823 1.00 97.62 311 LEU A O 1
ATOM 2139 N N . ARG A 1 312 ? 19.504 -4.092 -16.983 1.00 97.56 312 ARG A N 1
ATOM 2140 C CA . ARG A 1 312 ? 19.975 -5.352 -17.578 1.00 97.56 312 ARG A CA 1
ATOM 2141 C C . ARG A 1 312 ? 19.157 -5.708 -18.814 1.00 97.56 312 ARG A C 1
ATOM 2143 O O . ARG A 1 312 ? 17.932 -5.627 -18.784 1.00 97.56 312 ARG A O 1
ATOM 2150 N N . ASN A 1 313 ? 19.830 -6.148 -19.877 1.00 96.75 313 ASN A N 1
ATOM 2151 C CA . ASN A 1 313 ? 19.188 -6.658 -21.086 1.00 96.75 313 ASN A CA 1
ATOM 2152 C C . ASN A 1 313 ? 18.954 -8.171 -20.986 1.00 96.75 313 ASN A C 1
ATOM 2154 O O . ASN A 1 313 ? 19.900 -8.952 -20.889 1.00 96.75 313 ASN A O 1
ATOM 2158 N N . THR A 1 314 ? 17.682 -8.562 -21.027 1.00 95.19 314 THR A N 1
ATOM 2159 C CA . THR A 1 314 ? 17.209 -9.955 -20.937 1.00 95.19 314 THR A CA 1
ATOM 2160 C C . THR A 1 314 ? 16.832 -10.542 -22.300 1.00 95.19 314 THR A C 1
ATOM 2162 O O . THR A 1 314 ? 16.466 -11.707 -22.396 1.00 95.19 314 THR A O 1
ATOM 2165 N N . SER A 1 315 ? 16.931 -9.753 -23.371 1.00 93.62 315 SER A N 1
ATOM 2166 C CA . SER A 1 315 ? 16.691 -10.214 -24.737 1.00 93.62 315 SER A CA 1
ATOM 2167 C C . SER A 1 315 ? 17.933 -10.870 -25.353 1.00 93.62 315 SER A C 1
ATOM 2169 O O . SER A 1 315 ? 19.047 -10.808 -24.827 1.00 93.62 315 SER A O 1
ATOM 2171 N N . ARG A 1 316 ? 17.747 -11.468 -26.535 1.00 94.12 316 ARG A N 1
ATOM 2172 C CA . ARG A 1 316 ? 18.825 -12.061 -27.344 1.00 94.12 316 ARG A CA 1
ATOM 2173 C C . ARG A 1 316 ? 19.466 -11.081 -28.328 1.00 94.12 316 ARG A C 1
ATOM 2175 O O . ARG A 1 316 ? 20.333 -11.481 -29.100 1.00 94.12 316 ARG A O 1
ATOM 2182 N N . ARG A 1 317 ? 19.056 -9.811 -28.320 1.00 95.44 317 ARG A N 1
ATOM 2183 C CA . ARG A 1 317 ? 19.563 -8.775 -29.229 1.00 95.44 317 ARG A CA 1
ATOM 2184 C C . ARG A 1 317 ? 20.116 -7.582 -28.466 1.00 95.44 317 ARG A C 1
ATOM 2186 O O . ARG A 1 317 ? 19.921 -7.445 -27.264 1.00 95.44 317 ARG A O 1
ATOM 2193 N N . ILE A 1 318 ? 20.838 -6.717 -29.168 1.00 96.94 318 ILE A N 1
ATOM 2194 C CA . ILE A 1 318 ? 21.270 -5.439 -28.604 1.00 96.94 318 ILE A CA 1
ATOM 2195 C C . ILE A 1 318 ? 20.041 -4.540 -28.474 1.00 96.94 318 ILE A C 1
ATOM 2197 O O . ILE A 1 318 ? 19.329 -4.342 -29.455 1.00 96.94 318 ILE A O 1
ATOM 2201 N N . VAL A 1 319 ? 19.823 -3.979 -27.285 1.00 97.00 319 VAL A N 1
ATOM 2202 C CA . VAL A 1 319 ? 18.719 -3.048 -27.024 1.00 97.00 319 VAL A CA 1
ATOM 2203 C C . VAL A 1 319 ? 19.294 -1.661 -26.785 1.00 97.00 319 VAL A C 1
ATOM 2205 O O . VAL A 1 319 ? 20.179 -1.474 -25.946 1.00 97.00 319 VAL A O 1
ATOM 2208 N N . SER A 1 320 ? 18.803 -0.685 -27.547 1.00 97.00 320 SER A N 1
ATOM 2209 C CA . SER A 1 320 ? 19.118 0.730 -27.350 1.00 97.00 320 SER A CA 1
ATOM 2210 C C . SER A 1 320 ? 17.976 1.410 -26.613 1.00 97.00 320 SER A C 1
ATOM 2212 O O . SER A 1 320 ? 16.823 1.275 -27.023 1.00 97.00 320 SER A O 1
ATOM 2214 N N . ALA A 1 321 ? 18.301 2.167 -25.569 1.00 96.94 321 ALA A N 1
ATOM 2215 C CA . ALA A 1 321 ? 17.312 2.859 -24.760 1.00 96.94 321 ALA A CA 1
ATOM 2216 C C . ALA A 1 321 ? 17.680 4.323 -24.513 1.00 96.94 321 ALA A C 1
ATOM 2218 O O . ALA A 1 321 ? 18.852 4.666 -24.332 1.00 96.94 321 ALA A O 1
ATOM 2219 N N . GLU A 1 322 ? 16.655 5.167 -24.483 1.00 97.56 322 GLU A N 1
ATOM 2220 C CA . GLU A 1 322 ? 16.700 6.543 -24.003 1.00 97.56 322 GLU A CA 1
ATOM 2221 C C . GLU A 1 322 ? 16.129 6.599 -22.583 1.00 97.56 322 GLU A C 1
ATOM 2223 O O . GLU A 1 322 ? 15.098 5.995 -22.293 1.00 97.56 322 GLU A O 1
ATOM 2228 N N . ILE A 1 323 ? 16.807 7.316 -21.693 1.00 96.94 323 ILE A N 1
ATOM 2229 C CA . ILE A 1 323 ? 16.439 7.462 -20.290 1.00 96.94 323 ILE A CA 1
ATOM 2230 C C . ILE A 1 323 ? 16.048 8.914 -20.051 1.00 96.94 323 ILE A C 1
ATOM 2232 O O . ILE A 1 323 ? 16.880 9.816 -20.172 1.00 96.94 323 ILE A O 1
ATOM 2236 N N . VAL A 1 324 ? 14.789 9.129 -19.678 1.00 94.94 324 VAL A N 1
ATOM 2237 C CA . VAL A 1 324 ? 14.229 10.457 -19.421 1.00 94.94 324 VAL A CA 1
ATOM 2238 C C . VAL A 1 324 ? 13.603 10.522 -18.028 1.00 94.94 324 VAL A C 1
ATOM 2240 O O . VAL A 1 324 ? 12.915 9.589 -17.610 1.00 94.94 324 VAL A O 1
ATOM 2243 N N . PRO A 1 325 ? 13.811 11.606 -17.269 1.00 92.12 325 PRO A N 1
ATOM 2244 C CA . PRO A 1 325 ? 13.040 11.830 -16.056 1.00 92.12 325 PRO A CA 1
ATOM 2245 C C . PRO A 1 325 ? 11.572 12.104 -16.416 1.00 92.12 325 PRO A C 1
ATOM 2247 O O . PRO A 1 325 ? 11.284 12.830 -17.367 1.00 92.12 325 PRO A O 1
ATOM 2250 N N . ALA A 1 326 ? 10.638 11.552 -15.642 1.00 84.00 326 ALA A N 1
ATOM 2251 C CA . ALA A 1 326 ? 9.214 11.843 -15.760 1.00 84.00 326 ALA A CA 1
ATOM 2252 C C . ALA A 1 326 ? 8.606 12.190 -14.400 1.00 84.00 326 ALA A C 1
ATOM 2254 O O . ALA A 1 326 ? 8.741 11.460 -13.415 1.00 84.00 326 ALA A O 1
ATOM 2255 N N . GLY A 1 327 ? 7.877 13.302 -14.363 1.00 68.94 327 GLY A N 1
ATOM 2256 C CA . GLY A 1 327 ? 7.286 13.821 -13.136 1.00 68.94 327 GLY A CA 1
ATOM 2257 C C . GLY A 1 327 ? 8.286 14.544 -12.228 1.00 68.94 327 GLY A C 1
ATOM 2258 O O . GLY A 1 327 ? 9.439 14.783 -12.582 1.00 68.94 327 GLY A O 1
ATOM 2259 N N . GLY A 1 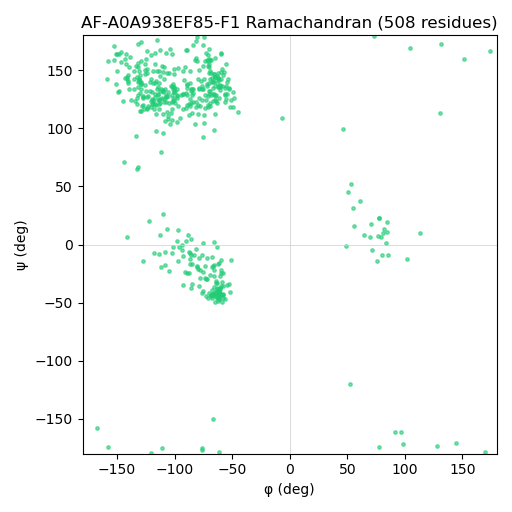328 ? 7.789 14.921 -11.053 1.00 61.22 328 GLY A N 1
ATOM 2260 C CA . GLY A 1 328 ? 8.426 15.834 -10.109 1.00 61.22 328 GLY A CA 1
ATOM 2261 C C . GLY A 1 328 ? 7.410 16.890 -9.684 1.00 61.22 328 GLY A C 1
ATOM 2262 O O . GLY A 1 328 ? 6.940 17.679 -10.502 1.00 61.22 328 GLY A O 1
ATOM 2263 N N . SER A 1 329 ? 7.007 16.884 -8.413 1.00 62.44 329 SER A N 1
ATOM 2264 C CA . SER A 1 329 ? 6.118 17.924 -7.890 1.00 62.44 329 SER A CA 1
ATOM 2265 C C . SER A 1 329 ? 6.828 19.281 -7.908 1.00 62.44 329 SER A C 1
ATOM 2267 O O . SER A 1 329 ? 8.049 19.340 -7.714 1.00 62.44 329 SER A O 1
ATOM 2269 N N . GLY A 1 330 ? 6.062 20.355 -8.140 1.00 57.78 330 GLY A N 1
ATOM 2270 C CA . GLY A 1 330 ? 6.558 21.728 -8.276 1.00 57.78 330 GLY A CA 1
ATOM 2271 C C . GLY A 1 330 ? 7.584 22.074 -7.197 1.00 57.78 330 GLY A C 1
ATOM 2272 O O . GLY A 1 330 ? 7.266 22.069 -6.011 1.00 57.78 330 GLY A O 1
ATOM 2273 N N . GLY A 1 331 ? 8.829 22.303 -7.621 1.00 71.88 331 GLY A N 1
ATOM 2274 C CA . GLY A 1 331 ? 9.969 22.502 -6.723 1.00 71.88 331 GLY A CA 1
ATOM 2275 C C . GLY A 1 331 ? 11.033 21.402 -6.764 1.00 71.88 331 GLY A C 1
ATOM 2276 O O . GLY A 1 331 ? 11.935 21.437 -5.935 1.00 71.88 331 GLY A O 1
ATOM 2277 N N . THR A 1 332 ? 10.990 20.454 -7.707 1.00 81.12 332 THR A N 1
ATOM 2278 C CA . THR A 1 332 ? 12.073 19.472 -7.919 1.00 81.12 332 THR A CA 1
ATOM 2279 C C . THR A 1 332 ? 12.698 19.557 -9.304 1.00 81.12 332 THR A C 1
ATOM 2281 O O . THR A 1 332 ? 12.042 19.931 -10.271 1.00 81.12 332 THR A O 1
ATOM 2284 N N . SER A 1 333 ? 13.985 19.224 -9.401 1.00 87.56 333 SER A N 1
ATOM 2285 C CA . SER A 1 333 ? 14.675 18.994 -10.672 1.00 87.56 333 SER A CA 1
ATOM 2286 C C . SER A 1 333 ? 15.381 17.648 -10.638 1.00 87.56 333 SER A C 1
ATOM 2288 O O . SER A 1 333 ? 16.161 17.386 -9.721 1.00 87.56 333 SER A O 1
ATOM 2290 N N . VAL A 1 334 ? 15.109 16.819 -11.641 1.00 90.94 334 VAL A N 1
ATOM 2291 C CA . VAL A 1 334 ? 15.641 15.461 -11.771 1.00 90.94 334 VAL A CA 1
ATOM 2292 C C . VAL A 1 334 ? 16.635 15.430 -12.922 1.00 90.94 334 VAL A C 1
ATOM 2294 O O . VAL A 1 334 ? 16.332 15.919 -14.010 1.00 90.94 334 VAL A O 1
ATOM 2297 N N . SER A 1 335 ? 17.799 14.834 -12.701 1.00 92.88 335 SER A N 1
ATOM 2298 C CA . SER A 1 335 ? 18.781 14.539 -13.738 1.00 92.88 335 SER A CA 1
ATOM 2299 C C . SER A 1 335 ? 19.121 13.052 -13.747 1.00 92.88 335 SER A C 1
ATOM 2301 O O . SER A 1 335 ? 19.092 12.379 -12.716 1.00 92.88 335 SER A O 1
ATOM 2303 N N . VAL A 1 336 ? 19.415 12.533 -14.938 1.00 95.75 336 VAL A N 1
ATOM 2304 C CA . VAL A 1 336 ? 19.781 11.131 -15.164 1.00 95.75 336 VAL A CA 1
ATOM 2305 C C . VAL A 1 336 ? 21.041 11.063 -16.016 1.00 95.75 336 VAL A C 1
ATOM 2307 O O . VAL A 1 336 ? 21.220 11.877 -16.924 1.00 95.75 336 VAL A O 1
ATOM 2310 N N . TYR A 1 337 ? 21.926 10.113 -15.720 1.00 95.31 337 TYR A N 1
ATOM 2311 C CA . TYR A 1 337 ? 23.150 9.903 -16.489 1.00 95.31 337 TYR A CA 1
ATOM 2312 C C . TYR A 1 337 ? 23.558 8.421 -16.505 1.00 95.31 337 TYR A C 1
ATOM 2314 O O . TYR A 1 337 ? 23.632 7.815 -15.435 1.00 95.31 337 TYR A O 1
ATOM 2322 N N . PRO A 1 338 ? 23.888 7.840 -17.672 1.00 97.38 338 PRO A N 1
ATOM 2323 C CA . PRO A 1 338 ? 23.747 8.414 -19.016 1.00 97.38 338 PRO A CA 1
ATOM 2324 C C . PRO A 1 338 ? 22.273 8.519 -19.461 1.00 97.38 338 PRO A C 1
ATOM 2326 O O . PRO A 1 338 ? 21.410 7.803 -18.960 1.00 97.38 338 PRO A O 1
ATOM 2329 N N . THR A 1 339 ? 21.982 9.399 -20.425 1.00 96.88 339 THR A N 1
ATOM 2330 C CA . THR A 1 339 ? 20.631 9.574 -21.008 1.00 96.88 339 THR A CA 1
ATOM 2331 C C . THR A 1 339 ? 20.344 8.625 -22.171 1.00 96.88 339 THR A C 1
ATOM 2333 O O . THR A 1 339 ? 19.199 8.497 -22.593 1.00 96.88 339 THR A O 1
ATOM 2336 N N . ARG A 1 340 ? 21.365 7.945 -22.707 1.00 97.12 340 ARG A N 1
ATOM 2337 C CA . ARG A 1 340 ? 21.222 6.895 -23.722 1.00 97.12 340 ARG A CA 1
ATOM 2338 C C . ARG A 1 340 ? 22.206 5.772 -23.463 1.00 97.12 340 ARG A C 1
ATOM 2340 O O . ARG A 1 340 ? 23.357 6.026 -23.112 1.00 97.12 340 ARG A O 1
ATOM 2347 N N . VAL A 1 341 ? 21.766 4.543 -23.696 1.00 97.19 341 VAL A N 1
ATOM 2348 C CA . VAL A 1 341 ? 22.597 3.341 -23.573 1.00 97.19 341 VAL A CA 1
ATOM 2349 C C . VAL A 1 341 ? 22.297 2.360 -24.696 1.00 97.19 341 VAL A C 1
ATOM 2351 O O . VAL A 1 341 ? 21.192 2.327 -25.235 1.00 97.19 341 VAL A O 1
ATOM 2354 N N . SER A 1 342 ? 23.291 1.543 -25.035 1.00 97.44 342 SER A N 1
ATOM 2355 C CA . SER A 1 342 ? 23.140 0.380 -25.905 1.00 97.44 342 SER A CA 1
ATOM 2356 C C . SER A 1 342 ? 23.712 -0.825 -25.175 1.00 97.44 342 SER A C 1
ATOM 2358 O O . SER A 1 342 ? 24.890 -0.836 -24.816 1.00 97.44 342 SER A O 1
ATOM 2360 N N . ILE A 1 343 ? 22.861 -1.804 -24.886 1.00 97.62 343 ILE A N 1
ATOM 2361 C CA . ILE A 1 343 ? 23.175 -2.902 -23.973 1.00 97.62 343 ILE A CA 1
ATOM 2362 C C . ILE A 1 343 ? 23.147 -4.204 -24.765 1.00 97.62 343 ILE A C 1
ATOM 2364 O O . ILE A 1 343 ? 22.131 -4.557 -25.365 1.00 97.62 343 ILE A O 1
ATOM 2368 N N . ARG A 1 344 ? 24.270 -4.928 -24.783 1.00 98.06 344 ARG A N 1
ATOM 2369 C CA . ARG A 1 344 ? 24.359 -6.255 -25.414 1.00 98.06 344 ARG A CA 1
ATOM 2370 C C . ARG A 1 344 ? 23.528 -7.294 -24.640 1.00 98.06 344 ARG A C 1
ATOM 2372 O O . ARG A 1 344 ? 23.273 -7.079 -23.455 1.00 98.06 344 ARG A O 1
ATOM 2379 N N . PRO A 1 345 ? 23.137 -8.414 -25.271 1.00 97.31 345 PRO A N 1
ATOM 2380 C CA . PRO A 1 345 ? 22.445 -9.510 -24.588 1.00 97.31 345 PRO A CA 1
ATOM 2381 C C . PRO A 1 345 ? 23.153 -9.926 -23.293 1.00 97.31 345 PRO A C 1
ATOM 2383 O O . PRO A 1 345 ? 24.374 -10.096 -23.283 1.00 97.31 345 PRO A O 1
ATOM 2386 N N . GLY A 1 346 ? 22.402 -10.048 -22.196 1.00 94.62 346 GLY A N 1
ATOM 2387 C CA . GLY A 1 346 ? 22.912 -10.460 -20.883 1.00 94.62 346 GLY A CA 1
ATOM 2388 C C . GLY A 1 346 ? 23.784 -9.431 -20.151 1.00 94.62 346 GLY A C 1
ATOM 2389 O O . GLY A 1 346 ? 24.166 -9.670 -19.008 1.00 94.62 346 GLY A O 1
ATOM 2390 N N . GLN A 1 347 ? 24.102 -8.292 -20.771 1.00 97.75 347 GLN A N 1
ATOM 2391 C CA . GLN A 1 347 ? 24.876 -7.220 -20.143 1.00 97.75 347 GLN A CA 1
ATOM 2392 C C . GLN A 1 347 ? 23.965 -6.234 -19.407 1.00 97.75 347 GLN A C 1
ATOM 2394 O O . GLN A 1 347 ? 22.743 -6.227 -19.585 1.00 97.75 347 GLN A O 1
ATOM 2399 N N . ALA A 1 348 ? 24.573 -5.377 -18.587 1.00 97.56 348 ALA A N 1
ATOM 2400 C CA . ALA A 1 348 ? 23.872 -4.324 -17.869 1.00 97.56 348 ALA A CA 1
ATOM 2401 C C . ALA A 1 348 ? 24.595 -2.976 -17.972 1.00 97.56 348 ALA A C 1
ATOM 2403 O O . ALA A 1 348 ? 25.813 -2.923 -18.142 1.00 97.56 348 ALA A O 1
ATOM 2404 N N . ALA A 1 349 ? 23.836 -1.889 -17.856 1.00 97.69 349 ALA A N 1
ATOM 2405 C CA . ALA A 1 349 ? 24.344 -0.525 -17.785 1.00 97.69 349 ALA A CA 1
ATOM 2406 C C . ALA A 1 349 ? 23.940 0.123 -16.456 1.00 97.69 349 ALA A C 1
ATOM 2408 O O . ALA A 1 349 ? 22.806 -0.027 -16.007 1.00 97.69 349 ALA A O 1
ATOM 2409 N N . SER A 1 350 ? 24.854 0.867 -15.837 1.00 98.00 350 SER A N 1
ATOM 2410 C CA . SER A 1 350 ? 24.570 1.616 -14.610 1.00 98.00 350 SER A CA 1
ATOM 2411 C C . SER A 1 350 ? 23.993 2.985 -14.945 1.00 98.00 350 SER A C 1
ATOM 2413 O O . SER A 1 350 ? 24.622 3.760 -15.666 1.00 98.00 350 SER A O 1
ATOM 2415 N N . ILE A 1 351 ? 22.823 3.291 -14.391 1.00 97.81 351 ILE A N 1
ATOM 2416 C CA . ILE A 1 351 ? 22.133 4.568 -14.566 1.00 97.81 351 ILE A CA 1
ATOM 2417 C C . ILE A 1 351 ? 22.110 5.295 -13.226 1.00 97.81 351 ILE A C 1
ATOM 2419 O O . ILE A 1 351 ? 21.584 4.772 -12.247 1.00 97.81 351 ILE A O 1
ATOM 2423 N N . GLY A 1 352 ? 22.677 6.497 -13.171 1.00 96.12 352 GLY A N 1
ATOM 2424 C CA . GLY A 1 352 ? 22.597 7.399 -12.027 1.00 96.12 352 GLY A CA 1
ATOM 2425 C C . GLY A 1 352 ? 21.380 8.312 -12.126 1.00 96.12 352 GLY A C 1
ATOM 2426 O O . GLY A 1 352 ? 21.100 8.862 -13.190 1.00 96.12 352 GLY A O 1
ATOM 2427 N N . VAL A 1 353 ? 20.678 8.494 -11.010 1.00 94.44 353 VAL A N 1
ATOM 2428 C CA . VAL A 1 353 ? 19.541 9.409 -10.871 1.00 94.44 353 VAL A CA 1
ATOM 2429 C C . VAL A 1 353 ? 19.845 10.382 -9.745 1.00 94.44 353 VAL A C 1
ATOM 2431 O O . VAL A 1 353 ? 20.162 9.951 -8.639 1.00 94.44 353 VAL A O 1
ATOM 2434 N N . SER A 1 354 ? 19.715 11.677 -10.013 1.00 92.06 354 SER A N 1
ATOM 2435 C CA . SER A 1 354 ? 19.907 12.746 -9.035 1.00 92.06 354 SER A CA 1
ATOM 2436 C C . SER A 1 354 ? 18.672 13.635 -8.975 1.00 92.06 354 SER A C 1
ATOM 2438 O O . SER A 1 354 ? 18.154 14.072 -10.000 1.00 92.06 354 SER A O 1
ATOM 2440 N N . VAL A 1 355 ? 18.196 13.922 -7.768 1.00 89.31 355 VAL A N 1
ATOM 2441 C CA . VAL A 1 355 ? 17.019 14.755 -7.513 1.00 89.31 355 VAL A CA 1
ATOM 2442 C C . VAL A 1 355 ? 17.418 15.903 -6.605 1.00 89.31 355 VAL A C 1
ATOM 2444 O O . VAL A 1 355 ? 17.834 15.692 -5.467 1.00 89.31 355 VAL A O 1
ATOM 2447 N N . ALA A 1 356 ? 17.260 17.127 -7.099 1.00 87.38 356 ALA A N 1
ATOM 2448 C CA . ALA A 1 356 ? 17.367 18.332 -6.292 1.00 87.38 356 ALA A CA 1
ATOM 2449 C C . ALA A 1 356 ? 15.968 18.804 -5.896 1.00 87.38 356 ALA A C 1
ATOM 2451 O O . ALA A 1 356 ? 15.107 18.997 -6.759 1.00 87.38 356 ALA A O 1
ATOM 2452 N N . VAL A 1 357 ? 15.743 19.026 -4.602 1.00 80.12 357 VAL A N 1
ATOM 2453 C CA . VAL A 1 357 ? 14.480 19.585 -4.100 1.00 80.12 357 VAL A CA 1
ATOM 2454 C C . VAL A 1 357 ? 14.709 21.047 -3.728 1.00 80.12 357 VAL A C 1
ATOM 2456 O O . VAL A 1 357 ? 15.322 21.382 -2.714 1.00 80.12 357 VAL A O 1
ATOM 2459 N N . LYS A 1 358 ? 14.226 21.929 -4.598 1.00 78.06 358 LYS A N 1
ATOM 2460 C CA . LYS A 1 358 ? 14.339 23.386 -4.503 1.00 78.06 358 LYS A CA 1
ATOM 2461 C C . LYS A 1 358 ? 13.356 23.981 -3.504 1.00 78.06 358 LYS A C 1
ATOM 2463 O O . LYS A 1 358 ? 13.674 25.002 -2.909 1.00 78.06 358 LYS A O 1
ATOM 2468 N N . THR A 1 359 ? 12.201 23.350 -3.298 1.00 72.69 359 THR A N 1
ATOM 2469 C CA . THR A 1 359 ? 11.162 23.833 -2.377 1.00 72.69 359 THR A CA 1
ATOM 2470 C C . THR A 1 359 ? 10.652 22.676 -1.533 1.00 72.69 359 THR A C 1
ATOM 2472 O O . THR A 1 359 ? 10.211 21.662 -2.070 1.00 72.69 359 THR A O 1
ATOM 2475 N N . LEU A 1 360 ? 10.729 22.815 -0.208 1.00 68.38 360 LEU A N 1
ATOM 2476 C CA . LEU A 1 360 ? 10.212 21.808 0.716 1.00 68.38 360 LEU A CA 1
ATOM 2477 C C . LEU A 1 360 ? 8.719 22.050 0.968 1.00 68.38 360 LEU A C 1
ATOM 2479 O O . LEU A 1 360 ? 8.335 23.190 1.235 1.00 68.38 360 LEU A O 1
ATOM 2483 N N . PRO A 1 361 ? 7.871 21.009 0.914 1.00 66.50 361 PRO A N 1
ATOM 2484 C CA . PRO A 1 361 ? 6.484 21.138 1.332 1.00 66.50 361 PRO A CA 1
ATOM 2485 C C . PRO A 1 361 ? 6.400 21.495 2.824 1.00 66.50 361 PRO A C 1
ATOM 2487 O O . PRO A 1 361 ? 7.195 21.028 3.638 1.00 66.50 361 PRO A O 1
ATOM 2490 N N . ALA A 1 362 ? 5.419 22.330 3.179 1.00 58.16 362 ALA A N 1
ATOM 2491 C CA . ALA A 1 362 ? 5.216 22.809 4.550 1.00 58.16 362 ALA A CA 1
ATOM 2492 C C . ALA A 1 362 ? 4.741 21.705 5.516 1.00 58.16 362 ALA A C 1
ATOM 2494 O O . ALA A 1 362 ? 4.977 21.788 6.721 1.00 58.16 362 ALA A O 1
ATOM 2495 N N . ALA A 1 363 ? 4.077 20.674 4.987 1.00 58.16 363 ALA A N 1
ATOM 2496 C CA . ALA A 1 363 ? 3.649 19.501 5.734 1.00 58.16 363 ALA A CA 1
ATOM 2497 C C . ALA A 1 363 ? 4.602 18.314 5.492 1.00 58.16 363 ALA A C 1
ATOM 2499 O O . ALA A 1 363 ? 5.163 18.199 4.396 1.00 58.16 363 ALA A O 1
ATOM 2500 N N . PRO A 1 364 ? 4.741 17.406 6.476 1.00 59.38 364 PRO A N 1
ATOM 2501 C CA . PRO A 1 364 ? 5.415 16.122 6.295 1.00 59.38 364 PRO A CA 1
ATOM 2502 C C . PRO A 1 364 ? 4.850 15.403 5.075 1.00 59.38 364 PRO A C 1
ATOM 2504 O O . PRO A 1 364 ? 3.637 15.226 4.973 1.00 59.38 364 PRO A O 1
ATOM 2507 N N . SER A 1 365 ? 5.706 15.040 4.129 1.00 67.69 365 SER A N 1
ATOM 2508 C CA . SER A 1 365 ? 5.265 14.505 2.843 1.00 67.69 365 SER A CA 1
ATOM 2509 C C . SER A 1 365 ? 6.384 13.697 2.191 1.00 67.69 365 SER A C 1
ATOM 2511 O O . SER A 1 365 ? 7.451 13.484 2.769 1.00 67.69 365 SER A O 1
ATOM 2513 N N . ALA A 1 366 ? 6.159 13.254 0.965 1.00 75.19 366 ALA A N 1
ATOM 2514 C CA . ALA A 1 366 ? 7.189 12.720 0.103 1.00 75.19 366 ALA A CA 1
ATOM 2515 C C . ALA A 1 366 ? 7.108 13.399 -1.262 1.00 75.19 366 ALA A C 1
ATOM 2517 O O . ALA A 1 366 ? 6.024 13.731 -1.747 1.00 75.19 366 ALA A O 1
ATOM 2518 N N . VAL A 1 367 ? 8.265 13.592 -1.888 1.00 79.88 367 VAL A N 1
ATOM 2519 C CA . VAL A 1 367 ? 8.335 13.999 -3.288 1.00 79.88 367 VAL A CA 1
ATOM 2520 C C . VAL A 1 367 ? 8.661 12.777 -4.120 1.00 79.88 367 VAL A C 1
ATOM 2522 O O . VAL A 1 367 ? 9.644 12.091 -3.855 1.00 79.88 367 VAL A O 1
ATOM 2525 N N . ALA A 1 368 ? 7.832 12.506 -5.118 1.00 83.44 368 ALA A N 1
ATOM 2526 C CA . ALA A 1 368 ? 7.940 11.324 -5.952 1.00 83.44 368 ALA A CA 1
ATOM 2527 C C . ALA A 1 368 ? 7.929 11.680 -7.438 1.00 83.44 368 ALA A C 1
ATOM 2529 O O . ALA A 1 368 ? 7.394 12.711 -7.853 1.00 83.44 368 ALA A O 1
ATOM 2530 N N . GLY A 1 369 ? 8.475 10.769 -8.232 1.00 87.44 369 GLY A N 1
ATOM 2531 C CA . GLY A 1 369 ? 8.397 10.782 -9.683 1.00 87.44 369 GLY A CA 1
ATOM 2532 C C . GLY A 1 369 ? 8.863 9.447 -10.242 1.00 87.44 369 GLY A C 1
ATOM 2533 O O . GLY A 1 369 ? 8.838 8.425 -9.552 1.00 87.44 369 GLY A O 1
ATOM 2534 N N . ALA A 1 370 ? 9.274 9.441 -11.502 1.00 90.56 370 ALA A N 1
ATOM 2535 C CA . ALA A 1 370 ? 9.864 8.273 -12.125 1.00 90.56 370 ALA A CA 1
ATOM 2536 C C . ALA A 1 370 ? 10.999 8.640 -13.079 1.00 90.56 370 ALA A C 1
ATOM 2538 O O . ALA A 1 370 ? 11.165 9.785 -13.495 1.00 90.56 370 ALA A O 1
ATOM 2539 N N . VAL A 1 371 ? 11.789 7.635 -13.417 1.00 94.06 371 VAL A N 1
ATOM 2540 C CA . VAL A 1 371 ? 12.639 7.616 -14.598 1.00 94.06 371 VAL A CA 1
ATOM 2541 C C . VAL A 1 371 ? 11.987 6.671 -15.596 1.00 94.06 371 VAL A C 1
ATOM 2543 O O . VAL A 1 371 ? 11.584 5.568 -15.232 1.00 94.06 371 VAL A O 1
ATOM 2546 N N . ILE A 1 372 ? 11.847 7.123 -16.835 1.00 95.19 372 ILE A N 1
ATOM 2547 C CA . ILE A 1 372 ? 11.265 6.363 -17.932 1.00 95.19 372 ILE A CA 1
ATOM 2548 C C . ILE A 1 372 ? 12.386 5.957 -18.874 1.00 95.19 372 ILE A C 1
ATOM 2550 O O . ILE A 1 372 ? 13.165 6.792 -19.331 1.00 95.19 372 ILE A O 1
ATOM 2554 N N . VAL A 1 373 ? 12.460 4.666 -19.154 1.00 96.62 373 VAL A N 1
ATOM 2555 C CA . VAL A 1 373 ? 13.382 4.064 -20.106 1.00 96.62 373 VAL A CA 1
ATOM 2556 C C . VAL A 1 373 ? 12.567 3.671 -21.329 1.00 96.62 373 VAL A C 1
ATOM 2558 O O . VAL A 1 373 ? 11.699 2.805 -21.245 1.00 96.62 373 VAL A O 1
ATOM 2561 N N . LYS A 1 374 ? 12.835 4.323 -22.458 1.00 96.06 374 LYS A N 1
ATOM 2562 C CA . LYS A 1 374 ? 12.168 4.074 -23.737 1.00 96.06 374 LYS A CA 1
ATOM 2563 C C . LYS A 1 374 ? 13.107 3.311 -24.652 1.00 96.06 374 LYS A C 1
ATOM 2565 O O . LYS A 1 374 ? 14.202 3.795 -24.941 1.00 96.06 374 LYS A O 1
ATOM 2570 N N . THR A 1 375 ? 12.705 2.133 -25.108 1.00 94.12 375 THR A N 1
ATOM 2571 C CA . THR A 1 375 ? 13.451 1.413 -26.146 1.00 94.12 375 THR A CA 1
ATOM 2572 C C . THR A 1 375 ? 13.104 1.973 -27.523 1.00 94.12 375 THR A C 1
ATOM 2574 O O . THR A 1 375 ? 12.047 2.581 -27.715 1.00 94.12 375 THR A O 1
ATOM 2577 N N . LYS A 1 376 ? 13.983 1.774 -28.512 1.00 87.25 376 LYS A N 1
ATOM 2578 C CA . LYS A 1 376 ? 13.709 2.190 -29.901 1.00 87.25 376 LYS A CA 1
ATOM 2579 C C . LYS A 1 376 ? 12.466 1.518 -30.485 1.00 87.25 376 LYS A C 1
ATOM 2581 O O . LYS A 1 376 ? 11.845 2.052 -31.395 1.00 87.25 376 LYS A O 1
ATOM 2586 N N . GLU A 1 377 ? 12.113 0.359 -29.956 1.00 84.81 377 GLU A N 1
ATOM 2587 C CA . GLU A 1 377 ? 10.998 -0.475 -30.384 1.00 84.81 377 GLU A CA 1
ATOM 2588 C C . GLU A 1 377 ? 9.683 -0.117 -29.686 1.00 84.81 377 GLU A C 1
ATOM 2590 O O . GLU A 1 377 ? 8.688 -0.819 -29.844 1.00 84.81 377 GLU A O 1
ATOM 2595 N N . GLY A 1 378 ? 9.667 0.985 -28.931 1.00 83.69 378 GLY A N 1
ATOM 2596 C CA . GLY A 1 378 ? 8.461 1.534 -28.321 1.00 83.69 378 GLY A CA 1
ATOM 2597 C C . GLY A 1 378 ? 8.083 0.899 -26.985 1.00 83.69 378 GLY A C 1
ATOM 2598 O O . GLY A 1 378 ? 6.995 1.175 -26.486 1.00 83.69 378 GLY A O 1
ATOM 2599 N N . GLN A 1 379 ? 8.953 0.080 -26.383 1.00 88.94 379 GLN A N 1
ATOM 2600 C CA . GLN A 1 379 ? 8.726 -0.404 -25.021 1.00 88.94 379 GLN A CA 1
ATOM 2601 C C . GLN A 1 379 ? 9.061 0.687 -24.012 1.00 88.94 379 GLN A C 1
ATOM 2603 O O . GLN A 1 379 ? 10.066 1.391 -24.146 1.00 88.94 379 GLN A O 1
ATOM 2608 N N . GLU A 1 380 ? 8.240 0.780 -22.972 1.00 91.88 380 GLU A N 1
ATOM 2609 C CA . GLU A 1 380 ? 8.430 1.722 -21.880 1.00 91.88 380 GLU A CA 1
ATOM 2610 C C . GLU A 1 380 ? 8.602 0.972 -20.558 1.00 91.88 380 GLU A C 1
ATOM 2612 O O . GLU A 1 380 ? 7.759 0.168 -20.161 1.00 91.88 380 GLU A O 1
ATOM 2617 N N . LEU A 1 381 ? 9.710 1.250 -19.877 1.00 93.25 381 LEU A N 1
ATOM 2618 C CA . LEU A 1 381 ? 10.019 0.760 -18.542 1.00 93.25 381 LEU A CA 1
ATOM 2619 C C . LEU A 1 381 ? 10.049 1.942 -17.570 1.00 93.25 381 LEU A C 1
ATOM 2621 O O . LEU A 1 381 ? 10.731 2.939 -17.803 1.00 93.25 381 LEU A O 1
ATOM 2625 N N . ARG A 1 382 ? 9.332 1.824 -16.453 1.00 93.75 382 ARG A N 1
ATOM 2626 C CA . ARG A 1 382 ? 9.237 2.854 -15.416 1.00 93.75 382 ARG A CA 1
ATOM 2627 C C . ARG A 1 382 ? 10.017 2.447 -14.167 1.00 93.75 382 ARG A C 1
ATOM 2629 O O . ARG A 1 382 ? 9.800 1.377 -13.609 1.00 93.75 382 ARG A O 1
ATOM 2636 N N . VAL A 1 383 ? 10.888 3.330 -13.686 1.00 94.12 383 VAL A N 1
ATOM 2637 C CA . VAL A 1 383 ? 11.613 3.190 -12.412 1.00 94.12 383 VAL A CA 1
ATOM 2638 C C . VAL A 1 383 ? 11.178 4.327 -11.492 1.00 94.12 383 VAL A C 1
ATOM 2640 O O . VAL A 1 383 ? 11.659 5.456 -11.635 1.00 94.12 383 VAL A O 1
ATOM 2643 N N . PRO A 1 384 ? 10.225 4.096 -10.577 1.00 90.88 384 PRO A N 1
ATOM 2644 C CA . PRO A 1 384 ? 9.757 5.140 -9.681 1.00 90.88 384 PRO A CA 1
ATOM 2645 C C . PRO A 1 384 ? 10.842 5.527 -8.675 1.00 90.88 384 PRO A C 1
ATOM 2647 O O . PRO A 1 384 ? 11.624 4.686 -8.229 1.00 90.88 384 PRO A O 1
ATOM 2650 N N . TRP A 1 385 ? 10.860 6.793 -8.271 1.00 89.25 385 TRP A N 1
ATOM 2651 C CA . TRP A 1 385 ? 11.743 7.294 -7.224 1.00 89.25 385 TRP A CA 1
ATOM 2652 C C . TRP A 1 385 ? 10.969 8.125 -6.205 1.00 89.25 385 TRP A C 1
ATOM 2654 O O . TRP A 1 385 ? 9.938 8.724 -6.519 1.00 89.25 385 TRP A O 1
ATOM 2664 N N . ILE A 1 386 ? 11.477 8.162 -4.974 1.00 85.62 386 ILE A N 1
ATOM 2665 C CA . ILE A 1 386 ? 10.895 8.944 -3.884 1.00 85.62 386 ILE A CA 1
ATOM 2666 C C . ILE A 1 386 ? 11.973 9.546 -2.983 1.00 85.62 386 ILE A C 1
ATOM 2668 O O . ILE A 1 386 ? 13.000 8.921 -2.701 1.00 85.62 386 ILE A O 1
ATOM 2672 N N . VAL A 1 387 ? 11.702 10.761 -2.516 1.00 82.38 387 VAL A N 1
ATOM 2673 C CA . VAL A 1 387 ? 12.446 11.492 -1.492 1.00 82.38 387 VAL A CA 1
ATOM 2674 C C . VAL A 1 387 ? 11.504 11.743 -0.320 1.00 82.38 387 VAL A C 1
ATOM 2676 O O . VAL A 1 387 ? 10.445 12.352 -0.490 1.00 82.38 387 VAL A O 1
ATOM 2679 N N . ALA A 1 388 ? 11.884 11.300 0.874 1.00 78.00 388 ALA A N 1
ATOM 2680 C CA . ALA A 1 388 ? 11.125 11.572 2.089 1.00 78.00 388 ALA A CA 1
ATOM 2681 C C . ALA A 1 388 ? 11.353 13.019 2.560 1.00 78.00 388 ALA A C 1
ATOM 2683 O O . ALA A 1 388 ? 12.490 13.495 2.603 1.00 78.00 388 ALA A O 1
ATOM 2684 N N . VAL A 1 389 ? 10.286 13.708 2.969 1.00 74.38 389 VAL A N 1
ATOM 2685 C CA . VAL A 1 389 ? 10.359 15.031 3.605 1.00 74.38 389 VAL A CA 1
ATOM 2686 C C . VAL A 1 389 ? 9.968 14.884 5.081 1.00 74.38 389 VAL A C 1
ATOM 2688 O O . VAL A 1 389 ? 8.775 14.843 5.399 1.00 74.38 389 VAL A O 1
ATOM 2691 N N . PRO A 1 390 ? 10.949 14.750 5.994 1.00 65.25 390 PRO A N 1
ATOM 2692 C CA . PRO A 1 390 ? 10.680 14.478 7.401 1.00 65.25 390 PRO A CA 1
ATOM 2693 C C . PRO A 1 390 ? 10.127 15.701 8.143 1.00 65.25 390 PRO A C 1
ATOM 2695 O O . PRO A 1 390 ? 10.360 16.853 7.772 1.00 65.25 390 PRO A O 1
ATOM 2698 N N . VAL A 1 391 ? 9.446 15.442 9.262 1.00 61.75 391 VAL A N 1
ATOM 2699 C CA . VAL A 1 391 ? 9.011 16.485 10.205 1.00 61.75 391 VAL A CA 1
ATOM 2700 C C . VAL A 1 391 ? 10.222 17.004 10.961 1.00 61.75 391 VAL A C 1
ATOM 2702 O O . VAL A 1 391 ? 10.925 16.229 11.607 1.00 61.75 391 VAL A O 1
ATOM 2705 N N . ARG A 1 392 ? 10.462 18.317 10.924 1.00 62.09 392 ARG A N 1
ATOM 2706 C CA . ARG A 1 392 ? 11.564 18.935 11.673 1.00 62.09 392 ARG A CA 1
ATOM 2707 C C . ARG A 1 392 ? 11.161 19.300 13.096 1.00 62.09 392 ARG A C 1
ATOM 2709 O O . ARG A 1 392 ? 10.023 19.693 13.343 1.00 62.09 392 ARG A O 1
ATOM 2716 N N . ASN A 1 393 ? 12.143 19.255 14.000 1.00 61.56 393 ASN A N 1
ATOM 2717 C CA . ASN A 1 393 ? 12.105 19.868 15.334 1.00 61.56 393 ASN A CA 1
ATOM 2718 C C . ASN A 1 393 ? 10.906 19.458 16.206 1.00 61.56 393 ASN A C 1
ATOM 2720 O O . ASN A 1 393 ? 10.424 20.244 17.022 1.00 61.56 393 ASN A O 1
ATOM 2724 N N . ARG A 1 394 ? 10.408 18.228 16.049 1.00 72.12 394 ARG A N 1
ATOM 2725 C CA . ARG A 1 394 ? 9.372 17.671 16.924 1.00 72.12 394 ARG A CA 1
ATOM 2726 C C . ARG A 1 394 ? 9.971 16.562 17.790 1.00 72.12 394 ARG A C 1
ATOM 2728 O O . ARG A 1 394 ? 10.621 15.673 17.242 1.00 72.12 394 ARG A O 1
ATOM 2735 N N . PRO A 1 395 ? 9.741 16.581 19.115 1.00 81.38 395 PRO A N 1
ATOM 2736 C CA . PRO A 1 395 ? 10.230 15.529 19.996 1.00 81.38 395 PRO A CA 1
ATOM 2737 C C . PRO A 1 395 ? 9.566 14.191 19.650 1.00 81.38 395 PRO A C 1
ATOM 2739 O O . PRO A 1 395 ? 8.339 14.098 19.551 1.00 81.38 395 PRO A O 1
ATOM 2742 N N . LEU A 1 396 ? 10.391 13.164 19.464 1.00 86.81 396 LEU A N 1
ATOM 2743 C CA . LEU A 1 396 ? 10.006 11.775 19.207 1.00 86.81 396 LEU A CA 1
ATOM 2744 C C . LEU A 1 396 ? 9.761 11.002 20.507 1.00 86.81 396 LEU A C 1
ATOM 2746 O O . LEU A 1 396 ? 9.154 9.932 20.482 1.00 86.81 396 LEU A O 1
ATOM 2750 N N . LEU A 1 397 ? 10.246 11.526 21.630 1.00 90.25 397 LEU A N 1
ATOM 2751 C CA . LEU A 1 397 ? 10.012 11.013 22.969 1.00 90.25 397 LEU A CA 1
ATOM 2752 C C . LEU A 1 397 ? 9.212 12.037 23.767 1.00 90.25 397 LEU A C 1
ATOM 2754 O O . LEU A 1 397 ? 9.517 13.226 23.779 1.00 90.25 397 LEU A O 1
ATOM 2758 N N . GLN A 1 398 ? 8.182 11.577 24.470 1.00 86.50 398 GLN A N 1
ATOM 2759 C CA . GLN A 1 398 ? 7.399 12.429 25.364 1.00 86.50 398 GLN A CA 1
ATOM 2760 C C . GLN A 1 398 ? 7.151 11.710 26.683 1.00 86.50 398 GLN A C 1
ATOM 2762 O O . GLN A 1 398 ? 6.877 10.511 26.678 1.00 86.50 398 GLN A O 1
ATOM 2767 N N . ARG A 1 399 ? 7.194 12.476 27.786 1.00 74.31 399 ARG A N 1
ATOM 2768 C CA . ARG A 1 399 ? 6.852 12.066 29.164 1.00 74.31 399 ARG A CA 1
ATOM 2769 C C . ARG A 1 399 ? 7.461 10.725 29.583 1.00 74.31 399 ARG A C 1
ATOM 2771 O O . ARG A 1 399 ? 6.887 9.688 29.298 1.00 74.31 399 ARG A O 1
ATOM 2778 N N . GLY A 1 400 ? 8.570 10.748 30.318 1.00 86.12 400 GLY A N 1
ATOM 2779 C CA . GLY A 1 400 ? 9.209 9.544 30.856 1.00 86.12 400 GLY A CA 1
ATOM 2780 C C . GLY A 1 400 ? 9.140 9.523 32.375 1.00 86.12 400 GLY A C 1
ATOM 2781 O O . GLY A 1 400 ? 9.601 10.470 33.008 1.00 86.12 400 GLY A O 1
ATOM 2782 N N . VAL A 1 401 ? 8.585 8.461 32.956 1.00 86.94 401 VAL A N 1
ATOM 2783 C CA . VAL A 1 401 ? 8.470 8.298 34.413 1.00 86.94 401 VAL A CA 1
ATOM 2784 C C . VAL A 1 401 ? 8.740 6.854 34.815 1.00 86.94 401 VAL A C 1
ATOM 2786 O O . VAL A 1 401 ? 8.412 5.935 34.070 1.00 86.94 401 VAL A O 1
ATOM 2789 N N . VAL A 1 402 ? 9.355 6.655 35.981 1.00 89.81 402 VAL A N 1
ATOM 2790 C CA . VAL A 1 402 ? 9.464 5.342 36.627 1.00 89.81 402 VAL A CA 1
ATOM 2791 C C . VAL A 1 402 ? 8.533 5.325 37.830 1.00 89.81 402 VAL A C 1
ATOM 2793 O O . VAL A 1 402 ? 8.629 6.209 38.679 1.00 89.81 402 VAL A O 1
ATOM 2796 N N . GLU A 1 403 ? 7.664 4.321 37.911 1.00 77.19 403 GLU A N 1
ATOM 2797 C CA . GLU A 1 403 ? 6.683 4.189 38.983 1.00 77.19 403 GLU A CA 1
ATOM 2798 C C . GLU A 1 403 ? 6.745 2.797 39.648 1.00 77.19 403 GLU A C 1
ATOM 2800 O O . GLU A 1 403 ? 6.570 1.787 38.965 1.00 77.19 403 GLU A O 1
ATOM 2805 N N . PRO A 1 404 ? 7.019 2.714 40.965 1.00 82.06 404 PRO A N 1
ATOM 2806 C CA . PRO A 1 404 ? 7.435 3.817 41.831 1.00 82.06 404 PRO A CA 1
ATOM 2807 C C . PRO A 1 404 ? 8.867 4.285 41.510 1.00 82.06 404 PRO A C 1
ATOM 2809 O O . PRO A 1 404 ? 9.742 3.489 41.166 1.00 82.06 404 PRO A O 1
ATOM 2812 N N . ALA A 1 405 ? 9.137 5.583 41.680 1.00 82.75 405 ALA A N 1
ATOM 2813 C CA . ALA A 1 405 ? 10.446 6.179 41.377 1.00 82.75 405 ALA A CA 1
ATOM 2814 C C . ALA A 1 405 ? 11.580 5.676 42.295 1.00 82.75 405 ALA A C 1
ATOM 2816 O O . ALA A 1 405 ? 12.762 5.804 41.961 1.00 82.75 405 ALA A O 1
ATOM 2817 N N . ALA A 1 406 ? 11.231 5.087 43.443 1.00 89.62 406 ALA A N 1
ATOM 2818 C CA . ALA A 1 406 ? 12.143 4.394 44.340 1.00 89.62 406 ALA A CA 1
ATOM 2819 C C . ALA A 1 406 ? 11.609 2.991 44.650 1.00 89.62 406 ALA A C 1
ATOM 2821 O O . ALA A 1 406 ? 10.476 2.850 45.101 1.00 89.62 406 ALA A O 1
ATOM 2822 N N . PHE A 1 407 ? 12.424 1.957 44.430 1.00 88.25 407 PHE A N 1
ATOM 2823 C CA . PHE A 1 407 ? 12.002 0.567 44.617 1.00 88.25 407 PHE A CA 1
ATOM 2824 C C . PHE A 1 407 ? 13.152 -0.351 45.032 1.00 88.25 407 PHE A C 1
ATOM 2826 O O . PHE A 1 407 ? 14.334 -0.013 44.913 1.00 88.25 407 PHE A O 1
ATOM 2833 N N . ARG A 1 408 ? 12.795 -1.531 45.545 1.00 89.25 408 ARG A N 1
ATOM 2834 C CA . ARG A 1 408 ? 13.735 -2.621 45.828 1.00 89.25 408 ARG A CA 1
ATOM 2835 C C . ARG A 1 408 ? 13.823 -3.544 44.609 1.00 89.25 408 ARG A C 1
ATOM 2837 O O . ARG A 1 408 ? 12.786 -3.789 43.998 1.00 89.25 408 ARG A O 1
ATOM 2844 N N . PRO A 1 409 ? 15.009 -4.079 44.261 1.00 89.50 409 PRO A N 1
ATOM 2845 C CA . PRO A 1 409 ? 15.121 -5.037 43.170 1.00 89.50 409 PRO A CA 1
ATOM 2846 C C . PRO A 1 409 ? 14.197 -6.236 43.410 1.00 89.50 409 PRO A C 1
ATOM 2848 O O . PRO A 1 409 ? 14.292 -6.887 44.451 1.00 89.50 409 PRO A O 1
ATOM 2851 N N . SER A 1 410 ? 13.302 -6.500 42.466 1.00 79.69 410 SER A N 1
ATOM 2852 C CA . SER A 1 410 ? 12.299 -7.557 42.548 1.00 79.69 410 SER A CA 1
ATOM 2853 C C . SER A 1 410 ? 11.994 -8.077 41.151 1.00 79.69 410 SER A C 1
ATOM 2855 O O . SER A 1 410 ? 11.742 -7.298 40.232 1.00 79.69 410 SER A O 1
ATOM 2857 N N . ASP A 1 411 ? 12.014 -9.399 41.004 1.00 75.44 411 ASP A N 1
ATOM 2858 C CA . ASP A 1 411 ? 11.656 -10.068 39.753 1.00 75.44 411 ASP A CA 1
ATOM 2859 C C . ASP A 1 411 ? 10.126 -10.282 39.648 1.00 75.44 411 ASP A C 1
ATOM 2861 O O . ASP A 1 411 ? 9.610 -10.476 38.553 1.00 75.44 411 ASP A O 1
ATOM 2865 N N . THR A 1 412 ? 9.386 -10.186 40.764 1.00 71.38 412 THR A N 1
ATOM 2866 C CA . THR A 1 412 ? 7.922 -10.386 40.833 1.00 71.38 412 THR A CA 1
ATOM 2867 C C . THR A 1 412 ? 7.119 -9.091 40.980 1.00 71.38 412 THR A C 1
ATOM 2869 O O . THR A 1 412 ? 5.948 -9.049 40.614 1.00 71.38 412 THR A O 1
ATOM 2872 N N . SER A 1 413 ? 7.740 -8.020 41.479 1.00 76.44 413 SER A N 1
ATOM 2873 C CA . SER A 1 413 ? 7.123 -6.694 41.642 1.00 76.44 413 SER A CA 1
ATOM 2874 C C . SER A 1 413 ? 8.049 -5.597 41.101 1.00 76.44 413 SER A C 1
ATOM 2876 O O . SER A 1 413 ? 8.579 -4.800 41.880 1.00 76.44 413 SER A O 1
ATOM 2878 N N . PRO A 1 414 ? 8.322 -5.580 39.784 1.00 81.38 414 PRO A N 1
ATOM 2879 C CA . PRO A 1 414 ? 9.194 -4.577 39.189 1.00 81.38 414 PRO A CA 1
ATOM 2880 C C . PRO A 1 414 ? 8.542 -3.190 39.216 1.00 81.38 414 PRO A C 1
ATOM 2882 O O . PRO A 1 414 ? 7.326 -3.061 39.077 1.00 81.38 414 PRO A O 1
ATOM 2885 N N . ALA A 1 415 ? 9.360 -2.141 39.315 1.00 79.56 415 ALA A N 1
ATOM 2886 C CA . ALA A 1 415 ? 8.894 -0.798 38.973 1.00 79.56 415 ALA A CA 1
ATOM 2887 C C . ALA A 1 415 ? 8.661 -0.700 37.463 1.00 79.56 415 ALA A C 1
ATOM 2889 O O . ALA A 1 415 ? 9.240 -1.463 36.696 1.00 79.56 415 ALA A O 1
ATOM 2890 N N . VAL A 1 416 ? 7.852 0.247 37.009 1.00 83.56 416 VAL A N 1
ATOM 2891 C CA . VAL A 1 416 ? 7.498 0.375 35.594 1.00 83.56 416 VAL A CA 1
ATOM 2892 C C . VAL A 1 416 ? 8.020 1.695 35.048 1.00 83.56 416 VAL A C 1
ATOM 2894 O O . VAL A 1 416 ? 7.649 2.763 35.520 1.00 83.56 416 VAL A O 1
ATOM 2897 N N . LEU A 1 417 ? 8.878 1.632 34.031 1.00 89.62 417 LEU A N 1
ATOM 2898 C CA . LEU A 1 417 ? 9.206 2.775 33.187 1.00 89.62 417 LEU A CA 1
ATOM 2899 C C . LEU A 1 417 ? 8.089 2.958 32.157 1.00 89.62 417 LEU A C 1
ATOM 2901 O O . LEU A 1 417 ? 7.885 2.084 31.318 1.00 89.62 417 LEU A O 1
ATOM 2905 N N . MET A 1 418 ? 7.432 4.111 32.165 1.00 82.50 418 MET A N 1
ATOM 2906 C CA . MET A 1 418 ? 6.446 4.512 31.166 1.00 82.50 418 MET A CA 1
ATOM 2907 C C . MET A 1 418 ? 6.974 5.672 30.327 1.00 82.50 418 MET A C 1
ATOM 2909 O O . MET A 1 418 ? 7.495 6.646 30.872 1.00 82.50 418 MET A O 1
ATOM 2913 N N . PHE A 1 419 ? 6.826 5.584 29.004 1.00 87.31 419 PHE A N 1
ATOM 2914 C CA . PHE A 1 419 ? 7.141 6.680 28.085 1.00 87.31 419 PHE A CA 1
ATOM 2915 C C . PHE A 1 419 ? 6.323 6.624 26.797 1.00 87.31 419 PHE A C 1
ATOM 2917 O O . PHE A 1 419 ? 5.815 5.576 26.410 1.00 87.31 419 PHE A O 1
ATOM 2924 N N . THR A 1 420 ? 6.194 7.758 26.112 1.00 89.62 420 THR A N 1
ATOM 2925 C CA . THR A 1 420 ? 5.637 7.809 24.753 1.00 89.62 420 THR A CA 1
ATOM 2926 C C . THR A 1 420 ? 6.779 7.885 23.750 1.00 89.62 420 THR A C 1
ATOM 2928 O O . THR A 1 420 ? 7.696 8.689 23.923 1.00 89.62 420 THR A O 1
ATOM 2931 N N . ALA A 1 421 ? 6.729 7.046 22.718 1.00 90.44 421 ALA A N 1
ATOM 2932 C CA . ALA A 1 421 ? 7.729 6.988 21.661 1.00 90.44 421 ALA A CA 1
ATOM 2933 C C . ALA A 1 421 ? 7.065 7.056 20.286 1.00 90.44 421 ALA A C 1
ATOM 2935 O O . ALA A 1 421 ? 6.021 6.444 20.076 1.00 90.44 421 ALA A O 1
ATOM 2936 N N . GLY A 1 422 ? 7.687 7.792 19.366 1.00 86.12 422 GLY A N 1
ATOM 2937 C CA . GLY A 1 422 ? 7.115 8.132 18.067 1.00 86.12 422 GLY A CA 1
ATOM 2938 C C . GLY A 1 422 ? 6.005 9.184 18.166 1.00 86.12 422 GLY A C 1
ATOM 2939 O O . GLY A 1 422 ? 5.665 9.670 19.246 1.00 86.12 422 GLY A O 1
ATOM 2940 N N . ARG A 1 423 ? 5.438 9.556 17.017 1.00 80.56 423 ARG A N 1
ATOM 2941 C CA . ARG A 1 423 ? 4.342 10.535 16.913 1.00 80.56 423 ARG A CA 1
ATOM 2942 C C . ARG A 1 423 ? 3.342 10.153 15.829 1.00 80.56 423 ARG A C 1
ATOM 2944 O O . ARG A 1 423 ? 3.664 9.399 14.919 1.00 80.56 423 ARG A O 1
ATOM 2951 N N . VAL A 1 424 ? 2.144 10.712 15.926 1.00 73.19 424 VAL A N 1
ATOM 2952 C CA . VAL A 1 424 ? 1.178 10.759 14.828 1.00 73.19 424 VAL A CA 1
ATOM 2953 C C . VAL A 1 424 ? 0.948 12.233 14.524 1.00 73.19 424 VAL A C 1
ATOM 2955 O O . VAL A 1 424 ? 0.506 12.971 15.402 1.00 73.19 424 VAL A O 1
ATOM 2958 N N . ASP A 1 425 ? 1.309 12.651 13.318 1.00 71.38 425 ASP A N 1
ATOM 2959 C CA . ASP A 1 425 ? 1.061 13.986 12.773 1.00 71.38 425 ASP A CA 1
ATOM 2960 C C . ASP A 1 425 ? 0.027 13.883 11.628 1.00 71.38 425 ASP A C 1
ATOM 2962 O O . ASP A 1 425 ? -0.519 12.809 11.380 1.00 71.38 425 ASP A O 1
ATOM 2966 N N . GLY A 1 426 ? -0.267 14.980 10.923 1.00 62.59 426 GLY A N 1
ATOM 2967 C CA . GLY A 1 426 ? -1.223 14.997 9.802 1.00 62.59 426 GLY A CA 1
ATOM 2968 C C . GLY A 1 426 ? -2.664 15.335 10.207 1.00 62.59 426 GLY A C 1
ATOM 2969 O O . GLY A 1 426 ? -2.896 15.934 11.258 1.00 62.59 426 GLY A O 1
ATOM 2970 N N . THR A 1 427 ? -3.628 15.001 9.345 1.00 57.16 427 THR A N 1
ATOM 2971 C CA . THR A 1 427 ? -5.073 15.195 9.583 1.00 57.16 427 THR A CA 1
ATOM 2972 C C . THR A 1 427 ? -5.749 13.868 9.931 1.00 57.16 427 THR A C 1
ATOM 2974 O O . THR A 1 427 ? -5.155 12.808 9.752 1.00 57.16 427 THR A O 1
ATOM 2977 N N . LEU A 1 428 ? -7.003 13.901 10.403 1.00 52.00 428 LEU A N 1
ATOM 2978 C CA . LEU A 1 428 ? -7.783 12.678 10.653 1.00 52.00 428 LEU A CA 1
ATOM 2979 C C . LEU A 1 428 ? -7.937 11.815 9.388 1.00 52.00 428 LEU A C 1
ATOM 2981 O O . LEU A 1 428 ? -7.862 10.594 9.478 1.00 52.00 428 LEU A O 1
ATOM 2985 N N . ASP A 1 429 ? -8.061 12.446 8.218 1.00 44.25 429 ASP A N 1
ATOM 2986 C CA . ASP A 1 429 ? -8.212 11.749 6.933 1.00 44.25 429 ASP A CA 1
ATOM 2987 C C . ASP A 1 429 ? -6.883 11.246 6.353 1.00 44.25 429 ASP A C 1
ATOM 2989 O O . ASP A 1 429 ? -6.868 10.388 5.470 1.00 44.25 429 ASP A O 1
ATOM 2993 N N . ARG A 1 430 ? -5.753 11.805 6.808 1.00 53.75 430 ARG A N 1
ATOM 2994 C CA . ARG A 1 430 ? -4.395 11.455 6.361 1.00 53.75 430 ARG A CA 1
ATOM 2995 C C . ARG A 1 430 ? -3.406 11.534 7.528 1.00 53.75 430 ARG A C 1
ATOM 2997 O O . ARG A 1 430 ? -2.588 12.461 7.579 1.00 53.75 430 ARG A O 1
ATOM 3004 N N . PRO A 1 431 ? -3.477 10.590 8.482 1.00 58.88 431 PRO A N 1
ATOM 3005 C CA . PRO A 1 431 ? -2.534 10.547 9.585 1.00 58.88 431 PRO A CA 1
ATOM 3006 C C . PRO A 1 431 ? -1.151 10.132 9.070 1.00 58.88 431 PRO A C 1
ATOM 3008 O O . PRO A 1 431 ? -1.003 9.146 8.351 1.00 58.88 431 PRO A O 1
ATOM 3011 N N . ALA A 1 432 ? -0.123 10.870 9.468 1.00 65.69 432 ALA A N 1
ATOM 3012 C CA . ALA A 1 432 ? 1.273 10.574 9.192 1.00 65.69 432 ALA A CA 1
ATOM 3013 C C . ALA A 1 432 ? 1.926 9.993 10.451 1.00 65.69 432 ALA A C 1
ATOM 3015 O O . ALA A 1 432 ? 2.094 10.676 11.463 1.00 65.69 432 ALA A O 1
ATOM 3016 N N . LEU A 1 433 ? 2.307 8.717 10.401 1.00 71.94 433 LEU A N 1
ATOM 3017 C CA . LEU A 1 433 ? 3.033 8.082 11.497 1.00 71.94 433 LEU A CA 1
ATOM 3018 C C . LEU A 1 433 ? 4.512 8.479 11.449 1.00 71.94 433 LEU A C 1
ATOM 3020 O O . LEU A 1 433 ? 5.161 8.394 10.410 1.00 71.94 433 LEU A O 1
ATOM 3024 N N . LEU A 1 434 ? 5.062 8.829 12.608 1.00 77.88 434 LEU A N 1
ATOM 3025 C CA . LEU A 1 434 ? 6.486 9.053 12.845 1.00 77.88 434 LEU A CA 1
ATOM 3026 C C . LEU A 1 434 ? 7.039 7.952 13.756 1.00 77.88 434 LEU A C 1
ATOM 3028 O O . LEU A 1 434 ? 7.159 8.149 14.971 1.00 77.88 434 LEU A O 1
ATOM 3032 N N . PRO A 1 435 ? 7.323 6.769 13.193 1.00 79.94 435 PRO A N 1
ATOM 3033 C CA . PRO A 1 435 ? 7.924 5.656 13.913 1.00 79.94 435 PRO A CA 1
ATOM 3034 C C . PRO A 1 435 ? 9.424 5.873 14.163 1.00 79.94 435 PRO A C 1
ATOM 3036 O O . PRO A 1 435 ? 10.052 6.793 13.632 1.00 79.94 435 PRO A O 1
ATOM 3039 N N . LEU A 1 436 ? 10.017 4.986 14.962 1.00 84.88 436 LEU A N 1
ATOM 3040 C CA . LEU A 1 436 ? 11.453 4.977 15.245 1.00 84.88 436 LEU A CA 1
ATOM 3041 C C . LEU A 1 436 ? 12.113 3.765 14.588 1.00 84.88 436 LEU A C 1
ATOM 3043 O O . LEU A 1 436 ? 11.675 2.633 14.799 1.00 84.88 436 LEU A O 1
ATOM 3047 N N . ALA A 1 437 ? 13.226 3.970 13.881 1.00 84.38 437 ALA A N 1
ATOM 3048 C CA . ALA A 1 437 ? 14.054 2.853 13.420 1.00 84.38 437 ALA A CA 1
ATOM 3049 C C . ALA A 1 437 ? 14.620 2.069 14.608 1.00 84.38 437 ALA A C 1
ATOM 3051 O O . ALA A 1 437 ? 14.722 0.840 14.568 1.00 84.38 437 ALA A O 1
ATOM 3052 N N . ARG A 1 438 ? 14.999 2.778 15.680 1.00 90.06 438 ARG A N 1
ATOM 3053 C CA . ARG A 1 438 ? 15.615 2.177 16.863 1.00 90.06 438 ARG A CA 1
ATOM 3054 C C . ARG A 1 438 ? 15.305 2.973 18.122 1.00 90.06 438 ARG A C 1
ATOM 3056 O O . ARG A 1 438 ? 15.395 4.199 18.123 1.00 90.06 438 ARG A O 1
ATOM 3063 N N . LEU A 1 439 ? 15.013 2.259 19.202 1.00 94.00 439 LEU A N 1
ATOM 3064 C CA . LEU A 1 439 ? 14.877 2.810 20.544 1.00 94.00 439 LEU A CA 1
ATOM 3065 C C . LEU A 1 439 ? 15.772 2.034 21.507 1.00 94.00 439 LEU A C 1
ATOM 3067 O O . LEU A 1 439 ? 15.713 0.808 21.568 1.00 94.00 439 LEU A O 1
ATOM 3071 N N . GLU A 1 440 ? 16.605 2.745 22.257 1.00 95.75 440 GLU A N 1
ATOM 3072 C CA . GLU A 1 440 ? 17.507 2.151 23.244 1.00 95.75 440 GLU A CA 1
ATOM 3073 C C . GLU A 1 440 ? 17.236 2.719 24.630 1.00 95.75 440 GLU A C 1
ATOM 3075 O O . GLU A 1 440 ? 17.205 3.935 24.798 1.00 95.75 440 GLU A O 1
ATOM 3080 N N . VAL A 1 441 ? 17.127 1.855 25.639 1.00 95.62 441 VAL A N 1
ATOM 3081 C CA . VAL A 1 441 ? 17.079 2.277 27.046 1.00 95.62 441 VAL A CA 1
ATOM 3082 C C . VAL A 1 441 ? 18.417 1.948 27.688 1.00 95.62 441 VAL A C 1
ATOM 3084 O O . VAL A 1 441 ? 18.772 0.781 27.860 1.00 95.62 441 VAL A O 1
ATOM 3087 N N . LYS A 1 442 ? 19.186 2.983 28.020 1.00 96.56 442 LYS A N 1
ATOM 3088 C CA . LYS A 1 442 ? 20.531 2.869 28.594 1.00 96.56 442 LYS A CA 1
ATOM 3089 C C . LYS A 1 442 ? 20.496 3.154 30.085 1.00 96.56 442 LYS A C 1
ATOM 3091 O O . LYS A 1 442 ? 19.882 4.129 30.501 1.00 96.56 442 LYS A O 1
ATOM 3096 N N . LEU A 1 443 ? 21.192 2.343 30.876 1.00 96.88 443 LEU A N 1
ATOM 3097 C CA . LEU A 1 443 ? 21.316 2.526 32.319 1.00 96.88 443 LEU A CA 1
ATOM 3098 C C . LEU A 1 443 ? 22.591 3.294 32.658 1.00 96.88 443 LEU A C 1
ATOM 3100 O O . LEU A 1 443 ? 23.686 2.909 32.244 1.00 96.88 443 LEU A O 1
ATOM 3104 N N . LEU A 1 444 ? 22.454 4.354 33.448 1.00 97.19 444 LEU A N 1
ATOM 3105 C CA . LEU A 1 444 ? 23.552 5.193 33.902 1.00 97.19 444 LEU A CA 1
ATOM 3106 C C . LEU A 1 444 ? 23.565 5.304 35.426 1.00 97.19 444 LEU A C 1
ATOM 3108 O O . LEU A 1 444 ? 22.523 5.304 36.085 1.00 97.19 444 LEU A O 1
ATOM 3112 N N . ARG A 1 445 ? 24.765 5.474 35.981 1.00 95.62 445 ARG A N 1
ATOM 3113 C CA . ARG A 1 445 ? 24.985 5.812 37.390 1.00 95.62 445 ARG A CA 1
ATOM 3114 C C . ARG A 1 445 ? 26.089 6.857 37.478 1.00 95.62 445 ARG A C 1
ATOM 3116 O O . ARG A 1 445 ? 27.186 6.619 36.984 1.00 95.62 445 ARG A O 1
ATOM 3123 N N . ARG A 1 446 ? 25.802 8.004 38.109 1.00 90.69 446 ARG A N 1
ATOM 3124 C CA . ARG A 1 446 ? 26.743 9.138 38.242 1.00 90.69 446 ARG A CA 1
ATOM 3125 C C . ARG A 1 446 ? 27.364 9.544 36.891 1.00 90.69 446 ARG A C 1
ATOM 3127 O O . ARG A 1 446 ? 28.574 9.661 36.770 1.00 90.69 446 ARG A O 1
ATOM 3134 N N . GLY A 1 447 ? 26.542 9.635 35.844 1.00 87.94 447 GLY A N 1
ATOM 3135 C CA . GLY A 1 447 ? 26.990 9.962 34.481 1.00 87.94 447 GLY A CA 1
ATOM 3136 C C . GLY A 1 447 ? 27.692 8.830 33.713 1.00 87.94 447 GLY A C 1
ATOM 3137 O O . GLY A 1 447 ? 27.781 8.902 32.490 1.00 87.94 447 GLY A O 1
ATOM 3138 N N . ARG A 1 448 ? 28.120 7.742 34.370 1.00 94.38 448 ARG A N 1
ATOM 3139 C CA . ARG A 1 448 ? 28.756 6.594 33.706 1.00 94.38 448 ARG A CA 1
ATOM 3140 C C . ARG A 1 448 ? 27.712 5.627 33.149 1.00 94.38 448 ARG A C 1
ATOM 3142 O O . ARG A 1 448 ? 26.810 5.196 33.869 1.00 94.38 448 ARG A O 1
ATOM 3149 N N . LEU A 1 449 ? 27.865 5.247 31.879 1.00 95.94 449 LEU A N 1
ATOM 3150 C CA . LEU A 1 449 ? 27.058 4.209 31.236 1.00 95.94 449 LEU A CA 1
ATOM 3151 C C . LEU A 1 449 ? 27.400 2.835 31.827 1.00 95.94 449 LEU A C 1
ATOM 3153 O O . LEU A 1 449 ? 28.537 2.381 31.728 1.00 95.94 449 LEU A O 1
ATOM 3157 N N . LEU A 1 450 ? 26.407 2.174 32.420 1.00 94.62 450 LEU A N 1
ATOM 3158 C CA . LEU A 1 450 ? 26.517 0.791 32.895 1.00 94.62 450 LEU A CA 1
ATOM 3159 C C . LEU A 1 450 ? 26.180 -0.220 31.789 1.00 94.62 450 LEU A C 1
ATOM 3161 O O . LEU A 1 450 ? 26.652 -1.352 31.826 1.00 94.62 450 LEU A O 1
ATOM 3165 N N . GLY A 1 451 ? 25.385 0.198 30.800 1.00 94.31 451 GLY A N 1
ATOM 3166 C CA . GLY A 1 451 ? 25.111 -0.531 29.559 1.00 94.31 451 GLY A CA 1
ATOM 3167 C C . GLY A 1 451 ? 23.676 -0.331 29.070 1.00 94.31 451 GLY A C 1
ATOM 3168 O O . GLY A 1 451 ? 22.945 0.517 29.585 1.00 94.31 451 GLY A O 1
ATOM 3169 N N . THR A 1 452 ? 23.280 -1.094 28.055 1.00 95.75 452 THR A N 1
ATOM 3170 C CA . THR A 1 452 ? 21.947 -1.015 27.441 1.00 95.75 452 THR A CA 1
ATOM 3171 C C . THR A 1 452 ? 21.041 -2.095 28.021 1.00 95.75 452 THR A C 1
ATOM 3173 O O . THR A 1 452 ? 21.407 -3.264 28.003 1.00 95.75 452 THR A O 1
ATOM 3176 N N . LEU A 1 453 ? 19.877 -1.705 28.541 1.00 91.69 453 LEU A N 1
ATOM 3177 C CA . LEU A 1 453 ? 18.872 -2.631 29.068 1.00 91.69 453 LEU A CA 1
ATOM 3178 C C . LEU A 1 453 ? 17.949 -3.149 27.965 1.00 91.69 453 LEU A C 1
ATOM 3180 O O . LEU A 1 453 ? 17.542 -4.302 27.996 1.00 91.69 453 LEU A O 1
ATOM 3184 N N . ILE A 1 454 ? 17.603 -2.289 27.002 1.00 91.75 454 ILE A N 1
ATOM 3185 C CA . ILE A 1 454 ? 16.622 -2.596 25.957 1.00 91.75 454 ILE A CA 1
ATOM 3186 C C . ILE A 1 454 ? 17.092 -2.024 24.632 1.00 91.75 454 ILE A C 1
ATOM 3188 O O . ILE A 1 454 ? 17.547 -0.879 24.576 1.00 91.75 454 ILE A O 1
ATOM 3192 N N . VAL A 1 455 ? 16.908 -2.803 23.568 1.00 93.75 455 VAL A N 1
ATOM 3193 C CA . VAL A 1 455 ? 16.990 -2.344 22.182 1.00 93.75 455 VAL A CA 1
ATOM 3194 C C . VAL A 1 455 ? 15.729 -2.802 21.461 1.00 93.75 455 VAL A C 1
ATOM 3196 O O . VAL A 1 455 ? 15.522 -3.997 21.280 1.00 93.75 455 VAL A O 1
ATOM 3199 N N . LEU A 1 456 ? 14.905 -1.851 21.034 1.00 89.06 456 LEU A N 1
ATOM 3200 C CA . LEU A 1 456 ? 13.779 -2.091 20.138 1.00 89.06 456 LEU A CA 1
ATOM 3201 C C . LEU A 1 456 ? 14.116 -1.547 18.748 1.00 89.06 456 LEU A C 1
ATOM 3203 O O . LEU A 1 456 ? 14.827 -0.547 18.615 1.00 89.06 456 LEU A O 1
ATOM 3207 N N . ARG A 1 457 ? 13.602 -2.205 17.712 1.00 89.00 457 ARG A N 1
ATOM 3208 C CA . ARG A 1 457 ? 13.724 -1.794 16.307 1.00 89.00 457 ARG A CA 1
ATOM 3209 C C . ARG A 1 457 ? 12.331 -1.670 15.700 1.00 89.00 457 ARG A C 1
ATOM 3211 O O . ARG A 1 457 ? 11.439 -2.392 16.134 1.00 89.00 457 ARG A O 1
ATOM 3218 N N . ASN A 1 458 ? 12.170 -0.798 14.705 1.00 82.00 458 ASN A N 1
ATOM 3219 C CA . ASN A 1 458 ? 10.904 -0.592 13.986 1.00 82.00 458 ASN A CA 1
ATOM 3220 C C . ASN A 1 458 ? 9.726 -0.302 14.941 1.00 82.00 458 ASN A C 1
ATOM 3222 O O . ASN A 1 458 ? 8.703 -0.982 14.937 1.00 82.00 458 ASN A O 1
ATOM 3226 N N . VAL A 1 459 ? 9.916 0.679 15.823 1.00 84.88 459 VAL A N 1
ATOM 3227 C CA . VAL A 1 459 ? 9.002 1.006 16.924 1.00 84.88 459 VAL A CA 1
ATOM 3228 C C . VAL A 1 459 ? 7.885 1.915 16.418 1.00 84.88 459 VAL A C 1
ATOM 3230 O O . VAL A 1 459 ? 8.152 3.004 15.908 1.00 84.88 459 VAL A O 1
ATOM 3233 N N . LEU A 1 460 ? 6.633 1.484 16.580 1.00 84.12 460 LEU A N 1
ATOM 3234 C CA . LEU A 1 460 ? 5.455 2.267 16.202 1.00 84.12 460 LEU A CA 1
ATOM 3235 C C . LEU A 1 460 ? 5.175 3.408 17.194 1.00 84.12 460 LEU A C 1
ATOM 3237 O O . LEU A 1 460 ? 5.505 3.283 18.377 1.00 84.12 460 LEU A O 1
ATOM 3241 N N . PRO A 1 461 ? 4.519 4.497 16.758 1.00 84.38 461 PRO A N 1
ATOM 3242 C CA . PRO A 1 461 ? 4.034 5.528 17.665 1.00 84.38 461 PRO A CA 1
ATOM 3243 C C . PRO A 1 461 ? 3.112 4.956 18.744 1.00 84.38 461 PRO A C 1
ATOM 3245 O O . PRO A 1 461 ? 2.151 4.253 18.436 1.00 84.38 461 PRO A O 1
ATOM 3248 N N . GLY A 1 462 ? 3.380 5.262 20.011 1.00 83.19 462 GLY A N 1
ATOM 3249 C CA . GLY A 1 462 ? 2.542 4.776 21.101 1.00 83.19 462 GLY A CA 1
ATOM 3250 C C . GLY A 1 462 ? 3.109 5.004 22.494 1.00 83.19 462 GLY A C 1
ATOM 3251 O O . GLY A 1 462 ? 4.180 5.586 22.682 1.00 83.19 462 GLY A O 1
ATOM 3252 N N . ARG A 1 463 ? 2.355 4.526 23.488 1.00 81.88 463 ARG A N 1
ATOM 3253 C CA . ARG A 1 463 ? 2.780 4.470 24.889 1.00 81.88 463 ARG A CA 1
ATOM 3254 C C . ARG A 1 463 ? 3.419 3.116 25.166 1.00 81.88 463 ARG A C 1
ATOM 3256 O O . ARG A 1 463 ? 2.826 2.082 24.878 1.00 81.88 463 ARG A O 1
ATOM 3263 N N . TYR A 1 464 ? 4.602 3.148 25.756 1.00 84.12 464 TYR A N 1
ATOM 3264 C CA . TYR A 1 464 ? 5.396 1.984 26.109 1.00 84.12 464 TYR A CA 1
ATOM 3265 C C . TYR A 1 464 ? 5.550 1.907 27.622 1.00 84.12 464 TYR A C 1
ATOM 3267 O O . TYR A 1 464 ? 5.737 2.925 28.291 1.00 84.12 464 TYR A O 1
ATOM 3275 N N . ALA A 1 465 ? 5.483 0.686 28.142 1.00 83.69 465 ALA A N 1
ATOM 3276 C CA . ALA A 1 465 ? 5.704 0.368 29.542 1.00 83.69 465 ALA A CA 1
ATOM 3277 C C . ALA A 1 465 ? 6.728 -0.767 29.640 1.00 83.69 465 ALA A C 1
ATOM 3279 O O . ALA A 1 465 ? 6.636 -1.756 28.912 1.00 83.69 465 ALA A O 1
ATOM 3280 N N . VAL A 1 466 ? 7.713 -0.618 30.521 1.00 83.94 466 VAL A N 1
ATOM 3281 C CA . VAL A 1 466 ? 8.801 -1.579 30.715 1.00 83.94 466 VAL A CA 1
ATOM 3282 C C . VAL A 1 466 ? 8.979 -1.854 32.201 1.00 83.94 466 VAL A C 1
ATOM 3284 O O . VAL A 1 466 ? 9.241 -0.935 32.971 1.00 83.94 466 VAL A O 1
ATOM 3287 N N . GLY A 1 467 ? 8.935 -3.128 32.590 1.00 84.88 467 GLY A N 1
ATOM 3288 C CA . GLY A 1 467 ? 9.300 -3.556 33.939 1.00 84.88 467 GLY A CA 1
ATOM 3289 C C . GLY A 1 467 ? 10.804 -3.430 34.213 1.00 84.88 467 GLY A C 1
ATOM 3290 O O . GLY A 1 467 ? 11.639 -3.929 33.462 1.00 84.88 467 GLY A O 1
ATOM 3291 N N . LEU A 1 468 ? 11.150 -2.787 35.320 1.00 87.12 468 LEU A N 1
ATOM 3292 C CA . LEU A 1 468 ? 12.489 -2.637 35.865 1.00 87.12 468 LEU A CA 1
ATOM 3293 C C . LEU A 1 468 ? 12.612 -3.496 37.126 1.00 87.12 468 LEU A C 1
ATOM 3295 O O . LEU A 1 468 ? 12.114 -3.142 38.193 1.00 87.12 468 LEU A O 1
ATOM 3299 N N . THR A 1 469 ? 13.337 -4.606 37.027 1.00 87.44 469 THR A N 1
ATOM 3300 C CA . THR A 1 469 ? 13.551 -5.531 38.156 1.00 87.44 469 THR A CA 1
ATOM 3301 C C . THR A 1 469 ? 14.652 -5.079 39.118 1.00 87.44 469 THR A C 1
ATOM 3303 O O . THR A 1 469 ? 14.917 -5.724 40.127 1.00 87.44 469 THR A O 1
ATOM 3306 N N . GLY A 1 470 ? 15.342 -3.974 38.816 1.00 89.06 470 GLY A N 1
ATOM 3307 C CA . GLY A 1 470 ? 16.503 -3.514 39.584 1.00 89.06 470 GLY A CA 1
ATOM 3308 C C . GLY A 1 470 ? 17.780 -4.306 39.286 1.00 89.06 470 GLY A C 1
ATOM 3309 O O . GLY A 1 470 ? 18.696 -4.334 40.109 1.00 89.06 470 GLY A O 1
ATOM 3310 N N . ARG A 1 471 ? 17.855 -4.948 38.113 1.00 91.31 471 ARG A N 1
ATOM 3311 C CA . ARG A 1 471 ? 19.053 -5.617 37.590 1.00 91.31 471 ARG A CA 1
ATOM 3312 C C . ARG A 1 471 ? 19.700 -4.801 36.471 1.00 91.31 471 ARG A C 1
ATOM 3314 O O . ARG A 1 471 ? 19.031 -4.090 35.725 1.00 91.31 471 ARG A O 1
ATOM 3321 N N . GLY A 1 472 ? 21.022 -4.883 36.380 1.00 90.06 472 GLY A N 1
ATOM 3322 C CA . GLY A 1 472 ? 21.804 -4.267 35.316 1.00 90.06 472 GLY A CA 1
ATOM 3323 C C . GLY A 1 472 ? 21.815 -5.096 34.022 1.00 90.06 472 GLY A C 1
ATOM 3324 O O . GLY A 1 472 ? 21.301 -6.212 33.996 1.00 90.06 472 GLY A O 1
ATOM 3325 N N . PRO A 1 473 ? 22.480 -4.600 32.962 1.00 89.25 473 PRO A N 1
ATOM 3326 C CA . PRO A 1 473 ? 22.522 -5.238 31.637 1.00 89.25 473 PRO A CA 1
ATOM 3327 C C . PRO A 1 473 ? 23.078 -6.669 31.615 1.00 89.25 473 PRO A C 1
ATOM 3329 O O . PRO A 1 473 ? 22.763 -7.440 30.720 1.00 89.25 473 PRO A O 1
ATOM 3332 N N . LYS A 1 474 ? 23.914 -7.024 32.600 1.00 89.25 474 LYS A N 1
ATOM 3333 C CA . LYS A 1 474 ? 24.487 -8.371 32.769 1.00 89.25 474 LYS A CA 1
ATOM 3334 C C . LYS A 1 474 ? 23.708 -9.239 33.774 1.00 89.25 474 LYS A C 1
ATOM 3336 O O . LYS A 1 474 ? 24.239 -10.224 34.265 1.00 89.25 474 LYS A O 1
ATOM 3341 N N . GLY A 1 475 ? 22.502 -8.830 34.176 1.00 85.88 475 GLY A N 1
ATOM 3342 C CA . GLY A 1 475 ? 21.653 -9.554 35.136 1.00 85.88 475 GLY A CA 1
ATOM 3343 C C . GLY A 1 475 ? 22.005 -9.369 36.622 1.00 85.88 475 GLY A C 1
ATOM 3344 O O . GLY A 1 475 ? 21.218 -9.756 37.492 1.00 85.88 475 GLY A O 1
ATOM 3345 N N . ALA A 1 476 ? 23.142 -8.740 36.941 1.00 89.12 476 ALA A N 1
ATOM 3346 C CA . ALA A 1 476 ? 23.548 -8.444 38.317 1.00 89.12 476 ALA A CA 1
ATOM 3347 C C . ALA A 1 476 ? 22.598 -7.439 38.992 1.00 89.12 476 ALA A C 1
ATOM 3349 O O . ALA A 1 476 ? 22.169 -6.469 38.365 1.00 89.12 476 ALA A O 1
ATOM 3350 N N . ARG A 1 477 ? 22.290 -7.642 40.280 1.00 91.88 477 ARG A N 1
ATOM 3351 C CA . ARG A 1 477 ? 21.458 -6.708 41.057 1.00 91.88 477 ARG A CA 1
ATOM 3352 C C . ARG A 1 477 ? 22.162 -5.360 41.209 1.00 91.88 477 ARG A C 1
ATOM 3354 O O . ARG A 1 477 ? 23.357 -5.295 41.488 1.00 91.88 477 ARG A O 1
ATOM 3361 N N . LEU A 1 478 ? 21.409 -4.281 41.028 1.00 92.75 478 LEU A N 1
ATOM 3362 C CA . LEU A 1 478 ? 21.908 -2.925 41.207 1.00 92.75 478 LEU A CA 1
ATOM 3363 C C . LEU A 1 478 ? 22.038 -2.613 42.701 1.00 92.75 478 LEU A C 1
ATOM 3365 O O . LEU A 1 478 ? 21.128 -2.881 43.483 1.00 92.75 478 LEU A O 1
ATOM 3369 N N . GLY A 1 479 ? 23.168 -2.026 43.098 1.00 92.44 479 GLY A N 1
ATOM 3370 C CA . GLY A 1 479 ? 23.363 -1.564 44.472 1.00 92.44 479 GLY A CA 1
ATOM 3371 C C . GLY A 1 479 ? 22.491 -0.339 44.794 1.00 92.44 479 GLY A C 1
ATOM 3372 O O . GLY A 1 479 ? 22.104 0.381 43.869 1.00 92.44 479 GLY A O 1
ATOM 3373 N N . PRO A 1 480 ? 22.221 -0.039 46.077 1.00 94.19 480 PRO A N 1
ATOM 3374 C CA . PRO A 1 480 ? 21.405 1.109 46.470 1.00 94.19 480 PRO A CA 1
ATOM 3375 C C . PRO A 1 480 ? 21.934 2.454 45.951 1.00 94.19 480 PRO A C 1
ATOM 3377 O O . PRO A 1 480 ? 23.145 2.674 45.825 1.00 94.19 480 PRO A O 1
ATOM 3380 N N . GLY A 1 481 ? 21.013 3.382 45.687 1.00 94.00 481 GLY A N 1
ATOM 3381 C CA . GLY A 1 481 ? 21.328 4.755 45.291 1.00 94.00 481 GLY A CA 1
ATOM 3382 C C . GLY A 1 481 ? 20.633 5.227 44.009 1.00 94.00 481 GLY A C 1
ATOM 3383 O O . GLY A 1 481 ? 19.748 4.539 43.498 1.00 94.00 481 GLY A O 1
ATOM 3384 N N . PRO A 1 482 ? 20.994 6.428 43.520 1.00 96.31 482 PRO A N 1
ATOM 3385 C CA . PRO A 1 482 ? 20.381 7.039 42.345 1.00 96.31 482 PRO A CA 1
ATOM 3386 C C . PRO A 1 482 ? 20.928 6.461 41.033 1.00 96.31 482 PRO A C 1
ATOM 3388 O O . PRO A 1 482 ? 22.131 6.209 40.898 1.00 96.31 482 PRO A O 1
ATOM 3391 N N . TYR A 1 483 ? 20.032 6.314 40.061 1.00 97.19 483 TYR A N 1
ATOM 3392 C CA . TYR A 1 483 ? 20.296 5.855 38.702 1.00 97.19 483 TYR A CA 1
ATOM 3393 C C . TYR A 1 483 ? 19.494 6.685 37.698 1.00 97.19 483 TYR A C 1
ATOM 3395 O O . TYR A 1 483 ? 18.512 7.340 38.045 1.00 97.19 483 TYR A O 1
ATOM 3403 N N . TRP A 1 484 ? 19.913 6.635 36.437 1.00 97.06 484 TRP A N 1
ATOM 3404 C CA . TRP A 1 484 ? 19.236 7.310 35.336 1.00 97.06 484 TRP A CA 1
ATOM 3405 C C . TRP A 1 484 ? 19.053 6.352 34.169 1.00 97.06 484 TRP A C 1
ATOM 3407 O O . TRP A 1 484 ? 19.957 5.587 33.826 1.00 97.06 484 TRP A O 1
ATOM 3417 N N . LEU A 1 485 ? 17.889 6.425 33.539 1.00 96.19 485 LEU A N 1
ATOM 3418 C CA . LEU A 1 485 ? 17.588 5.760 32.283 1.00 96.19 485 LEU A CA 1
ATOM 3419 C C . LEU A 1 485 ? 17.663 6.798 31.176 1.00 96.19 485 LEU A C 1
ATOM 3421 O O . LEU A 1 485 ? 16.888 7.748 31.166 1.00 96.19 485 LEU A O 1
ATOM 3425 N N . ARG A 1 486 ? 18.602 6.626 30.249 1.00 96.50 486 ARG A N 1
ATOM 3426 C CA . ARG A 1 486 ? 18.695 7.444 29.041 1.00 96.50 486 ARG A CA 1
ATOM 3427 C C . ARG A 1 486 ? 18.045 6.689 27.896 1.00 96.50 486 ARG A C 1
ATOM 3429 O O . ARG A 1 486 ? 18.616 5.725 27.384 1.00 96.50 486 ARG A O 1
ATOM 3436 N N . ILE A 1 487 ? 16.858 7.134 27.523 1.00 96.00 487 ILE A N 1
ATOM 3437 C CA . ILE A 1 487 ? 16.090 6.636 26.391 1.00 96.00 487 ILE A CA 1
ATOM 3438 C C . ILE A 1 487 ? 16.571 7.395 25.159 1.00 96.00 487 ILE A C 1
ATOM 3440 O O . ILE A 1 487 ? 16.537 8.621 25.137 1.00 96.00 487 ILE A O 1
ATOM 3444 N N . VAL A 1 488 ? 17.063 6.672 24.160 1.00 94.56 488 VAL A N 1
ATOM 3445 C CA . VAL A 1 488 ? 17.565 7.235 22.905 1.00 94.56 488 VAL A CA 1
ATOM 3446 C C . VAL A 1 488 ? 16.677 6.731 21.782 1.00 94.56 488 VAL A C 1
ATOM 3448 O O . VAL A 1 488 ? 16.678 5.538 21.481 1.00 94.56 488 VAL A O 1
ATOM 3451 N N . ALA A 1 489 ? 15.925 7.637 21.170 1.00 91.56 489 ALA A N 1
ATOM 3452 C CA . ALA A 1 489 ? 15.103 7.368 20.004 1.00 91.56 489 ALA A CA 1
ATOM 3453 C C . ALA A 1 489 ? 15.822 7.846 18.747 1.00 91.56 489 ALA A C 1
ATOM 3455 O O . ALA A 1 489 ? 16.302 8.977 18.689 1.00 91.56 489 ALA A O 1
ATOM 3456 N N . ARG A 1 490 ? 15.879 6.990 17.729 1.00 88.12 490 ARG A N 1
ATOM 3457 C CA . ARG A 1 490 ? 16.365 7.348 16.397 1.00 88.12 490 ARG A CA 1
ATOM 3458 C C . ARG A 1 490 ? 15.224 7.248 15.403 1.00 88.12 490 ARG A C 1
ATOM 3460 O O . ARG A 1 490 ? 14.591 6.196 15.286 1.00 88.12 490 ARG A O 1
ATOM 3467 N N . SER A 1 491 ? 14.987 8.348 14.700 1.00 80.00 491 SER A N 1
ATOM 3468 C CA . SER A 1 491 ? 14.064 8.398 13.565 1.00 80.00 491 SER A CA 1
ATOM 3469 C C . SER A 1 491 ? 14.422 7.364 12.497 1.00 80.00 491 SER A C 1
ATOM 3471 O O . SER A 1 491 ? 15.572 6.942 12.378 1.00 80.00 491 SER A O 1
ATOM 3473 N N . VAL A 1 492 ? 13.416 6.977 11.713 1.00 72.25 492 VAL A N 1
ATOM 3474 C CA . VAL A 1 492 ? 13.556 6.122 10.524 1.00 72.25 492 VAL A CA 1
ATOM 3475 C C . VAL A 1 492 ? 14.607 6.633 9.548 1.00 72.25 492 VAL A C 1
ATOM 3477 O O . VAL A 1 492 ? 15.398 5.856 9.025 1.00 72.25 492 VAL A O 1
ATOM 3480 N N . THR A 1 493 ? 14.644 7.945 9.341 1.00 64.06 493 THR A N 1
ATOM 3481 C CA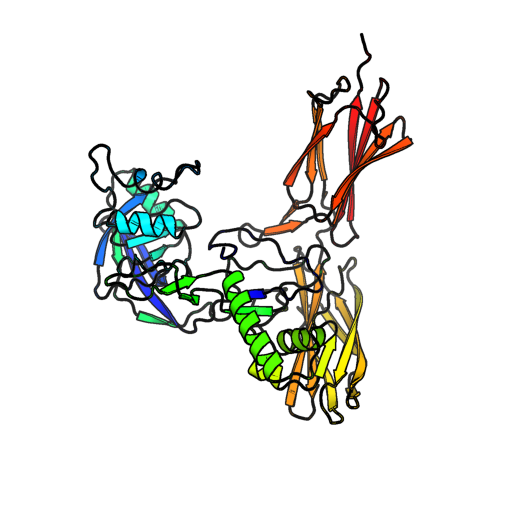 . THR A 1 493 ? 15.535 8.559 8.360 1.00 64.06 493 THR A CA 1
ATOM 3482 C C . THR A 1 493 ? 16.974 8.691 8.866 1.00 64.06 493 THR A C 1
ATOM 3484 O O . THR A 1 493 ? 17.873 8.948 8.083 1.00 64.06 493 THR A O 1
ATOM 3487 N N . GLY A 1 494 ? 17.211 8.470 10.167 1.00 64.06 494 GLY A N 1
ATOM 3488 C CA . GLY A 1 494 ? 18.531 8.556 10.801 1.00 64.06 494 GLY A CA 1
ATOM 3489 C C . GLY A 1 494 ? 18.933 9.965 11.249 1.00 64.06 494 GLY A C 1
ATOM 3490 O O . GLY A 1 494 ? 19.889 10.108 12.007 1.00 64.06 494 GLY A O 1
ATOM 3491 N N . ASP A 1 495 ? 18.167 10.982 10.862 1.00 61.62 495 ASP A N 1
ATOM 3492 C CA . ASP A 1 495 ? 18.589 12.387 10.944 1.00 61.62 495 ASP A CA 1
ATOM 3493 C C . ASP A 1 495 ? 18.196 13.068 12.258 1.00 61.62 495 ASP A C 1
ATOM 3495 O O . ASP A 1 495 ? 18.798 14.052 12.678 1.00 61.62 495 ASP A O 1
ATOM 3499 N N . THR A 1 496 ? 17.165 12.544 12.922 1.00 67.81 496 THR A N 1
ATOM 3500 C CA . THR A 1 496 ? 16.725 13.005 14.243 1.00 67.81 496 THR A CA 1
ATOM 3501 C C . THR A 1 496 ? 17.047 11.951 15.293 1.00 67.81 496 THR A C 1
ATOM 3503 O O . THR A 1 496 ? 16.577 10.807 15.204 1.00 67.81 496 THR A O 1
ATOM 3506 N N . GLN A 1 497 ? 17.817 12.357 16.303 1.00 82.94 497 GLN A N 1
ATOM 3507 C CA . GLN A 1 497 ? 17.995 11.622 17.547 1.00 82.94 497 GLN A CA 1
ATOM 3508 C C . GLN A 1 497 ? 17.360 12.424 18.681 1.00 82.94 497 GLN A C 1
ATOM 3510 O O . GLN A 1 497 ? 17.761 13.555 18.938 1.00 82.94 497 GLN A O 1
ATOM 3515 N N . ASP A 1 498 ? 16.405 11.813 19.373 1.00 88.81 498 ASP A N 1
ATOM 3516 C CA . ASP A 1 498 ? 15.788 12.391 20.561 1.00 88.81 498 ASP A CA 1
ATOM 3517 C C . ASP A 1 498 ? 16.229 11.614 21.803 1.00 88.81 498 ASP A C 1
ATOM 3519 O O . ASP A 1 498 ? 16.413 10.390 21.762 1.00 88.81 498 ASP A O 1
ATOM 3523 N N . VAL A 1 499 ? 16.453 12.328 22.901 1.00 93.25 499 VAL A N 1
ATOM 3524 C CA . VAL A 1 499 ? 16.999 11.761 24.130 1.00 93.25 499 VAL A CA 1
ATOM 3525 C C . VAL A 1 499 ? 16.172 12.216 25.318 1.00 93.25 499 VAL A C 1
ATOM 3527 O O . VAL A 1 499 ? 16.108 13.398 25.635 1.00 93.25 499 VAL A O 1
ATOM 3530 N N . LEU A 1 500 ? 15.620 11.246 26.039 1.00 93.81 500 LEU A N 1
ATOM 3531 C CA . LEU A 1 500 ? 14.878 11.472 27.270 1.00 93.81 500 LEU A CA 1
ATOM 3532 C C . LEU A 1 500 ? 15.603 10.799 28.433 1.00 93.81 500 LEU A C 1
ATOM 3534 O O . LEU A 1 500 ? 15.915 9.610 28.372 1.00 93.81 500 LEU A O 1
ATOM 3538 N N . THR A 1 501 ? 15.880 11.552 29.495 1.00 94.81 501 THR A N 1
ATOM 3539 C CA . THR A 1 501 ? 16.540 11.021 30.695 1.00 94.81 501 THR A CA 1
ATOM 3540 C C . THR A 1 501 ? 15.553 10.961 31.852 1.00 94.81 501 THR A C 1
ATOM 3542 O O . THR A 1 501 ? 14.960 11.974 32.206 1.00 94.81 501 THR A O 1
ATOM 3545 N N . VAL A 1 502 ? 15.400 9.780 32.451 1.00 94.19 502 VAL A N 1
ATOM 3546 C CA . VAL A 1 502 ? 14.450 9.519 33.539 1.00 94.19 502 VAL A CA 1
ATOM 3547 C C . VAL A 1 502 ? 15.209 9.041 34.783 1.00 94.19 502 VAL A C 1
ATOM 3549 O O . VAL A 1 502 ? 15.885 8.010 34.714 1.00 94.19 502 VAL A O 1
ATOM 3552 N N . PRO A 1 503 ? 15.158 9.768 35.912 1.00 95.56 503 PRO A N 1
ATOM 3553 C CA . PRO A 1 503 ? 15.807 9.350 37.150 1.00 95.56 503 PRO A CA 1
ATOM 3554 C C . PRO A 1 503 ? 14.987 8.286 37.896 1.00 95.56 503 PRO A C 1
ATOM 3556 O O . PRO A 1 503 ? 13.760 8.284 37.842 1.00 95.56 503 PRO A O 1
ATOM 3559 N N . PHE A 1 504 ? 15.666 7.412 38.640 1.00 94.81 504 PHE A N 1
ATOM 3560 C CA . PHE A 1 504 ? 15.052 6.508 39.619 1.00 94.81 504 PHE A CA 1
ATOM 3561 C C . PHE A 1 504 ? 16.044 6.148 40.737 1.00 94.81 504 PHE A C 1
ATOM 3563 O O . PHE A 1 504 ? 17.237 6.459 40.660 1.00 94.81 504 PHE A O 1
ATOM 3570 N N . ARG A 1 505 ? 15.571 5.484 41.795 1.00 95.06 505 ARG A N 1
ATOM 3571 C CA . ARG A 1 505 ? 16.398 5.099 42.947 1.00 95.06 505 ARG A CA 1
ATOM 3572 C C . ARG A 1 505 ? 16.205 3.636 43.339 1.00 95.06 505 ARG A C 1
ATOM 3574 O O . ARG A 1 505 ? 15.084 3.167 43.493 1.00 95.06 505 ARG A O 1
ATOM 3581 N N . ILE A 1 506 ? 17.314 2.944 43.598 1.00 95.19 506 ILE A N 1
ATOM 3582 C CA . ILE A 1 506 ? 17.300 1.640 44.270 1.00 95.19 506 ILE A CA 1
ATOM 3583 C C . ILE A 1 506 ? 17.345 1.868 45.784 1.00 95.19 506 ILE A C 1
ATOM 3585 O O . ILE A 1 506 ? 18.278 2.498 46.298 1.00 95.19 506 ILE A O 1
ATOM 3589 N N . ALA A 1 507 ? 16.325 1.384 46.492 1.00 88.88 507 ALA A N 1
ATOM 3590 C CA . ALA A 1 507 ? 16.220 1.480 47.945 1.00 88.88 507 ALA A CA 1
ATOM 3591 C C . ALA A 1 507 ? 17.242 0.568 48.651 1.00 88.88 507 ALA A C 1
ATOM 3593 O O . ALA A 1 507 ? 17.659 -0.456 48.107 1.00 88.88 507 ALA A O 1
ATOM 3594 N N . LYS A 1 508 ? 17.659 0.937 49.872 1.00 80.38 508 LYS A N 1
ATOM 3595 C CA . LYS A 1 508 ? 18.531 0.082 50.691 1.00 80.38 508 LYS A CA 1
ATOM 3596 C C . LYS A 1 508 ? 17.773 -1.189 51.127 1.00 80.38 508 LYS A C 1
ATOM 3598 O O . LYS A 1 508 ? 16.570 -1.096 51.409 1.00 80.38 508 LYS A O 1
ATOM 3603 N N . PRO A 1 509 ? 18.448 -2.352 51.188 1.00 63.72 509 PRO A N 1
ATOM 3604 C CA . PRO A 1 509 ? 17.940 -3.469 51.973 1.00 63.72 509 PRO A CA 1
ATOM 3605 C C . PRO A 1 509 ? 17.849 -3.019 53.437 1.00 63.72 509 PRO A C 1
ATOM 3607 O O . PRO A 1 509 ? 18.720 -2.282 53.902 1.00 63.72 509 PRO A O 1
ATOM 3610 N N . SER A 1 510 ? 16.733 -3.356 54.083 1.00 57.38 510 SER A N 1
ATOM 3611 C CA . SER A 1 510 ? 16.527 -3.168 55.525 1.00 57.38 510 SER A CA 1
ATOM 3612 C C . SER A 1 510 ? 17.412 -4.110 56.313 1.00 57.38 510 SER A C 1
ATOM 3614 O O . SER A 1 510 ? 17.527 -5.265 55.840 1.00 57.38 510 SER A O 1
#

Nearest PDB structures (foldseek):
  7sqc-assembly1_F0  TM=4.021E-01  e=2.140E-08  Chlamydomonas reinhardtii
  7sqc-assembly1_F3  TM=3.392E-01  e=1.537E-08  Chlamydomonas reinhardtii
  7p4l-assembly1_C  TM=4.916E-01  e=4.078E-05  metagenome
  7p4l-assembly1_B  TM=4.960E-01  e=4.554E-05  metagenome
  7p4l-assembly1_A  TM=4.897E-01  e=4.554E-05  metagenome

Radius of gyration: 28.08 Å; Cα contacts (8 Å, |Δi|>4): 1316; chains: 1; bounding box: 71×52×86 Å

Solvent-accessible surface area (backbone atoms only — not comparable to full-atom values): 26838 Å² total; per-residue (Å²): 133,74,46,58,44,66,76,42,91,61,74,42,58,71,63,90,86,56,89,33,45,22,13,18,28,65,51,63,55,37,49,26,25,44,37,36,34,27,40,90,89,47,74,65,40,75,49,78,32,38,27,14,23,77,9,64,46,82,54,70,45,80,26,49,53,42,81,44,77,77,79,78,93,69,94,61,82,98,59,73,76,47,59,78,46,33,48,101,84,67,49,51,74,33,48,70,15,24,34,31,52,43,87,62,56,80,48,63,65,58,52,50,39,40,43,74,43,38,26,56,25,36,38,38,48,29,89,40,58,44,23,44,60,24,50,68,88,35,62,74,34,33,26,35,29,36,56,53,70,44,46,52,50,49,52,55,43,49,72,72,74,45,70,37,39,36,36,37,36,44,56,44,79,40,76,35,90,58,42,54,21,73,34,94,46,36,42,57,48,55,15,66,71,49,35,75,25,36,50,27,24,22,59,9,47,32,41,76,42,82,38,92,70,62,37,84,94,71,36,86,29,57,28,26,42,34,15,35,45,47,4,40,52,52,48,50,52,39,49,52,54,36,45,70,77,40,72,87,54,52,74,66,44,48,52,12,23,41,42,18,33,22,46,76,44,81,61,66,88,50,69,58,35,14,36,65,33,53,70,56,20,64,65,56,44,60,29,38,49,62,36,58,42,51,48,40,65,62,91,54,76,60,45,71,36,67,50,65,31,37,43,32,25,77,38,93,50,72,49,45,35,41,46,43,76,38,81,52,57,93,41,50,50,70,50,62,41,64,45,63,52,75,32,48,51,75,33,68,46,74,35,40,37,36,41,31,38,64,51,76,74,95,59,71,47,44,50,32,33,32,37,36,38,36,34,84,88,72,50,68,40,41,35,25,33,35,34,37,38,69,77,76,99,64,80,40,60,48,73,66,48,40,48,59,44,61,40,60,68,25,91,89,64,44,31,34,39,36,33,31,35,32,39,76,47,77,47,95,93,53,65,41,76,40,42,23,36,33,37,34,37,29,38,29,46,92,88,42,77,74,41,61,72,45,79,48,62,71,39,66,52,44,80,46,76,43,79,44,39,41,52,46,65,84,66,48,75,59,70,63,44,70,36,34,37,42,37,40,38,28,32,37,78,66,82,48,75,35,78,49,77,31,66,36,32,36,46,71,86,128

Mean predicted aligned error: 12.66 Å